Protein 5FC9 (pdb70)

Structure (mmCIF, N/CA/C/O backbone):
data_5FC9
#
_entry.id   5FC9
#
_cell.length_a   68.887
_cell.length_b   68.887
_cell.length_c   184.450
_cell.angle_alpha   90.00
_cell.angle_beta   90.00
_cell.angle_gamma   90.00
#
_symmetry.space_group_name_H-M   'P 41 21 2'
#
loop_
_entity.id
_entity.type
_entity.pdbx_description
1 polymer 'Blue (Type 1) copper domain protein'
2 non-polymer 'COPPER (II) ION'
3 water water
#
loop_
_atom_site.group_PDB
_atom_site.id
_atom_site.type_symbol
_atom_site.label_atom_id
_atom_site.label_alt_id
_atom_site.label_comp_id
_atom_site.label_asym_id
_atom_site.label_entity_id
_atom_site.label_seq_id
_atom_site.pdbx_PDB_ins_code
_atom_site.Cartn_x
_atom_site.Cartn_y
_atom_site.Cartn_z
_atom_site.occupancy
_atom_site.B_iso_or_equiv
_atom_site.auth_seq_id
_atom_site.auth_comp_id
_atom_site.auth_asym_id
_atom_site.auth_atom_id
_atom_site.pdbx_PDB_model_num
ATOM 1 N N . ASP A 1 1 ? -7.884 -2.429 -76.995 1.00 43.24 1002 ASP A N 1
ATOM 2 C CA . ASP A 1 1 ? -8.688 -3.049 -78.013 1.00 40.64 1002 ASP A CA 1
ATOM 3 C C . ASP A 1 1 ? -9.002 -4.514 -77.635 1.00 39.70 1002 ASP A C 1
ATOM 4 O O . ASP A 1 1 ? -10.133 -5.009 -77.864 1.00 39.48 1002 ASP A O 1
ATOM 9 N N . ALA A 1 2 ? -8.036 -5.189 -77.007 1.00 32.55 1003 ALA A N 1
ATOM 10 C CA . ALA A 1 2 ? -8.224 -6.505 -76.394 1.00 24.59 1003 ALA A CA 1
ATOM 11 C C . ALA A 1 2 ? -7.204 -6.567 -75.262 1.00 21.57 1003 ALA A C 1
ATOM 12 O O . ALA A 1 2 ? -6.024 -6.848 -75.480 1.00 22.13 1003 ALA A O 1
ATOM 14 N N . GLN A 1 3 ? -7.670 -6.277 -74.058 1.00 20.73 1004 GLN A N 1
ATOM 15 C CA . GLN A 1 3 ? -6.771 -5.991 -72.954 1.00 19.75 1004 GLN A CA 1
ATOM 16 C C . GLN A 1 3 ? -6.945 -6.971 -71.818 1.00 17.40 1004 GLN A C 1
ATOM 17 O O . GLN A 1 3 ? -8.061 -7.432 -71.549 1.00 19.72 1004 GLN A O 1
ATOM 23 N N . ILE A 1 4 ? -5.831 -7.271 -71.162 1.00 17.02 1005 ILE A N 1
ATOM 24 C CA . ILE A 1 4 ? -5.857 -7.988 -69.895 1.00 16.85 1005 ILE A CA 1
ATOM 25 C C . ILE A 1 4 ? -5.144 -7.121 -68.875 1.00 15.89 1005 ILE A C 1
ATOM 26 O O . ILE A 1 4 ? -4.022 -6.683 -69.113 1.00 16.60 1005 ILE A O 1
ATOM 31 N N . ILE A 1 5 ? -5.789 -6.880 -67.735 1.00 15.51 1006 ILE A N 1
ATOM 32 C CA . ILE A 1 5 ? -5.188 -6.084 -66.684 1.00 15.97 1006 ILE A CA 1
ATOM 33 C C . ILE A 1 5 ? -4.652 -6.976 -65.572 1.00 14.70 1006 ILE A C 1
ATOM 34 O O . ILE A 1 5 ? -5.343 -7.899 -65.144 1.00 17.83 1006 ILE A O 1
ATOM 39 N N . ILE A 1 6 ? -3.422 -6.720 -65.140 1.00 14.66 1007 ILE A N 1
ATOM 40 C CA . ILE A 1 6 ? -2.908 -7.319 -63.912 1.00 14.38 1007 ILE A CA 1
ATOM 41 C C . ILE A 1 6 ? -3.211 -6.334 -62.783 1.00 14.97 1007 ILE A C 1
ATOM 42 O O . ILE A 1 6 ? -2.619 -5.258 -62.723 1.00 15.18 1007 ILE A O 1
ATOM 47 N N . PRO A 1 7 ? -4.168 -6.675 -61.904 1.00 14.96 1008 PRO A N 1
ATOM 48 C CA . PRO A 1 7 ? -4.615 -5.648 -60.964 1.00 13.73 1008 PRO A CA 1
ATOM 49 C C . PRO A 1 7 ? -3.732 -5.511 -59.737 1.00 15.01 1008 PRO A C 1
ATOM 50 O O . PRO A 1 7 ? -2.907 -6.378 -59.420 1.00 15.41 1008 PRO A O 1
ATOM 54 N N . ASN A 1 8 ? -3.917 -4.398 -59.038 1.00 16.06 1009 ASN A N 1
ATOM 55 C CA . ASN A 1 8 ? -3.318 -4.256 -57.731 1.00 16.67 1009 ASN A CA 1
ATOM 56 C C . ASN A 1 8 ? -3.757 -5.422 -56.866 1.00 15.69 1009 ASN A C 1
ATOM 57 O O . ASN A 1 8 ? -4.941 -5.766 -56.832 1.00 19.03 1009 ASN A O 1
ATOM 62 N N . GLY A 1 9 ? -2.796 -6.039 -56.193 1.00 16.35 1010 GLY A N 1
ATOM 63 C CA . GLY A 1 9 ? -3.094 -7.175 -55.339 1.00 16.51 1010 GLY A CA 1
ATOM 64 C C . GLY A 1 9 ? -2.945 -8.527 -56.003 1.00 16.09 1010 GLY A C 1
ATOM 65 O O . GLY A 1 9 ? -3.204 -9.561 -55.382 1.00 16.66 1010 GLY A O 1
ATOM 66 N N . ASN A 1 10 ? -2.538 -8.534 -57.265 1.00 13.30 1011 ASN A N 1
ATOM 67 C CA . ASN A 1 10 ? -2.271 -9.787 -57.965 1.00 13.50 1011 ASN A CA 1
ATOM 68 C C . ASN A 1 10 ? -1.150 -10.599 -57.294 1.00 14.71 1011 ASN A C 1
ATOM 69 O O . ASN A 1 10 ? -1.104 -11.829 -57.402 1.00 15.37 1011 ASN A O 1
ATOM 74 N N . TYR 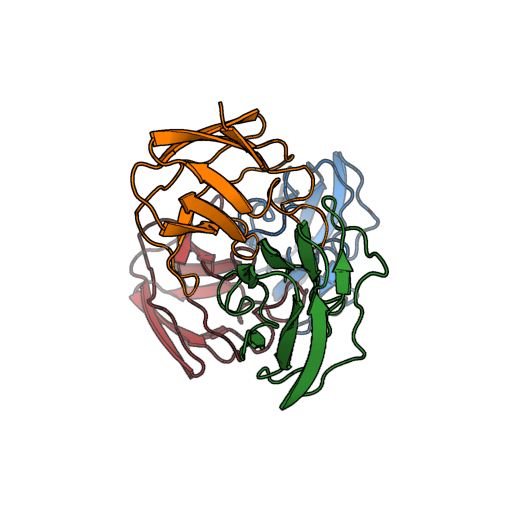A 1 11 ? -0.255 -9.930 -56.572 1.00 13.14 1012 TYR A N 1
ATOM 75 C CA . TYR A 1 11 ? 0.799 -10.641 -55.844 1.00 14.10 1012 TYR A CA 1
ATOM 76 C C . TYR A 1 11 ? 0.269 -11.481 -54.667 1.00 13.73 1012 TYR A C 1
ATOM 77 O O . TYR A 1 11 ? 0.993 -12.312 -54.132 1.00 14.55 1012 TYR A O 1
ATOM 86 N N . ASP A 1 12 ? -0.971 -11.221 -54.271 1.00 13.72 1013 ASP A N 1
ATOM 87 C CA . ASP A 1 12 ? -1.608 -11.899 -53.134 1.00 14.21 1013 ASP A CA 1
ATOM 88 C C . ASP A 1 12 ? -1.744 -13.395 -53.445 1.00 13.48 1013 ASP A C 1
ATOM 89 O O . ASP A 1 12 ? -1.999 -13.777 -54.591 1.00 14.05 1013 ASP A O 1
ATOM 94 N N . VAL A 1 13 ? -1.550 -14.240 -52.431 1.00 12.39 1014 VAL A N 1
ATOM 95 C CA . VAL A 1 13 ? -1.683 -15.688 -52.612 1.00 13.03 1014 VAL A CA 1
ATOM 96 C C . VAL A 1 13 ? -3.111 -16.088 -52.257 1.00 12.51 1014 VAL A C 1
ATOM 97 O O . VAL A 1 13 ? -3.376 -16.633 -51.176 1.00 14.32 1014 VAL A O 1
ATOM 101 N N . THR A 1 14 ? -4.041 -15.781 -53.159 1.00 13.47 1015 THR A N 1
ATOM 102 C CA . THR A 1 14 ? -5.446 -16.045 -52.896 1.00 12.70 1015 THR A CA 1
ATOM 103 C C . THR A 1 14 ? -6.213 -15.901 -54.195 1.00 13.47 1015 THR A C 1
ATOM 104 O O . THR A 1 14 ? -5.605 -15.684 -55.251 1.00 15.18 1015 THR A O 1
ATOM 108 N N . GLY A 1 15 ? -7.534 -16.031 -54.140 1.00 13.27 1016 GLY A N 1
ATOM 109 C CA . GLY A 1 15 ? -8.321 -15.973 -55.369 1.00 14.29 1016 GLY A CA 1
ATOM 110 C C . GLY A 1 15 ? -8.437 -14.578 -55.952 1.00 15.50 1016 GLY A C 1
ATOM 111 O O . GLY A 1 15 ? -7.991 -14.315 -57.069 1.00 15.00 1016 GLY A O 1
ATOM 112 N N . ALA A 1 16 ? -9.055 -13.676 -55.200 1.00 15.77 1017 ALA A N 1
ATOM 113 C CA . ALA A 1 16 ? -9.233 -12.314 -55.688 1.00 14.78 1017 ALA A CA 1
ATOM 114 C C . ALA A 1 16 ? -7.886 -11.696 -56.068 1.00 14.59 1017 ALA A C 1
ATOM 115 O O . ALA A 1 16 ? -6.861 -11.960 -55.428 1.00 14.74 1017 ALA A O 1
ATOM 117 N N . GLY A 1 17 ? -7.893 -10.893 -57.126 1.00 14.46 1018 GLY A N 1
ATOM 118 C CA . GLY A 1 17 ? -6.668 -10.292 -57.620 1.00 15.02 1018 GLY A CA 1
ATOM 119 C C . GLY A 1 17 ? -6.170 -10.928 -58.904 1.00 15.33 1018 GLY A C 1
ATOM 120 O O . GLY A 1 17 ? -5.108 -10.574 -59.400 1.00 14.83 1018 GLY A O 1
ATOM 121 N N . PHE A 1 18 ? -6.935 -11.870 -59.443 1.00 13.92 1019 PHE A N 1
ATOM 122 C CA . PHE A 1 18 ? -6.520 -12.553 -60.662 1.00 13.39 1019 PHE A CA 1
ATOM 123 C C . PHE A 1 18 ? -6.615 -11.621 -61.877 1.00 15.15 1019 PHE A C 1
ATOM 124 O O . PHE A 1 18 ? -7.218 -10.545 -61.809 1.00 15.34 1019 PHE A O 1
ATOM 132 N N . TYR A 1 19 ? -5.992 -12.050 -62.972 1.00 14.97 1020 TYR A N 1
ATOM 133 C CA . TYR A 1 19 ? -6.010 -11.310 -64.236 1.00 14.09 1020 TYR A CA 1
ATOM 134 C C . TYR A 1 19 ? -7.428 -10.994 -64.667 1.00 15.62 1020 TYR A C 1
ATOM 135 O O . TYR A 1 19 ? -8.327 -11.801 -64.480 1.00 16.13 1020 TYR A O 1
ATOM 144 N N . SER A 1 20 ? -7.614 -9.819 -65.268 1.00 15.10 1021 SER A N 1
ATOM 145 C CA . SER A 1 20 ? -8.935 -9.355 -65.665 1.00 17.70 1021 SER A CA 1
ATOM 146 C C . SER A 1 20 ? -8.966 -8.989 -67.142 1.00 17.10 1021 SER A C 1
ATOM 147 O O . SER A 1 20 ? -8.382 -7.987 -67.530 1.00 18.20 1021 SER A O 1
ATOM 150 N N . PRO A 1 21 ? -9.661 -9.786 -67.966 1.00 17.65 1022 PRO A N 1
ATOM 151 C CA . PRO A 1 21 ? -10.409 -10.993 -67.619 1.00 15.96 1022 PRO A CA 1
ATOM 152 C C . PRO A 1 21 ? -9.496 -12.198 -67.492 1.00 17.56 1022 PRO A C 1
ATOM 153 O O . PRO A 1 21 ? -8.412 -12.211 -68.075 1.00 18.19 1022 PRO A O 1
ATOM 157 N N . LEU A 1 22 ? -9.945 -13.212 -66.765 1.00 15.62 1023 LEU A N 1
ATOM 158 C CA . LEU A 1 22 ? -9.140 -14.400 -66.541 1.00 14.06 1023 LEU A CA 1
ATOM 159 C C . LEU A 1 22 ? -9.071 -15.266 -67.805 1.00 16.64 1023 LEU A C 1
ATOM 160 O O . LEU A 1 22 ? -8.096 -15.983 -68.021 1.00 17.25 1023 LEU A O 1
ATOM 165 N N . ASN A 1 23 ? -10.121 -15.203 -68.620 1.00 17.27 1024 ASN A N 1
ATOM 166 C CA . ASN A 1 23 ? -10.104 -15.793 -69.955 1.00 19.63 1024 ASN A CA 1
ATOM 167 C C . ASN A 1 23 ? -10.503 -14.719 -70.945 1.00 19.08 1024 ASN A C 1
ATOM 168 O O . ASN A 1 23 ? -11.640 -14.256 -70.925 1.00 21.32 1024 ASN A O 1
ATOM 173 N N . LEU A 1 24 ? -9.558 -14.307 -71.781 1.00 18.89 1025 LEU A N 1
ATOM 174 C CA . LEU A 1 24 ? -9.829 -13.300 -72.798 1.00 17.70 1025 LEU A CA 1
ATOM 175 C C . LEU A 1 24 ? -10.212 -13.999 -74.091 1.00 20.78 1025 LEU A C 1
ATOM 176 O O . LEU A 1 24 ? -9.406 -14.740 -74.643 1.00 19.85 1025 LEU A O 1
ATOM 181 N N . GLU A 1 25 ? -11.448 -13.793 -74.543 1.00 22.37 1026 GLU A N 1
ATOM 182 C CA . GLU A 1 25 ? -11.908 -14.355 -75.813 1.00 24.56 1026 GLU A CA 1
ATOM 183 C C . GLU A 1 25 ? -11.719 -13.351 -76.950 1.00 25.20 1026 GLU A C 1
ATOM 184 O O . GLU A 1 25 ? -12.249 -12.244 -76.908 1.00 27.43 1026 GLU A O 1
ATOM 190 N N . ILE A 1 26 ? -10.959 -13.750 -77.962 1.00 21.85 1027 ILE A N 1
ATOM 191 C CA . ILE A 1 26 ? -10.645 -12.869 -79.089 1.00 25.02 1027 ILE A CA 1
ATOM 192 C C . ILE A 1 26 ? -10.722 -13.616 -80.411 1.00 29.17 1027 ILE A C 1
ATOM 193 O O . ILE A 1 26 ? -10.481 -14.819 -80.464 1.00 26.24 1027 ILE A O 1
ATOM 198 N N . PRO A 1 27 ? -11.052 -12.897 -81.491 1.00 30.23 1028 PRO A N 1
ATOM 199 C CA . PRO A 1 27 ? -10.921 -13.486 -82.824 1.00 33.25 1028 PRO A CA 1
ATOM 200 C C . PRO A 1 27 ? -9.459 -13.560 -83.249 1.00 29.83 1028 PRO A C 1
ATOM 201 O O . PRO A 1 27 ? -8.632 -12.791 -82.766 1.00 28.81 1028 PRO A O 1
ATOM 205 N N . VAL A 1 28 ? -9.152 -14.488 -84.148 1.00 32.45 1029 VAL A N 1
ATOM 206 C CA . VAL A 1 28 ? -7.790 -14.705 -84.623 1.00 31.51 1029 VAL A CA 1
ATOM 207 C C . VAL A 1 28 ? -7.217 -13.444 -85.278 1.00 30.98 1029 VAL A C 1
ATOM 208 O O . VAL A 1 28 ? -7.946 -12.692 -85.919 1.00 31.81 1029 VAL A O 1
ATOM 212 N N . GLY A 1 29 ? -5.926 -13.194 -85.066 1.00 32.37 1030 GLY A N 1
ATOM 213 C CA . GLY A 1 29 ? -5.258 -12.028 -85.620 1.00 31.12 1030 GLY A CA 1
ATOM 214 C C . GLY A 1 29 ? -5.241 -10.816 -84.704 1.00 31.57 1030 GLY A C 1
ATOM 215 O O . GLY A 1 29 ? -4.670 -9.785 -85.048 1.00 31.09 1030 GLY A O 1
ATOM 216 N N . THR A 1 30 ? -5.861 -10.946 -83.534 1.00 26.30 1031 THR A N 1
ATOM 217 C CA . THR A 1 30 ? -5.993 -9.841 -82.587 1.00 27.12 1031 THR A CA 1
ATOM 218 C C . THR A 1 30 ? -4.681 -9.567 -81.845 1.00 24.05 1031 THR A C 1
ATOM 219 O O . THR A 1 30 ? -3.934 -10.492 -81.522 1.00 24.02 1031 THR A O 1
ATOM 223 N N . THR A 1 31 ? -4.395 -8.287 -81.611 1.00 22.33 1032 THR A N 1
ATOM 224 C CA . THR A 1 31 ? -3.295 -7.875 -80.758 1.00 24.43 1032 THR A CA 1
ATOM 225 C C . THR A 1 31 ? -3.804 -7.742 -79.326 1.00 21.04 1032 THR A C 1
ATOM 226 O O . THR A 1 31 ? -4.712 -6.952 -79.054 1.00 21.20 1032 THR A O 1
ATOM 230 N N . VAL A 1 32 ? -3.227 -8.537 -78.424 1.00 20.00 1033 VAL A N 1
ATOM 231 C CA . VAL A 1 32 ? -3.597 -8.503 -77.013 1.00 18.59 1033 VAL A CA 1
ATOM 232 C C . VAL A 1 32 ? -2.588 -7.671 -76.226 1.00 19.06 1033 VAL A C 1
ATOM 233 O O . VAL A 1 32 ? -1.383 -7.802 -76.424 1.00 17.84 1033 VAL A O 1
ATOM 237 N N . THR A 1 33 ? -3.085 -6.799 -75.350 1.00 18.28 1034 THR A N 1
ATOM 238 C CA . THR A 1 33 ? -2.214 -5.958 -74.540 1.00 18.19 1034 THR A CA 1
ATOM 239 C C . THR A 1 33 ? -2.423 -6.222 -73.054 1.00 16.53 1034 THR A C 1
ATOM 240 O O . THR A 1 33 ? -3.530 -6.050 -72.547 1.00 18.41 1034 THR A O 1
ATOM 244 N N . TRP A 1 34 ? -1.359 -6.636 -72.382 1.00 16.07 1035 TRP A N 1
ATOM 245 C CA . TRP A 1 34 ? -1.368 -6.749 -70.921 1.00 17.23 1035 TRP A CA 1
ATOM 246 C C . TRP A 1 34 ? -0.835 -5.470 -70.303 1.00 16.93 1035 TRP A C 1
ATOM 247 O O . TRP A 1 34 ? 0.152 -4.922 -70.789 1.00 16.21 1035 TRP A O 1
ATOM 258 N N . THR A 1 35 ? -1.450 -5.019 -69.212 1.00 15.11 1036 THR A N 1
ATOM 259 C CA . THR A 1 35 ? -0.923 -3.883 -68.477 1.00 15.95 1036 THR A CA 1
ATOM 260 C C . THR A 1 35 ? -0.719 -4.291 -67.025 1.00 14.52 1036 THR A C 1
ATOM 261 O O . THR A 1 35 ? -1.616 -4.883 -66.426 1.00 16.14 1036 THR A O 1
ATOM 265 N N . ASN A 1 36 ? 0.448 -3.981 -66.473 1.00 14.38 1037 ASN A N 1
ATOM 266 C CA . ASN A 1 36 ? 0.672 -4.208 -65.048 1.00 15.89 1037 ASN A CA 1
ATOM 267 C C . ASN A 1 36 ? 0.204 -3.018 -64.205 1.00 14.52 1037 ASN A C 1
ATOM 268 O O . ASN A 1 36 ? 0.885 -1.999 -64.141 1.00 15.57 1037 ASN A O 1
ATOM 273 N N . ASP A 1 37 ? -0.949 -3.162 -63.559 1.00 15.11 1038 ASP A N 1
ATOM 274 C CA . ASP A 1 37 ? -1.474 -2.113 -62.683 1.00 16.48 1038 ASP A CA 1
ATOM 275 C C . ASP A 1 37 ? -1.100 -2.375 -61.231 1.00 16.49 1038 ASP A C 1
ATOM 276 O O . ASP A 1 37 ? -1.431 -1.586 -60.346 1.00 18.21 1038 ASP A O 1
ATOM 281 N N . ASP A 1 38 ? -0.396 -3.477 -60.994 1.00 14.86 1039 ASP A N 1
ATOM 282 C CA . ASP A 1 38 ? -0.006 -3.858 -59.637 1.00 15.56 1039 ASP A CA 1
ATOM 283 C C . ASP A 1 38 ? 1.224 -3.069 -59.177 1.00 18.09 1039 ASP A C 1
ATOM 284 O O . ASP A 1 38 ? 1.909 -2.432 -59.984 1.00 16.55 1039 ASP A O 1
ATOM 289 N N . SER A 1 39 ? 1.515 -3.131 -57.883 1.00 16.04 1040 SER A N 1
ATOM 290 C CA . SER A 1 39 ? 2.619 -2.389 -57.284 1.00 16.83 1040 SER A CA 1
ATOM 291 C C . SER A 1 39 ? 3.916 -3.179 -57.162 1.00 16.59 1040 SER A C 1
ATOM 292 O O . SER A 1 39 ? 4.838 -2.754 -56.450 1.00 18.47 1040 SER A O 1
ATOM 295 N N . VAL A 1 40 ? 3.982 -4.334 -57.824 1.00 15.13 1041 VAL A N 1
ATOM 296 C CA . VAL A 1 40 ? 5.205 -5.133 -57.881 1.00 12.86 1041 VAL A CA 1
ATOM 297 C C . VAL A 1 40 ? 5.428 -5.593 -59.322 1.00 13.55 1041 VAL A C 1
ATOM 298 O O . VAL A 1 40 ? 4.496 -5.582 -60.124 1.00 15.35 1041 VAL A O 1
ATOM 302 N N . PRO A 1 41 ? 6.665 -6.001 -59.657 1.00 14.26 1042 PRO A N 1
ATOM 303 C CA . PRO A 1 41 ? 6.878 -6.509 -61.020 1.00 16.15 1042 PRO A CA 1
ATOM 304 C C . PRO A 1 41 ? 6.116 -7.802 -61.303 1.00 14.66 1042 PRO A C 1
ATOM 305 O O . PRO A 1 41 ? 5.891 -8.617 -60.396 1.00 15.31 1042 PRO A O 1
ATOM 309 N N . HIS A 1 42 ? 5.729 -7.975 -62.565 1.00 13.22 1043 HIS A N 1
ATOM 310 C CA . HIS A 1 42 ? 5.102 -9.197 -63.032 1.00 11.81 1043 HIS A CA 1
ATOM 311 C C . HIS A 1 42 ? 5.686 -9.552 -64.370 1.00 16.81 1043 HIS A C 1
ATOM 312 O O . HIS A 1 42 ? 6.345 -8.733 -64.989 1.00 16.73 1043 HIS A O 1
ATOM 319 N N . ASN A 1 43 ? 5.453 -10.774 -64.819 1.00 15.82 1044 ASN A N 1
ATOM 320 C CA . ASN A 1 43 ? 5.716 -11.071 -66.220 1.00 15.62 1044 ASN A CA 1
ATOM 321 C C . ASN A 1 43 ? 4.612 -11.969 -66.760 1.00 15.18 1044 ASN A C 1
ATOM 322 O O . ASN A 1 43 ? 3.739 -12.432 -66.017 1.00 15.66 1044 ASN A O 1
ATOM 327 N N . ILE A 1 44 ? 4.627 -12.162 -68.075 1.00 15.02 1045 ILE A N 1
ATOM 328 C CA . ILE A 1 44 ? 3.628 -12.960 -68.760 1.00 16.38 1045 ILE A CA 1
ATOM 329 C C . ILE A 1 44 ? 4.362 -14.031 -69.557 1.00 17.25 1045 ILE A C 1
ATOM 330 O O . ILE A 1 44 ? 5.116 -13.712 -70.472 1.00 17.76 1045 ILE A O 1
ATOM 335 N N . GLN A 1 45 ? 4.164 -15.298 -69.200 1.00 15.53 1046 GLN A N 1
ATOM 336 C CA . GLN A 1 45 ? 4.825 -16.396 -69.917 1.00 14.31 1046 GLN A CA 1
ATOM 337 C C . GLN A 1 45 ? 3.830 -17.457 -70.340 1.00 15.85 1046 GLN A C 1
ATOM 338 O O . GLN A 1 45 ? 3.095 -17.994 -69.509 1.00 17.46 1046 GLN A O 1
ATOM 344 N N . SER A 1 46 ? 3.839 -17.804 -71.622 1.00 15.58 1047 SER A N 1
ATOM 345 C CA . SER A 1 46 ? 3.047 -18.934 -72.098 1.00 15.28 1047 SER A CA 1
ATOM 346 C C . SER A 1 46 ? 3.580 -20.222 -71.462 1.00 15.44 1047 SER A C 1
ATOM 347 O O . SER A 1 46 ? 4.794 -20.394 -71.317 1.00 16.15 1047 SER A O 1
ATOM 350 N N . ILE A 1 47 ? 2.669 -21.098 -71.034 1.00 16.57 1048 ILE A N 1
ATOM 351 C CA . ILE A 1 47 ? 3.071 -22.336 -70.360 1.00 16.35 1048 ILE A CA 1
ATOM 352 C C . ILE A 1 47 ? 2.371 -23.548 -70.938 1.00 17.77 1048 ILE A C 1
ATOM 353 O O . ILE A 1 47 ? 1.332 -23.421 -71.594 1.00 18.76 1048 ILE A O 1
ATOM 358 N N . ASP A 1 48 ? 2.951 -24.720 -70.672 1.00 20.45 1049 ASP A N 1
ATOM 359 C CA . ASP A 1 48 ? 2.327 -26.006 -70.997 1.00 24.04 1049 ASP A CA 1
ATOM 360 C C . ASP A 1 48 ? 1.518 -26.533 -69.818 1.00 25.50 1049 ASP A C 1
ATOM 361 O O . ASP A 1 48 ? 1.407 -25.863 -68.798 1.00 25.50 1049 ASP A O 1
ATOM 366 N N . VAL A 1 49 ? 0.969 -27.737 -69.962 1.00 27.30 1050 VAL A N 1
ATOM 367 C CA . VAL A 1 49 ? 0.104 -28.329 -68.940 1.00 29.16 1050 VAL A CA 1
ATOM 368 C C . VAL A 1 49 ? 0.830 -28.559 -67.615 1.00 30.16 1050 VAL A C 1
ATOM 369 O O . VAL A 1 49 ? 0.205 -28.602 -66.550 1.00 34.63 1050 VAL A O 1
ATOM 373 N N . ASN A 1 50 ? 2.151 -28.696 -67.672 1.00 26.84 1051 ASN A N 1
ATOM 374 C CA . ASN A 1 50 ? 2.939 -28.922 -66.467 1.00 27.05 1051 ASN A CA 1
ATOM 375 C C . ASN A 1 50 ? 3.469 -27.642 -65.840 1.00 24.02 1051 ASN A C 1
ATOM 376 O O . ASN A 1 50 ? 4.319 -27.686 -64.954 1.00 26.48 1051 ASN A O 1
ATOM 381 N N . GLY A 1 51 ? 2.972 -26.500 -66.309 1.00 26.35 1052 GLY A N 1
ATOM 382 C CA . GLY A 1 51 ? 3.427 -25.216 -65.802 1.00 22.69 1052 GLY A CA 1
ATOM 383 C C . GLY A 1 51 ? 4.889 -24.928 -66.094 1.00 24.77 1052 GLY A C 1
ATOM 384 O O . GLY A 1 51 ? 5.562 -24.233 -65.331 1.00 25.98 1052 GLY A O 1
ATOM 385 N N . LYS A 1 52 ? 5.385 -25.478 -67.199 1.00 21.46 1053 LYS A N 1
ATOM 386 C CA . LYS A 1 52 ? 6.715 -25.158 -67.688 1.00 20.19 1053 LYS A CA 1
ATOM 387 C C . LYS A 1 52 ? 6.564 -24.085 -68.746 1.00 18.38 1053 LYS A C 1
ATOM 388 O O . LYS A 1 52 ? 5.594 -24.082 -69.492 1.00 17.07 1053 LYS A O 1
ATOM 394 N N . VAL A 1 53 ? 7.520 -23.166 -68.796 1.00 18.29 1054 VAL A N 1
ATOM 395 C CA . VAL A 1 53 ? 7.424 -22.056 -69.724 1.00 16.44 1054 VAL A CA 1
ATOM 396 C C . VAL A 1 53 ? 7.736 -22.565 -71.131 1.00 17.03 1054 VAL A C 1
ATOM 397 O O . VAL A 1 53 ? 8.721 -23.278 -71.327 1.00 19.17 1054 VAL A O 1
ATOM 401 N N . ILE A 1 54 ? 6.882 -22.226 -72.088 1.00 16.03 1055 ILE A N 1
ATOM 402 C CA . ILE A 1 54 ? 7.121 -22.574 -73.484 1.00 17.14 1055 ILE A CA 1
ATOM 403 C C . ILE A 1 54 ? 7.304 -21.293 -74.259 1.00 16.06 1055 ILE A C 1
ATOM 404 O O . ILE A 1 54 ? 6.909 -20.228 -73.799 1.00 14.84 1055 ILE A O 1
ATOM 409 N N . GLN A 1 55 ? 7.925 -21.379 -75.429 1.00 14.58 1056 GLN A N 1
ATOM 410 C CA . GLN A 1 55 ? 8.205 -20.166 -76.182 1.00 17.11 1056 GLN A CA 1
ATOM 411 C C . GLN A 1 55 ? 7.065 -19.867 -77.138 1.00 17.69 1056 GLN A C 1
ATOM 412 O O . GLN A 1 55 ? 6.857 -20.576 -78.111 1.00 16.90 1056 GLN A O 1
ATOM 418 N N . LEU A 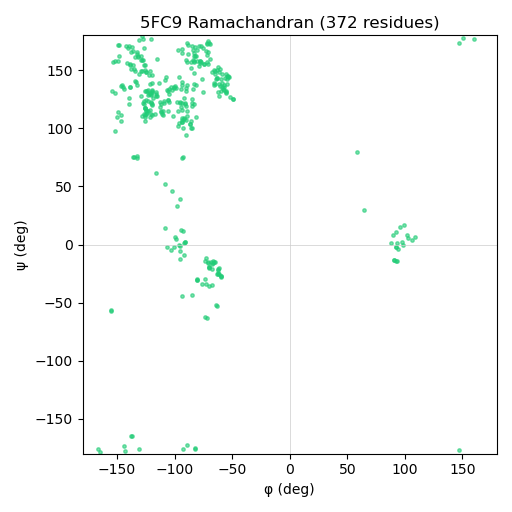1 56 ? 6.290 -18.832 -76.834 1.00 16.43 1057 LEU A N 1
ATOM 419 C CA . LEU A 1 56 ? 5.235 -18.394 -77.733 1.00 15.86 1057 LEU A CA 1
ATOM 420 C C . LEU A 1 56 ? 4.946 -16.921 -77.460 1.00 19.36 1057 LEU A C 1
ATOM 421 O O . LEU A 1 56 ? 5.038 -16.088 -78.354 1.00 20.61 1057 LEU A O 1
ATOM 426 N N . PHE A 1 57 ? 4.606 -16.594 -76.218 1.00 16.45 1058 PHE A N 1
ATOM 427 C CA . PHE A 1 57 ? 4.577 -15.186 -75.831 1.00 17.68 1058 PHE A CA 1
ATOM 428 C C . PHE A 1 57 ? 5.146 -15.081 -74.426 1.00 16.40 1058 PHE A C 1
ATOM 429 O O . PHE A 1 57 ? 4.682 -15.729 -73.482 1.00 16.88 1058 PHE A O 1
ATOM 437 N N . ASN A 1 58 ? 6.211 -14.302 -74.323 1.00 16.18 1059 ASN A N 1
ATOM 438 C CA . ASN A 1 58 ? 7.065 -14.306 -73.155 1.00 17.99 1059 ASN A CA 1
ATOM 439 C C . ASN A 1 58 ? 7.609 -12.911 -72.926 1.00 20.70 1059 ASN A C 1
ATOM 440 O O . ASN A 1 58 ? 8.494 -12.442 -73.646 1.00 19.25 1059 ASN A O 1
ATOM 445 N N . SER A 1 59 ? 7.067 -12.254 -71.909 1.00 20.39 1060 SER A N 1
ATOM 446 C CA . SER A 1 59 ? 7.357 -10.851 -71.670 1.00 18.27 1060 SER A CA 1
ATOM 447 C C . SER A 1 59 ? 8.650 -10.634 -70.905 1.00 18.08 1060 SER A C 1
ATOM 448 O O . SER A 1 59 ? 9.148 -11.522 -70.203 1.00 20.62 1060 SER A O 1
ATOM 451 N N . PRO A 1 60 ? 9.218 -9.430 -71.035 1.00 20.08 1061 PRO A N 1
ATOM 452 C CA . PRO A 1 60 ? 10.243 -9.005 -70.088 1.00 21.84 1061 PRO A CA 1
ATOM 453 C C . PRO A 1 60 ? 9.589 -8.755 -68.729 1.00 19.55 1061 PRO A C 1
ATOM 454 O O . PRO A 1 60 ? 8.358 -8.792 -68.644 1.00 20.47 1061 PRO A O 1
ATOM 458 N N . PRO A 1 61 ? 10.389 -8.491 -67.688 1.00 22.58 1062 PRO A N 1
ATOM 459 C CA . PRO A 1 61 ? 9.756 -8.031 -66.450 1.00 22.08 1062 PRO A CA 1
ATOM 460 C C . PRO A 1 61 ? 8.933 -6.777 -66.734 1.00 21.16 1062 PRO A C 1
ATOM 461 O O . PRO A 1 61 ? 9.409 -5.875 -67.441 1.00 20.64 1062 PRO A O 1
ATOM 465 N N . LEU A 1 62 ? 7.704 -6.748 -66.228 1.00 18.39 1063 LEU A N 1
ATOM 466 C CA . LEU A 1 62 ? 6.815 -5.605 -66.383 1.00 15.61 1063 LEU A CA 1
ATOM 467 C C . LEU A 1 62 ? 6.809 -4.800 -65.099 1.00 17.18 1063 LEU A C 1
ATOM 468 O O . LEU A 1 62 ? 6.304 -5.269 -64.072 1.00 17.57 1063 LEU A O 1
ATOM 473 N N . ASN A 1 63 ? 7.384 -3.603 -65.151 1.00 17.10 1064 ASN A N 1
ATOM 474 C CA . ASN A 1 63 ? 7.262 -2.675 -64.032 1.00 16.22 1064 ASN A CA 1
ATOM 475 C C . ASN A 1 63 ? 5.834 -2.168 -63.923 1.00 14.48 1064 ASN A C 1
ATOM 476 O O . ASN A 1 63 ? 4.995 -2.434 -64.780 1.00 16.75 1064 ASN A O 1
ATOM 481 N N . THR A 1 64 ? 5.546 -1.436 -62.855 1.00 18.15 1065 THR A N 1
ATOM 482 C CA . THR A 1 64 ? 4.226 -0.857 -62.697 1.00 15.63 1065 THR A CA 1
ATOM 483 C C . THR A 1 64 ? 3.932 0.113 -63.843 1.00 17.59 1065 THR A C 1
ATOM 484 O O . THR A 1 64 ? 4.733 1.015 -64.129 1.00 20.23 1065 THR A O 1
ATOM 488 N N . GLY A 1 65 ? 2.797 -0.085 -64.504 1.00 15.30 1066 GLY A N 1
ATOM 489 C CA . GLY A 1 65 ? 2.426 0.735 -65.648 1.00 18.34 1066 GLY A CA 1
ATOM 490 C C . GLY A 1 65 ? 2.896 0.208 -66.987 1.00 20.57 1066 GLY A C 1
ATOM 491 O O . GLY A 1 65 ? 2.430 0.683 -68.030 1.00 21.99 1066 GLY A O 1
ATOM 492 N N . ASP A 1 66 ? 3.810 -0.760 -66.968 1.00 16.91 1067 ASP A N 1
ATOM 493 C CA . ASP A 1 66 ? 4.334 -1.336 -68.213 1.00 17.53 1067 ASP A CA 1
ATOM 494 C C . ASP A 1 66 ? 3.306 -2.197 -68.921 1.00 20.10 1067 ASP A C 1
ATOM 495 O O . ASP A 1 66 ? 2.389 -2.760 -68.308 1.00 17.68 1067 ASP A O 1
ATOM 500 N N . ARG A 1 67 ? 3.504 -2.319 -70.227 1.00 18.60 1068 ARG A N 1
ATOM 501 C CA . ARG A 1 67 ? 2.604 -3.067 -71.085 1.00 17.82 1068 ARG A CA 1
ATOM 502 C C . ARG A 1 67 ? 3.369 -4.104 -71.880 1.00 17.92 1068 ARG A C 1
ATOM 503 O O . ARG A 1 67 ? 4.572 -3.961 -72.118 1.00 17.85 1068 ARG A O 1
ATOM 511 N N . PHE A 1 68 ? 2.665 -5.158 -72.270 1.00 18.48 1069 PHE A N 1
ATOM 512 C CA . PHE A 1 68 ? 3.233 -6.202 -73.118 1.00 18.72 1069 PHE A CA 1
ATOM 513 C C . PHE A 1 68 ? 2.194 -6.603 -74.146 1.00 18.49 1069 PHE A C 1
ATOM 514 O O . PHE A 1 68 ? 1.021 -6.769 -73.816 1.00 18.49 1069 PHE A O 1
ATOM 522 N N . GLU A 1 69 ? 2.615 -6.737 -75.403 1.00 21.76 1070 GLU A N 1
ATOM 523 C CA . GLU A 1 69 ? 1.680 -7.065 -76.472 1.00 19.16 1070 GLU A CA 1
ATOM 524 C C . GLU A 1 69 ? 2.076 -8.346 -77.192 1.00 19.30 1070 GLU A C 1
ATOM 525 O O . GLU A 1 69 ? 3.259 -8.651 -77.331 1.00 22.16 1070 GLU A O 1
ATOM 531 N N . HIS A 1 70 ? 1.068 -9.089 -77.633 1.00 18.65 1071 HIS A N 1
ATOM 532 C CA . HIS A 1 70 ? 1.287 -10.235 -78.516 1.00 20.43 1071 HIS A CA 1
ATOM 533 C C . HIS A 1 70 ? 0.150 -10.375 -79.525 1.00 19.50 1071 HIS A C 1
ATOM 534 O O . HIS A 1 70 ? -1.030 -10.256 -79.174 1.00 21.13 1071 HIS A O 1
ATOM 541 N N . VAL A 1 71 ? 0.506 -10.632 -80.785 1.00 22.17 1072 VAL A N 1
ATOM 542 C CA . VAL A 1 71 ? -0.502 -10.883 -81.806 1.00 23.56 1072 VAL A CA 1
ATOM 543 C C . VAL A 1 71 ? -0.809 -12.376 -81.891 1.00 21.02 1072 VAL A C 1
ATOM 544 O O . VAL A 1 71 ? 0.086 -13.183 -82.127 1.00 23.74 1072 VAL A O 1
ATOM 548 N N . PHE A 1 72 ? -2.076 -12.730 -81.692 1.00 23.15 1073 PHE A N 1
ATOM 549 C CA . PHE A 1 72 ? -2.507 -14.124 -81.737 1.00 28.16 1073 PHE A CA 1
ATOM 550 C C . PHE A 1 72 ? -3.055 -14.472 -83.122 1.00 28.36 1073 PHE A C 1
ATOM 551 O O . PHE A 1 72 ? -4.172 -14.090 -83.462 1.00 31.28 1073 PHE A O 1
ATOM 559 N N . GLU A 1 73 ? -2.271 -15.205 -83.906 1.00 37.64 1074 GLU A N 1
ATOM 560 C CA . GLU A 1 73 ? -2.634 -15.502 -85.291 1.00 42.50 1074 GLU A CA 1
ATOM 561 C C . GLU A 1 73 ? -3.156 -16.928 -85.488 1.00 43.80 1074 GLU A C 1
ATOM 562 O O . GLU A 1 73 ? -3.540 -17.286 -86.603 1.00 43.19 1074 GLU A O 1
ATOM 568 N N . GLU A 1 74 ? -3.136 -17.751 -84.441 1.00 39.41 1075 GLU A N 1
ATOM 569 C CA . GLU A 1 74 ? -3.696 -19.094 -84.548 1.00 38.84 1075 GLU A CA 1
ATOM 570 C C . GLU A 1 74 ? -4.834 -19.302 -83.558 1.00 38.00 1075 GLU A C 1
ATOM 571 O O . GLU A 1 74 ? -4.739 -18.868 -82.407 1.00 33.46 1075 GLU A O 1
ATOM 577 N N . GLU A 1 75 ? -5.900 -19.969 -83.996 1.00 32.41 1076 GLU A N 1
ATOM 578 C CA . GLU A 1 75 ? -6.946 -20.393 -83.075 1.00 32.20 1076 GLU A CA 1
ATOM 579 C C . GLU A 1 75 ? -6.371 -21.373 -82.052 1.00 30.53 1076 GLU A C 1
ATOM 580 O O . GLU A 1 75 ? -5.386 -22.073 -82.329 1.00 30.99 1076 GLU A O 1
ATOM 586 N N . GLY A 1 76 ? -6.975 -21.413 -80.867 1.00 29.72 1077 GLY A N 1
ATOM 587 C CA . GLY A 1 76 ? -6.513 -22.307 -79.824 1.00 26.64 1077 GLY A CA 1
ATOM 588 C C . GLY A 1 76 ? -6.722 -21.713 -78.445 1.00 25.24 1077 GLY A C 1
ATOM 589 O O . GLY A 1 76 ? -7.142 -20.564 -78.306 1.00 24.93 1077 GLY A O 1
ATOM 590 N N . VAL A 1 77 ? -6.455 -22.514 -77.421 1.00 22.35 1078 VAL A N 1
ATOM 591 C CA . VAL A 1 77 ? -6.563 -22.062 -76.041 1.00 21.61 1078 VAL A CA 1
ATOM 592 C C . VAL A 1 77 ? -5.155 -21.946 -75.480 1.00 22.55 1078 VAL A C 1
ATOM 593 O O . VAL A 1 77 ? -4.394 -22.912 -75.473 1.00 24.49 1078 VAL A O 1
ATOM 597 N N . TYR A 1 78 ? -4.798 -20.746 -75.032 1.00 19.21 1079 TYR A N 1
ATOM 598 C CA . TYR A 1 78 ? -3.426 -20.473 -74.636 1.00 20.69 1079 TYR A CA 1
ATOM 599 C C . TYR A 1 78 ? -3.330 -20.124 -73.148 1.00 19.80 1079 TYR A C 1
ATOM 600 O O . TYR A 1 78 ? -3.817 -19.077 -72.724 1.00 22.26 1079 TYR A O 1
ATOM 609 N N . LYS A 1 79 ? -2.699 -20.998 -72.369 1.00 19.86 1080 LYS A N 1
ATOM 610 C CA . LYS A 1 79 ? -2.469 -20.742 -70.948 1.00 19.48 1080 LYS A CA 1
ATOM 611 C C . LYS A 1 79 ? -1.224 -19.884 -70.758 1.00 18.12 1080 LYS A C 1
ATOM 612 O O . LYS A 1 79 ? -0.261 -19.999 -71.512 1.00 19.13 1080 LYS A O 1
ATOM 618 N N . TYR A 1 80 ? -1.225 -19.041 -69.733 1.00 15.48 1081 TYR A N 1
ATOM 619 C CA . TYR A 1 80 ? -0.016 -18.313 -69.388 1.00 14.80 1081 TYR A CA 1
ATOM 620 C C . TYR A 1 80 ? 0.032 -18.068 -67.895 1.00 13.83 1081 TYR A C 1
ATOM 621 O O . TYR A 1 80 ? -0.994 -18.148 -67.220 1.00 16.35 1081 TYR A O 1
ATOM 630 N N . TYR A 1 81 ? 1.209 -17.753 -67.384 1.00 14.97 1082 TYR A N 1
ATOM 631 C CA . TYR A 1 81 ? 1.318 -17.464 -65.964 1.00 14.07 1082 TYR A CA 1
ATOM 632 C C . TYR A 1 81 ? 2.346 -16.346 -65.773 1.00 15.23 1082 TYR A C 1
ATOM 633 O O . TYR A 1 81 ? 2.822 -15.761 -66.747 1.00 15.00 1082 TYR A O 1
ATOM 642 N N . CYS A 1 82 ? 2.674 -16.058 -64.525 1.00 13.13 1083 CYS A N 1
ATOM 643 C CA . CYS A 1 82 ? 3.764 -15.168 -64.155 1.00 16.42 1083 CYS A CA 1
ATOM 644 C C . CYS A 1 82 ? 4.797 -15.986 -63.415 1.00 17.12 1083 CYS A C 1
ATOM 645 O O . CYS A 1 82 ? 4.452 -16.696 -62.467 1.00 15.29 1083 CYS A O 1
ATOM 648 N N . SER A 1 83 ? 6.064 -15.906 -63.809 1.00 15.56 1084 SER A N 1
ATOM 649 C CA . SER A 1 83 ? 7.041 -16.772 -63.160 1.00 16.28 1084 SER A CA 1
ATOM 650 C C . SER A 1 83 ? 7.306 -16.355 -61.701 1.00 17.80 1084 SER A C 1
ATOM 651 O O . SER A 1 83 ? 7.785 -17.163 -60.895 1.00 18.71 1084 SER A O 1
ATOM 654 N N . PHE A 1 84 ? 6.975 -15.110 -61.351 1.00 16.51 1085 PHE A N 1
ATOM 655 C CA . PHE A 1 84 ? 7.129 -14.657 -59.973 1.00 17.53 1085 PHE A CA 1
ATOM 656 C C . PHE A 1 84 ? 5.969 -15.117 -59.098 1.00 16.68 1085 PHE A C 1
ATOM 657 O O . PHE A 1 84 ? 6.122 -15.320 -57.891 1.00 17.52 1085 PHE A O 1
ATOM 665 N N . HIS A 1 85 ? 4.804 -15.250 -59.715 1.00 15.37 1086 HIS A N 1
ATOM 666 C CA . HIS A 1 85 ? 3.604 -15.685 -59.003 1.00 14.98 1086 HIS A CA 1
ATOM 667 C C . HIS A 1 85 ? 2.914 -16.763 -59.803 1.00 14.88 1086 HIS A C 1
ATOM 668 O O . HIS A 1 85 ? 1.895 -16.516 -60.430 1.00 14.76 1086 HIS A O 1
ATOM 675 N N . PRO A 1 86 ? 3.479 -17.977 -59.791 1.00 15.76 1087 PRO A N 1
ATOM 676 C CA . PRO A 1 86 ? 3.027 -19.018 -60.723 1.00 17.32 1087 PRO A CA 1
ATOM 677 C C . PRO A 1 86 ? 1.605 -19.515 -60.472 1.00 15.86 1087 PRO A C 1
ATOM 678 O O . PRO A 1 86 ? 1.031 -20.146 -61.358 1.00 16.46 1087 PRO A O 1
ATOM 682 N N . TRP A 1 87 ? 1.043 -19.222 -59.300 1.00 15.65 1088 TRP A N 1
ATOM 683 C CA . TRP A 1 87 ? -0.359 -19.552 -59.035 1.00 15.80 1088 TRP A CA 1
ATOM 684 C C . TRP A 1 87 ? -1.314 -18.661 -59.834 1.00 15.65 1088 TRP A C 1
ATOM 685 O O . TRP A 1 87 ? -2.502 -18.961 -59.966 1.00 17.95 1088 TRP A O 1
ATOM 696 N N . ARG A 1 88 ? -0.790 -17.567 -60.381 1.00 14.69 1089 ARG A N 1
ATOM 697 C CA . ARG A 1 88 ? -1.603 -16.671 -61.196 1.00 13.96 1089 ARG A CA 1
ATOM 698 C C . ARG A 1 88 ? -1.551 -17.103 -62.644 1.00 16.63 1089 ARG A C 1
ATOM 699 O O . ARG A 1 88 ? -0.625 -16.733 -63.377 1.00 17.27 1089 ARG A O 1
ATOM 707 N N . VAL A 1 89 ? -2.542 -17.900 -63.036 1.00 15.49 1090 VAL A N 1
ATOM 708 C CA . VAL A 1 89 ? -2.594 -18.477 -64.377 1.00 15.27 1090 VAL A CA 1
ATOM 709 C C . VAL A 1 89 ? -3.861 -18.026 -65.097 1.00 17.06 1090 VAL A C 1
ATOM 710 O O . VAL A 1 89 ? -4.964 -18.069 -64.533 1.00 19.20 1090 VAL A O 1
ATOM 714 N N . GLY A 1 90 ? -3.700 -17.558 -66.337 1.00 14.87 1091 GLY A N 1
ATOM 715 C CA . GLY A 1 90 ? -4.832 -17.098 -67.116 1.00 15.02 1091 GLY A CA 1
ATOM 716 C C . GLY A 1 90 ? -4.884 -17.752 -68.486 1.00 16.45 1091 GLY A C 1
ATOM 717 O O . GLY A 1 90 ? -4.028 -18.573 -68.822 1.00 15.41 1091 GLY A O 1
ATOM 718 N N . LEU A 1 91 ? -5.900 -17.382 -69.253 1.00 17.02 1092 LEU A N 1
ATOM 719 C CA . LEU A 1 91 ? -6.133 -17.932 -70.582 1.00 18.38 1092 LEU A CA 1
ATOM 720 C C . LEU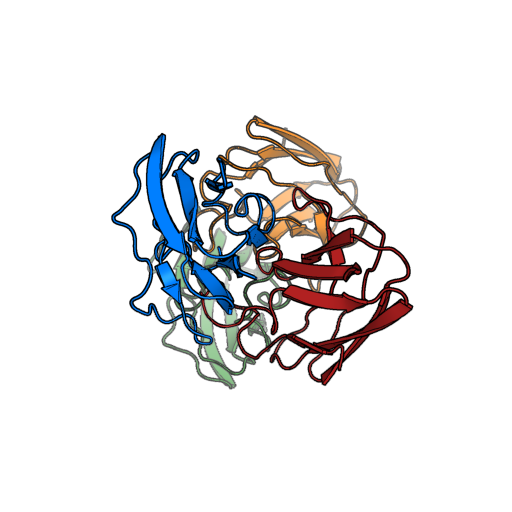 A 1 91 ? -6.371 -16.853 -71.616 1.00 17.06 1092 LEU A C 1
ATOM 721 O O . LEU A 1 91 ? -6.971 -15.818 -71.332 1.00 17.43 1092 LEU A O 1
ATOM 726 N N . VAL A 1 92 ? -5.924 -17.129 -72.838 1.00 19.22 1093 VAL A N 1
ATOM 727 C CA . VAL A 1 92 ? -6.383 -16.412 -74.018 1.00 19.14 1093 VAL A CA 1
ATOM 728 C C . VAL A 1 92 ? -7.010 -17.447 -74.944 1.00 18.80 1093 VAL A C 1
ATOM 729 O O . VAL A 1 92 ? -6.355 -18.419 -75.323 1.00 20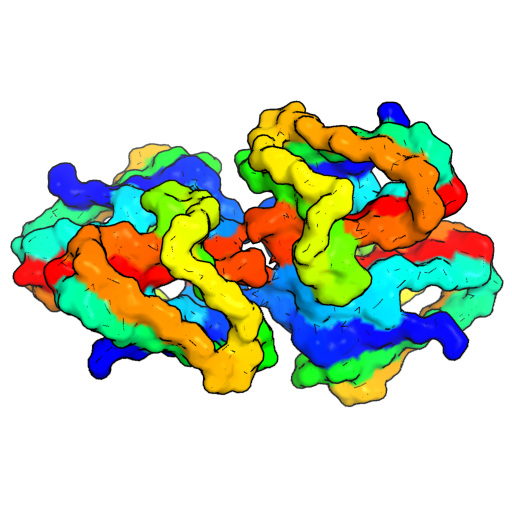.90 1093 VAL A O 1
ATOM 733 N N . THR A 1 93 ? -8.280 -17.251 -75.271 1.00 18.96 1094 THR A N 1
ATOM 734 C CA . THR A 1 93 ? -9.000 -18.196 -76.106 1.00 22.17 1094 THR A CA 1
ATOM 735 C C . THR A 1 93 ? -9.265 -17.558 -77.457 1.00 22.51 1094 THR A C 1
ATOM 736 O O . THR A 1 93 ? -10.046 -16.610 -77.562 1.00 23.04 1094 THR A O 1
ATOM 740 N N . VAL A 1 94 ? -8.593 -18.089 -78.474 1.00 24.87 1095 VAL A N 1
ATOM 741 C CA . VAL A 1 94 ? -8.620 -17.539 -79.815 1.00 24.69 1095 VAL A CA 1
ATOM 742 C C . VAL A 1 94 ? -9.474 -18.411 -80.728 1.00 29.12 1095 VAL A C 1
ATOM 743 O O . VAL A 1 94 ? -9.233 -19.616 -80.847 1.00 31.22 1095 VAL A O 1
ATOM 747 N N . SER A 1 95 ? -10.473 -17.809 -81.364 1.00 30.63 1096 SER A N 1
ATOM 748 C CA . SER A 1 95 ? -11.342 -18.559 -82.266 1.00 31.99 1096 SER A CA 1
ATOM 749 C C . SER A 1 95 ? -11.474 -17.873 -83.626 1.00 39.14 1096 SER A C 1
ATOM 750 O O . SER A 1 95 ? -11.891 -18.499 -84.600 1.00 43.84 1096 SER A O 1
ATOM 754 N N . ASP B 1 1 ? -8.919 -3.747 -25.490 1.00 17.93 2002 ASP B N 1
ATOM 755 C CA . ASP B 1 1 ? -7.548 -3.647 -24.990 1.00 36.43 2002 ASP B CA 1
ATOM 756 C C . ASP B 1 1 ? -6.644 -4.901 -24.968 1.00 30.17 2002 ASP B C 1
ATOM 757 O O . ASP B 1 1 ? -5.619 -4.897 -24.297 1.00 33.20 2002 ASP B O 1
ATOM 762 N N . ALA B 1 2 ? -7.003 -5.950 -25.707 1.00 27.99 2003 ALA B N 1
ATOM 763 C CA . ALA B 1 2 ? -6.071 -7.048 -26.006 1.00 19.34 2003 ALA B CA 1
ATOM 764 C C . ALA B 1 2 ? -5.984 -7.209 -27.518 1.00 18.34 2003 ALA B C 1
ATOM 765 O O . ALA B 1 2 ? -6.947 -7.617 -28.153 1.00 20.54 2003 ALA B O 1
ATOM 767 N N . GLN B 1 3 ? -4.830 -6.909 -28.097 1.00 17.41 2004 GLN B N 1
ATOM 768 C CA . GLN B 1 3 ? -4.762 -6.831 -29.556 1.00 13.82 2004 GLN B CA 1
ATOM 769 C C . GLN B 1 3 ? -4.031 -7.971 -30.252 1.00 14.20 2004 GLN B C 1
ATOM 770 O O . GLN B 1 3 ? -3.028 -8.494 -29.756 1.00 17.14 2004 GLN B O 1
ATOM 776 N N . ILE B 1 4 ? -4.547 -8.335 -31.420 1.00 13.30 2005 ILE B N 1
ATOM 777 C CA . ILE B 1 4 ? -3.845 -9.242 -32.322 1.00 13.63 2005 ILE B CA 1
ATOM 778 C C . ILE B 1 4 ? -3.634 -8.490 -33.626 1.00 14.45 2005 ILE B C 1
ATOM 779 O O . ILE B 1 4 ? -4.558 -7.898 -34.170 1.00 15.02 2005 ILE B O 1
ATOM 784 N N . ILE B 1 5 ? -2.401 -8.480 -34.106 1.00 14.49 2006 ILE B N 1
ATOM 785 C CA . ILE B 1 5 ? -2.105 -7.799 -35.358 1.00 15.04 2006 ILE B CA 1
ATOM 786 C C . ILE B 1 5 ? -1.949 -8.807 -36.474 1.00 13.83 2006 ILE B C 1
ATOM 787 O O . ILE B 1 5 ? -1.299 -9.840 -36.306 1.00 14.22 2006 ILE B O 1
ATOM 792 N N . ILE B 1 6 ? -2.554 -8.508 -37.619 1.00 13.21 2007 ILE B N 1
ATOM 793 C CA . ILE B 1 6 ? -2.282 -9.256 -38.838 1.00 14.33 2007 ILE B CA 1
ATOM 794 C C . ILE B 1 6 ? -1.184 -8.511 -39.573 1.00 16.47 2007 ILE B C 1
ATOM 795 O O . ILE B 1 6 ? -1.426 -7.437 -40.112 1.00 15.41 2007 ILE B O 1
ATOM 800 N N . PRO B 1 7 ? 0.042 -9.063 -39.568 1.00 15.89 2008 PRO B N 1
ATOM 801 C CA . PRO B 1 7 ? 1.182 -8.253 -40.002 1.00 15.78 2008 PRO B CA 1
ATOM 802 C C . PRO B 1 7 ? 1.412 -8.237 -41.489 1.00 15.45 2008 PRO B C 1
ATOM 803 O O . PRO B 1 7 ? 0.817 -8.990 -42.260 1.00 14.08 2008 PRO B O 1
ATOM 807 N N . ASN B 1 8 ? 2.310 -7.353 -41.883 1.00 17.45 2009 ASN B N 1
ATOM 808 C CA . ASN B 1 8 ? 2.726 -7.319 -43.258 1.00 17.67 2009 ASN B CA 1
ATOM 809 C C . ASN B 1 8 ? 3.340 -8.651 -43.664 1.00 16.27 2009 ASN B C 1
ATOM 810 O O . ASN B 1 8 ? 4.156 -9.222 -42.934 1.00 19.19 2009 ASN B O 1
ATOM 815 N N . GLY B 1 9 ? 2.911 -9.174 -44.810 1.00 16.24 2010 GLY B N 1
ATOM 816 C CA . GLY B 1 9 ? 3.412 -10.453 -45.274 1.00 17.32 2010 GLY B CA 1
ATOM 817 C C . GLY B 1 9 ? 2.566 -11.639 -44.841 1.00 17.69 2010 GLY B C 1
ATOM 818 O O . GLY B 1 9 ? 2.861 -12.783 -45.194 1.00 15.77 2010 GLY B O 1
ATOM 819 N N . ASN B 1 10 ? 1.514 -11.375 -44.072 1.00 13.71 2011 ASN B N 1
ATOM 820 C CA . ASN B 1 10 ? 0.618 -12.449 -43.645 1.00 14.11 2011 ASN B CA 1
ATOM 821 C C . ASN B 1 10 ? -0.025 -13.157 -44.848 1.00 15.83 2011 ASN B C 1
ATOM 822 O O . ASN B 1 10 ? -0.354 -14.344 -44.795 1.00 14.17 2011 ASN B O 1
ATOM 827 N N . TYR B 1 11 ? -0.184 -12.432 -45.949 1.00 14.23 2012 TYR B N 1
ATOM 828 C CA . TYR B 1 11 ? -0.759 -13.015 -47.157 1.00 15.72 2012 TYR B CA 1
ATOM 829 C C . TYR B 1 11 ? 0.113 -14.094 -47.818 1.00 15.16 2012 TYR B C 1
ATOM 830 O O . TYR B 1 11 ? -0.354 -14.795 -48.722 1.00 16.73 2012 TYR B O 1
ATOM 839 N N . ASP B 1 12 ? 1.383 -14.174 -47.425 1.00 16.10 2013 ASP B N 1
ATOM 840 C CA . ASP B 1 12 ? 2.332 -15.077 -48.089 1.00 19.30 2013 ASP B CA 1
ATOM 841 C C . ASP B 1 12 ? 2.419 -16.432 -47.382 1.00 20.08 2013 ASP B C 1
ATOM 842 O O . ASP B 1 12 ? 1.908 -16.594 -46.267 1.00 19.90 2013 ASP B O 1
ATOM 847 N N . VAL B 1 13 ? 3.066 -17.405 -48.026 1.00 18.12 2014 VAL B N 1
ATOM 848 C CA . VAL B 1 13 ? 3.180 -18.744 -47.443 1.00 17.06 2014 VAL B CA 1
ATOM 849 C C . VAL B 1 13 ? 4.531 -18.953 -46.737 1.00 22.06 2014 VAL B C 1
ATOM 850 O O . VAL B 1 13 ? 5.068 -20.065 -46.663 1.00 26.28 2014 VAL B O 1
ATOM 854 N N . THR B 1 14 ? 5.041 -17.871 -46.167 1.00 21.41 2015 THR B N 1
ATOM 855 C CA . THR B 1 14 ? 6.317 -17.858 -45.466 1.00 17.55 2015 THR B CA 1
ATOM 856 C C . THR B 1 14 ? 6.169 -18.214 -43.989 1.00 20.27 2015 THR B C 1
ATOM 857 O O . THR B 1 14 ? 5.072 -18.156 -43.428 1.00 19.08 2015 THR B O 1
ATOM 861 N N . GLY B 1 15 ? 7.286 -18.551 -43.352 1.00 20.50 2016 GLY B N 1
ATOM 862 C CA . GLY B 1 15 ? 7.300 -18.765 -41.916 1.00 20.24 2016 GLY B CA 1
ATOM 863 C C . GLY B 1 15 ? 6.948 -17.491 -41.178 1.00 19.41 2016 GLY B C 1
ATOM 864 O O . GLY B 1 15 ? 6.038 -17.470 -40.352 1.00 19.90 2016 GLY B O 1
ATOM 865 N N . ALA B 1 16 ? 7.662 -16.416 -41.488 1.00 20.62 2017 ALA B N 1
ATOM 866 C CA . ALA B 1 16 ? 7.336 -15.105 -40.947 1.00 19.18 2017 ALA B CA 1
ATOM 867 C C . ALA B 1 16 ? 5.959 -14.648 -41.403 1.00 16.56 2017 ALA B C 1
ATOM 868 O O . ALA B 1 16 ? 5.486 -15.028 -42.478 1.00 18.46 2017 ALA B O 1
ATOM 870 N N . GLY B 1 17 ? 5.309 -13.846 -40.573 1.00 17.89 2018 GLY B N 1
ATOM 871 C CA . GLY B 1 17 ? 4.095 -13.180 -40.993 1.00 17.56 2018 GLY B CA 1
ATOM 872 C C . GLY B 1 17 ? 2.841 -13.715 -40.340 1.00 15.54 2018 GLY B C 1
ATOM 873 O O . GLY B 1 17 ? 1.743 -13.301 -40.712 1.00 16.76 2018 GLY B O 1
ATOM 874 N N . PHE B 1 18 ? 2.993 -14.627 -39.382 1.00 16.99 2019 PHE B N 1
ATOM 875 C CA . PHE B 1 18 ? 1.834 -15.201 -38.704 1.00 15.11 2019 PHE B CA 1
ATOM 876 C C . PHE B 1 18 ? 1.203 -14.163 -37.783 1.00 15.81 2019 PHE B C 1
ATOM 877 O O . PHE B 1 18 ? 1.823 -13.145 -37.466 1.00 15.31 2019 PHE B O 1
ATOM 885 N N . TYR B 1 19 ? -0.040 -14.412 -37.371 1.00 14.59 2020 TYR B N 1
ATOM 886 C CA . TYR B 1 19 ? -0.744 -13.494 -36.482 1.00 15.19 2020 TYR B CA 1
ATOM 887 C C . TYR B 1 19 ? 0.082 -13.227 -35.230 1.00 14.71 2020 TYR B C 1
ATOM 888 O O . TYR B 1 19 ? 0.769 -14.116 -34.717 1.00 16.06 2020 TYR B O 1
ATOM 897 N N . SER B 1 20 ? -0.007 -12.002 -34.726 1.00 12.82 2021 SER B N 1
ATOM 898 C CA . SER B 1 20 ? 0.860 -11.571 -33.643 1.00 15.44 2021 SER B CA 1
ATOM 899 C C . SER B 1 20 ? 0.037 -11.035 -32.475 1.00 14.66 2021 SER B C 1
ATOM 900 O O . SER B 1 20 ? -0.569 -9.979 -32.591 1.00 14.26 2021 SER B O 1
ATOM 903 N N . PRO B 1 21 ? 0.020 -11.752 -31.334 1.00 16.34 2022 PRO B N 1
ATOM 904 C CA . PRO B 1 21 ? 0.688 -13.023 -31.045 1.00 15.45 2022 PRO B CA 1
ATOM 905 C C . PRO B 1 21 ? -0.069 -14.190 -31.662 1.00 15.83 2022 PRO B C 1
ATOM 906 O O . PRO B 1 21 ? -1.274 -14.082 -31.928 1.00 17.62 2022 PRO B O 1
ATOM 910 N N . LEU B 1 22 ? 0.630 -15.296 -31.873 1.00 16.10 2023 LEU B N 1
ATOM 911 C CA . LEU B 1 22 ? 0.053 -16.457 -32.523 1.00 14.29 2023 LEU B CA 1
ATOM 912 C C . LEU B 1 22 ? -0.984 -17.129 -31.616 1.00 15.44 2023 LEU B C 1
ATOM 913 O O . LEU B 1 22 ? -1.989 -17.658 -32.096 1.00 15.66 2023 LEU B O 1
ATOM 918 N N . ASN B 1 23 ? -0.715 -17.114 -30.311 1.00 15.30 2024 ASN B N 1
ATOM 919 C CA . ASN B 1 23 ? -1.667 -17.558 -29.301 1.00 15.78 2024 ASN B CA 1
ATOM 920 C C . ASN B 1 23 ? -1.859 -16.454 -28.297 1.00 17.78 2024 ASN B C 1
ATOM 921 O O . ASN B 1 23 ? -0.971 -16.173 -27.495 1.00 17.85 2024 ASN B O 1
ATOM 926 N N . LEU B 1 24 ? -3.008 -15.799 -28.353 1.00 14.57 2025 LEU B N 1
ATOM 927 C CA . LEU B 1 24 ? -3.299 -14.733 -27.412 1.00 17.23 2025 LEU B CA 1
ATOM 928 C C . LEU B 1 24 ? -3.863 -15.344 -26.140 1.00 17.36 2025 LEU B C 1
ATOM 929 O O . LEU B 1 24 ? -4.896 -16.008 -26.175 1.00 16.85 2025 LEU B O 1
ATOM 934 N N . GLU B 1 25 ? -3.161 -15.132 -25.028 1.00 18.60 2026 GLU B N 1
ATOM 935 C CA . GLU B 1 25 ? -3.566 -15.668 -23.736 1.00 20.71 2026 GLU B CA 1
ATOM 936 C C . GLU B 1 25 ? -4.316 -14.599 -22.961 1.00 17.83 2026 GLU B C 1
ATOM 937 O O . GLU B 1 25 ? -3.736 -13.572 -22.624 1.00 19.36 2026 GLU B O 1
ATOM 943 N N . ILE B 1 26 ? -5.606 -14.823 -22.697 1.00 17.98 2027 ILE B N 1
ATOM 944 C CA . ILE B 1 26 ? -6.439 -13.821 -22.026 1.00 18.44 2027 ILE B CA 1
ATOM 945 C C . ILE B 1 26 ? -7.358 -14.444 -20.985 1.00 16.97 2027 ILE B C 1
ATOM 946 O O . ILE B 1 26 ? -7.692 -15.620 -21.082 1.00 16.34 2027 ILE B O 1
ATOM 951 N N . PRO B 1 27 ? -7.781 -13.648 -19.989 1.00 18.68 2028 PRO B N 1
ATOM 952 C CA . PRO B 1 27 ? -8.801 -14.155 -19.065 1.00 20.79 2028 PRO B CA 1
ATOM 953 C C . PRO B 1 27 ? -10.210 -13.995 -19.632 1.00 21.42 2028 PRO B C 1
ATOM 954 O O . PRO B 1 27 ? -10.416 -13.208 -20.562 1.00 20.19 2028 PRO B O 1
ATOM 958 N N . VAL B 1 28 ? -11.173 -14.726 -19.081 1.00 21.35 2029 VAL B N 1
ATOM 959 C CA . VAL B 1 28 ? -12.556 -14.540 -19.495 1.00 19.67 2029 VAL B CA 1
ATOM 960 C C . VAL B 1 28 ? -12.975 -13.084 -19.332 1.00 22.00 2029 VAL B C 1
ATOM 961 O O . VAL B 1 28 ? -12.523 -12.384 -18.419 1.00 22.25 2029 VAL B O 1
ATOM 965 N N . GLY B 1 29 ? -13.841 -12.634 -20.233 1.00 18.79 2030 GLY B N 1
ATOM 966 C CA . GLY B 1 29 ? -14.381 -11.295 -20.178 1.00 19.56 2030 GLY B CA 1
ATOM 967 C C . GLY B 1 29 ? -13.564 -10.269 -20.935 1.00 21.10 2030 GLY B C 1
ATOM 968 O O . GLY B 1 29 ? -13.816 -9.071 -20.835 1.00 22.82 2030 GLY B O 1
ATOM 969 N N . THR B 1 30 ? -12.574 -10.733 -21.691 1.00 17.84 2031 THR B N 1
ATOM 970 C CA . THR B 1 30 ? -11.702 -9.812 -22.410 1.00 19.13 2031 THR B CA 1
ATOM 971 C C . THR B 1 30 ? -12.178 -9.549 -23.834 1.00 15.79 2031 THR B C 1
ATOM 972 O O . THR B 1 30 ? -12.580 -10.467 -24.549 1.00 18.26 2031 THR B O 1
ATOM 976 N N . THR B 1 31 ? -12.119 -8.285 -24.229 1.00 18.45 2032 THR B N 1
ATOM 977 C CA . THR B 1 31 ? -12.363 -7.895 -25.608 1.00 16.76 2032 THR B CA 1
ATOM 978 C C . THR B 1 31 ? -11.079 -8.031 -26.407 1.00 16.09 2032 THR B C 1
ATOM 979 O O . THR B 1 31 ? -10.051 -7.473 -26.022 1.00 17.23 2032 THR B O 1
ATOM 983 N N . VAL B 1 32 ? -11.148 -8.779 -27.502 1.00 15.59 2033 VAL B N 1
ATOM 984 C CA . VAL B 1 32 ? -10.001 -8.974 -28.381 1.00 16.48 2033 VAL B CA 1
ATOM 985 C C . VAL B 1 32 ? -10.225 -8.165 -29.647 1.00 15.60 2033 VAL B C 1
ATOM 986 O O . VAL B 1 32 ? -11.310 -8.200 -30.228 1.00 17.42 2033 VAL B O 1
ATOM 990 N N . THR B 1 33 ? -9.196 -7.430 -30.064 1.00 15.52 2034 THR B N 1
ATOM 991 C CA . THR B 1 33 ? -9.263 -6.595 -31.256 1.00 16.90 2034 THR B CA 1
ATOM 992 C C . THR B 1 33 ? -8.196 -7.006 -32.260 1.00 16.41 2034 THR B C 1
ATOM 993 O O . THR B 1 33 ? -7.005 -6.872 -31.987 1.00 16.64 2034 THR B O 1
ATOM 997 N N . TRP B 1 34 ? -8.640 -7.479 -33.418 1.00 15.24 2035 TRP B N 1
ATOM 998 C CA . TRP B 1 34 ? -7.744 -7.740 -34.547 1.00 14.26 2035 TRP B CA 1
ATOM 999 C C . TRP B 1 34 ? -7.616 -6.488 -35.399 1.00 16.62 2035 TRP B C 1
ATOM 1000 O O . TRP B 1 34 ? -8.613 -5.844 -35.675 1.00 17.11 2035 TRP B O 1
ATOM 1011 N N . THR B 1 35 ? -6.404 -6.158 -35.832 1.00 14.93 2036 THR B N 1
ATOM 1012 C CA . THR B 1 35 ? -6.211 -5.095 -36.811 1.00 15.75 2036 THR B CA 1
ATOM 1013 C C . THR B 1 35 ? -5.454 -5.635 -38.011 1.00 14.69 2036 THR B C 1
ATOM 1014 O O . THR B 1 35 ? -4.445 -6.307 -37.858 1.00 15.00 2036 THR B O 1
ATOM 1018 N N . ASN B 1 36 ? -5.950 -5.341 -39.206 1.00 15.19 2037 ASN B N 1
ATOM 1019 C CA . ASN B 1 36 ? -5.219 -5.714 -40.406 1.00 13.05 2037 ASN B CA 1
ATOM 1020 C C . ASN B 1 36 ? -4.114 -4.693 -40.698 1.00 16.88 2037 ASN B C 1
ATOM 1021 O O . ASN B 1 36 ? -4.416 -3.575 -41.086 1.00 18.70 2037 ASN B O 1
ATOM 1026 N N . ASP B 1 37 ? -2.851 -5.076 -40.520 1.00 14.83 2038 ASP B N 1
ATOM 1027 C CA . ASP B 1 37 ? -1.738 -4.182 -40.850 1.00 15.44 2038 ASP B CA 1
ATOM 1028 C C . ASP B 1 37 ? -1.006 -4.653 -42.107 1.00 18.25 2038 ASP B C 1
ATOM 1029 O O . ASP B 1 37 ? 0.090 -4.169 -42.414 1.00 22.26 2038 ASP B O 1
ATOM 1034 N N . ASP B 1 38 ? -1.627 -5.572 -42.840 1.00 15.52 2039 ASP B N 1
ATOM 1035 C CA . ASP B 1 38 ? -1.050 -6.090 -44.081 1.00 14.58 2039 ASP B CA 1
ATOM 1036 C C . ASP B 1 38 ? -1.495 -5.220 -45.260 1.00 15.20 2039 ASP B C 1
ATOM 1037 O O . ASP B 1 38 ? -2.351 -4.338 -45.114 1.00 16.32 2039 ASP B O 1
ATOM 1042 N N . SER B 1 39 ? -0.938 -5.488 -46.435 1.00 16.37 2040 SER B N 1
ATOM 1043 C CA . SER B 1 39 ? -1.248 -4.700 -47.623 1.00 15.07 2040 SER B CA 1
ATOM 1044 C C . SER B 1 39 ? -2.410 -5.230 -48.462 1.00 17.00 2040 SER B C 1
ATOM 1045 O O . SER B 1 39 ? -2.711 -4.679 -49.517 1.00 16.79 2040 SER B O 1
ATOM 1048 N N . VAL B 1 40 ? -3.042 -6.312 -48.014 1.00 15.84 2041 VAL B N 1
ATOM 1049 C CA . VAL B 1 40 ? -4.149 -6.941 -48.733 1.00 14.52 2041 VAL B CA 1
ATOM 1050 C C . VAL B 1 40 ? -5.295 -7.220 -47.764 1.00 15.11 2041 VAL B C 1
ATOM 1051 O O . VAL B 1 40 ? -5.072 -7.209 -46.556 1.00 15.00 2041 VAL B O 1
ATOM 1055 N N . PRO B 1 41 ? -6.510 -7.486 -48.276 1.00 14.25 2042 PRO B N 1
ATOM 1056 C CA . PRO B 1 41 ? -7.600 -7.820 -47.346 1.00 14.09 2042 PRO B CA 1
ATOM 1057 C C . PRO B 1 41 ? -7.393 -9.137 -46.591 1.00 14.98 2042 PRO B C 1
ATOM 1058 O O . PRO B 1 41 ? -6.763 -10.075 -47.079 1.00 14.33 2042 PRO B O 1
ATOM 1062 N N . HIS B 1 42 ? -7.944 -9.179 -45.376 1.00 14.69 2043 HIS B N 1
ATOM 1063 C CA . HIS B 1 42 ? -7.963 -10.385 -44.558 1.00 13.44 2043 HIS B CA 1
ATOM 1064 C C . HIS B 1 42 ? -9.310 -10.473 -43.857 1.00 14.69 2043 HIS B C 1
ATOM 1065 O O . HIS B 1 42 ? -10.085 -9.520 -43.863 1.00 14.88 2043 HIS B O 1
ATOM 1072 N N . ASN B 1 43 ? -9.585 -11.617 -43.245 1.00 13.13 2044 ASN B N 1
ATOM 1073 C CA . ASN B 1 43 ? -10.726 -11.710 -42.359 1.00 12.49 2044 ASN B CA 1
ATOM 1074 C C . ASN B 1 43 ? -10.412 -12.708 -41.255 1.00 13.18 2044 ASN B C 1
ATOM 1075 O O . ASN B 1 43 ? -9.380 -13.364 -41.285 1.00 13.73 2044 ASN B O 1
ATOM 1080 N N . ILE B 1 44 ? -11.293 -12.783 -40.264 1.00 13.41 2045 ILE B N 1
ATOM 1081 C CA . ILE B 1 44 ? -11.085 -13.647 -39.108 1.00 13.39 2045 ILE B CA 1
ATOM 1082 C C . ILE B 1 44 ? -12.296 -14.563 -38.947 1.00 14.63 2045 ILE B C 1
ATOM 1083 O O . ILE B 1 44 ? -13.422 -14.080 -38.770 1.00 15.65 2045 ILE B O 1
ATOM 1088 N N . GLN B 1 45 ? -12.061 -15.867 -39.064 1.00 13.15 2046 GLN B N 1
ATOM 1089 C CA . GLN B 1 45 ? -13.122 -16.877 -38.939 1.00 13.63 2046 GLN B CA 1
ATOM 1090 C C . GLN B 1 45 ? -12.756 -17.927 -37.900 1.00 13.88 2046 GLN B C 1
ATOM 1091 O O . GLN B 1 45 ? -11.751 -18.615 -38.043 1.00 16.01 2046 GLN B O 1
ATOM 1097 N N . SER B 1 46 ? -13.593 -18.070 -36.875 1.00 14.47 2047 SER B N 1
ATOM 1098 C CA . SER B 1 46 ? -13.439 -19.168 -35.928 1.00 14.22 2047 SER B CA 1
ATOM 1099 C C . SER B 1 46 ? -13.475 -20.496 -36.659 1.00 15.82 2047 SER B C 1
ATOM 1100 O O . SER B 1 46 ? -14.282 -20.679 -37.569 1.00 15.14 2047 SER B O 1
ATOM 1103 N N . ILE B 1 47 ? -12.591 -21.415 -36.286 1.00 14.16 2048 ILE B N 1
ATOM 1104 C CA . ILE B 1 47 ? -12.596 -22.766 -36.842 1.00 15.25 2048 ILE B CA 1
ATOM 1105 C C . ILE B 1 47 ? -12.592 -23.757 -35.687 1.00 14.52 2048 ILE B C 1
ATOM 1106 O O . ILE B 1 47 ? -12.225 -23.398 -34.556 1.00 15.25 2048 ILE B O 1
ATOM 1111 N N . ASP B 1 48 ? -13.021 -24.989 -35.954 1.00 15.87 2049 ASP B N 1
ATOM 1112 C CA . ASP B 1 48 ? -13.078 -25.988 -34.890 1.00 16.56 2049 ASP B CA 1
ATOM 1113 C C . ASP B 1 48 ? -11.699 -26.608 -34.683 1.00 19.29 2049 ASP B C 1
ATOM 1114 O O . ASP B 1 48 ? -10.719 -26.196 -35.312 1.00 16.74 2049 ASP B O 1
ATOM 1119 N N . VAL B 1 49 ? -11.620 -27.590 -33.797 1.00 17.25 2050 VAL B N 1
ATOM 1120 C CA . VAL B 1 49 ? -10.328 -28.113 -33.375 1.00 18.46 2050 VAL B CA 1
ATOM 1121 C C . VAL B 1 49 ? -9.572 -28.741 -34.549 1.00 21.62 2050 VAL B C 1
ATOM 1122 O O . VAL B 1 49 ? -8.340 -28.791 -34.545 1.00 23.33 2050 VAL B O 1
ATOM 1126 N N . ASN B 1 50 ? -10.311 -29.195 -35.558 1.00 19.60 2051 ASN B N 1
ATOM 1127 C CA . ASN B 1 50 ? -9.700 -29.837 -36.720 1.00 22.56 2051 ASN B CA 1
ATOM 1128 C C . ASN B 1 50 ? -9.458 -28.867 -37.880 1.00 20.48 2051 ASN B C 1
ATOM 1129 O O . ASN B 1 50 ? -8.925 -29.259 -38.921 1.00 23.61 2051 ASN B O 1
ATOM 1134 N N . GLY B 1 51 ? -9.850 -27.610 -37.704 1.00 18.18 2052 GLY B N 1
ATOM 1135 C CA . GLY B 1 51 ? -9.597 -26.600 -38.726 1.00 20.28 2052 GLY B CA 1
ATOM 1136 C C . GLY B 1 51 ? -10.743 -26.344 -39.690 1.00 20.89 2052 GLY B C 1
ATOM 1137 O O . GLY B 1 51 ? -10.552 -25.729 -40.736 1.00 22.59 2052 GLY B O 1
ATOM 1138 N N . LYS B 1 52 ? -11.942 -26.801 -39.351 1.00 21.23 2053 LYS B N 1
ATOM 1139 C CA . LYS B 1 52 ? -13.118 -26.549 -40.186 1.00 21.19 2053 LYS B CA 1
ATOM 1140 C C . LYS B 1 52 ? -13.884 -25.303 -39.709 1.00 20.36 2053 LYS B C 1
ATOM 1141 O O . LYS B 1 52 ? -14.121 -25.144 -38.512 1.00 17.79 2053 LYS B O 1
ATOM 1147 N N . VAL B 1 53 ? -14.272 -24.414 -40.627 1.00 20.03 2054 VAL B N 1
ATOM 1148 C CA . VAL B 1 53 ? -14.930 -23.164 -40.224 1.00 17.38 2054 VAL B CA 1
ATOM 1149 C C . VAL B 1 53 ? -16.202 -23.407 -39.448 1.00 20.80 2054 VAL B C 1
ATOM 1150 O O . VAL B 1 53 ? -17.037 -24.237 -39.839 1.00 23.01 2054 VAL B O 1
ATOM 1154 N N . ILE B 1 54 ? -16.355 -22.657 -38.365 1.00 19.74 2055 ILE B N 1
ATOM 1155 C CA . ILE B 1 54 ? -17.575 -22.676 -37.574 1.00 19.43 2055 ILE B CA 1
ATOM 1156 C C . ILE B 1 54 ? -18.027 -21.246 -37.326 1.00 21.04 2055 ILE B C 1
ATOM 1157 O O . ILE B 1 54 ? -17.348 -20.299 -37.723 1.00 21.54 2055 ILE B O 1
ATOM 1162 N N . GLN B 1 55 ? -19.180 -21.078 -36.686 1.00 23.46 2056 GLN B N 1
ATOM 1163 C CA . GLN B 1 55 ? -19.789 -19.755 -36.584 1.00 22.21 2056 GLN B CA 1
ATOM 1164 C C . GLN B 1 55 ? -19.743 -19.129 -35.191 1.00 22.91 2056 GLN B C 1
ATOM 1165 O O . GLN B 1 55 ? -20.761 -18.665 -34.684 1.00 31.31 2056 GLN B O 1
ATOM 1171 N N . LEU B 1 56 ? -18.563 -19.077 -34.582 1.00 19.68 2057 LEU B N 1
ATOM 1172 C CA . LEU B 1 56 ? -18.426 -18.497 -33.245 1.00 17.67 2057 LEU B CA 1
ATOM 1173 C C . LEU B 1 56 ? -18.053 -17.025 -33.299 1.00 19.02 2057 LEU B C 1
ATOM 1174 O O . LEU B 1 56 ? -18.571 -16.205 -32.543 1.00 20.83 2057 LEU B O 1
ATOM 1179 N N . PHE B 1 57 ? -17.113 -16.687 -34.169 1.00 16.62 2058 PHE B N 1
ATOM 1180 C CA . PHE B 1 57 ? -16.805 -15.285 -34.411 1.00 17.59 2058 PHE B CA 1
ATOM 1181 C C . PHE B 1 57 ? -16.301 -15.221 -35.832 1.00 16.60 2058 PHE B C 1
ATOM 1182 O O . PHE B 1 57 ? -15.476 -16.034 -36.241 1.00 17.41 2058 PHE B O 1
ATOM 1190 N N . ASN B 1 58 ? -16.859 -14.289 -36.596 1.00 16.30 2059 ASN B N 1
ATOM 1191 C CA . ASN B 1 58 ? -16.693 -14.294 -38.049 1.00 16.57 2059 ASN B CA 1
ATOM 1192 C C . ASN B 1 58 ? -16.738 -12.868 -38.567 1.00 17.21 2059 ASN B C 1
ATOM 1193 O O . ASN B 1 58 ? -17.785 -12.231 -38.542 1.00 19.37 2059 ASN B O 1
ATOM 1198 N N . SER B 1 59 ? -15.600 -12.360 -39.025 1.00 15.70 2060 SER B N 1
ATOM 1199 C CA . SER B 1 59 ? -15.511 -10.967 -39.420 1.00 14.47 2060 SER B CA 1
ATOM 1200 C C . SER B 1 59 ? -15.951 -10.747 -40.861 1.00 12.64 2060 SER B C 1
ATOM 1201 O O . SER B 1 59 ? -15.928 -11.669 -41.687 1.00 15.50 2060 SER B O 1
ATOM 1204 N N . PRO B 1 60 ? -16.351 -9.505 -41.156 1.00 15.66 2061 PRO B N 1
ATOM 1205 C CA . PRO B 1 60 ? -16.453 -9.068 -42.549 1.00 19.74 2061 PRO B CA 1
ATOM 1206 C C . PRO B 1 60 ? -15.045 -8.915 -43.132 1.00 17.00 2061 PRO B C 1
ATOM 1207 O O . PRO B 1 60 ? -14.057 -9.061 -42.400 1.00 16.56 2061 PRO B O 1
ATOM 1211 N N . PRO B 1 61 ? -14.937 -8.618 -44.433 1.00 17.94 2062 PRO B N 1
ATOM 1212 C CA . PRO B 1 61 ? -13.597 -8.356 -44.964 1.00 16.30 2062 PRO B CA 1
ATOM 1213 C C . PRO B 1 61 ? -12.966 -7.158 -44.277 1.00 15.61 2062 PRO B C 1
ATOM 1214 O O . PRO B 1 61 ? -13.634 -6.139 -44.032 1.00 19.72 2062 PRO B O 1
ATOM 1218 N N . LEU B 1 62 ? -11.681 -7.282 -43.969 1.00 16.54 2063 LEU B N 1
ATOM 1219 C CA . LEU B 1 62 ? -10.909 -6.219 -43.346 1.00 16.05 2063 LEU B CA 1
ATOM 1220 C C . LEU B 1 62 ? -9.888 -5.689 -44.328 1.00 16.96 2063 LEU B C 1
ATOM 1221 O O . LEU B 1 62 ? -8.935 -6.390 -44.680 1.00 15.55 2063 LEU B O 1
ATOM 1226 N N . ASN B 1 63 ? -10.069 -4.450 -44.769 1.00 18.26 2064 ASN B N 1
ATOM 1227 C CA . ASN B 1 63 ? -9.020 -3.783 -45.525 1.00 19.67 2064 ASN B CA 1
ATOM 1228 C C . ASN B 1 63 ? -7.903 -3.333 -44.601 1.00 18.99 2064 ASN B C 1
ATOM 1229 O O . ASN B 1 63 ? -8.047 -3.382 -43.380 1.00 16.96 2064 ASN B O 1
ATOM 1234 N N . THR B 1 64 ? -6.784 -2.905 -45.177 1.00 17.56 2065 THR B N 1
ATOM 1235 C CA . THR B 1 64 ? -5.685 -2.365 -44.395 1.00 18.48 2065 THR B CA 1
ATOM 1236 C C . THR B 1 64 ? -6.213 -1.319 -43.421 1.00 20.58 2065 THR B C 1
ATOM 1237 O O . THR B 1 64 ? -6.935 -0.404 -43.819 1.00 20.97 2065 THR B O 1
ATOM 1241 N N . GLY B 1 65 ? -5.909 -1.506 -42.142 1.00 18.79 2066 GLY B N 1
ATOM 1242 C CA . GLY B 1 65 ? -6.309 -0.574 -41.105 1.00 19.05 2066 GLY B CA 1
ATOM 1243 C C . GLY B 1 65 ? -7.621 -0.901 -40.419 1.00 18.10 2066 GLY B C 1
ATOM 1244 O O . GLY B 1 65 ? -7.927 -0.330 -39.361 1.00 20.45 2066 GLY B O 1
ATOM 1245 N N . ASP B 1 66 ? -8.402 -1.801 -41.013 1.00 18.18 2067 ASP B N 1
ATOM 1246 C CA . ASP B 1 66 ? -9.700 -2.178 -40.440 1.00 17.27 2067 ASP B CA 1
ATOM 1247 C C . ASP B 1 66 ? -9.514 -3.078 -39.224 1.00 16.82 2067 ASP B C 1
ATOM 1248 O O . ASP B 1 66 ? -8.491 -3.762 -39.082 1.00 16.58 2067 ASP B O 1
ATOM 1253 N N . ARG B 1 67 ? -10.514 -3.056 -38.346 1.00 16.79 2068 ARG B N 1
ATOM 1254 C CA . ARG B 1 67 ? -10.490 -3.792 -37.081 1.00 17.84 2068 ARG B CA 1
ATOM 1255 C C . ARG B 1 67 ? -11.707 -4.694 -36.946 1.00 16.66 2068 ARG B C 1
ATOM 1256 O O . ARG B 1 67 ? -12.751 -4.426 -37.538 1.00 17.10 2068 ARG B O 1
ATOM 1264 N N . PHE B 1 68 ? -11.551 -5.756 -36.156 1.00 14.84 2069 PHE B N 1
ATOM 1265 C CA . PHE B 1 68 ? -12.629 -6.682 -35.812 1.00 15.05 2069 PHE B CA 1
ATOM 1266 C C . PHE B 1 68 ? -12.494 -7.035 -34.338 1.00 16.90 2069 PHE B C 1
ATOM 1267 O O . PHE B 1 68 ? -11.385 -7.278 -33.861 1.00 15.96 2069 PHE B O 1
ATOM 1275 N N . GLU B 1 69 ? -13.610 -7.024 -33.611 1.00 15.83 2070 GLU B N 1
ATOM 1276 C CA . GLU B 1 69 ? -13.587 -7.348 -32.182 1.00 16.95 2070 GLU B CA 1
ATOM 1277 C C . GLU B 1 69 ? -14.484 -8.534 -31.833 1.00 18.56 2070 GLU B C 1
ATOM 1278 O O . GLU B 1 69 ? -15.488 -8.781 -32.493 1.00 17.78 2070 GLU B O 1
ATOM 1284 N N . HIS B 1 70 ? -14.085 -9.277 -30.802 1.00 17.04 2071 HIS B N 1
ATOM 1285 C CA . HIS B 1 70 ? -14.903 -10.336 -30.224 1.00 16.66 2071 HIS B CA 1
ATOM 1286 C C . HIS B 1 70 ? -14.615 -10.382 -28.740 1.00 16.78 2071 HIS B C 1
ATOM 1287 O O . HIS B 1 70 ? -13.456 -10.287 -28.340 1.00 15.55 2071 HIS B O 1
ATOM 1294 N N . VAL B 1 71 ? -15.654 -10.515 -27.919 1.00 14.14 2072 VAL B N 1
ATOM 1295 C CA . VAL B 1 71 ? -15.452 -10.654 -26.481 1.00 16.50 2072 VAL B CA 1
ATOM 1296 C C . VAL B 1 71 ? -15.520 -12.119 -26.103 1.00 17.25 2072 VAL B C 1
ATOM 1297 O O . VAL B 1 71 ? -16.503 -12.798 -26.383 1.00 18.46 2072 VAL B O 1
ATOM 1301 N N . PHE B 1 72 ? -14.449 -12.606 -25.486 1.00 16.54 2073 PHE B N 1
ATOM 130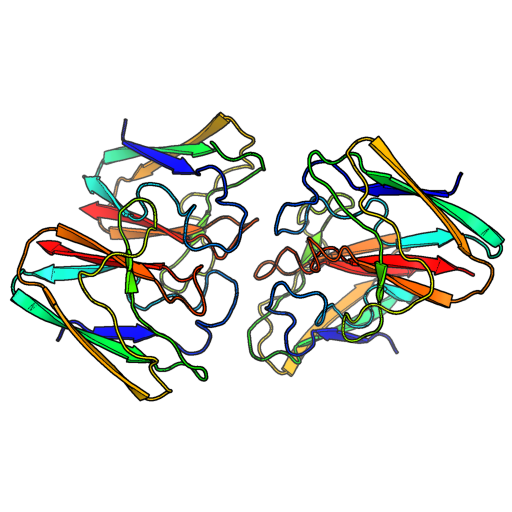2 C CA . PHE B 1 72 ? -14.340 -14.000 -25.104 1.00 15.96 2073 PHE B CA 1
ATOM 1303 C C . PHE B 1 72 ? -14.809 -14.157 -23.666 1.00 16.96 2073 PHE B C 1
ATOM 1304 O O . PHE B 1 72 ? -14.133 -13.713 -22.735 1.00 18.77 2073 PHE B O 1
ATOM 1312 N N . GLU B 1 73 ? -15.972 -14.790 -23.512 1.00 18.84 2074 GLU B N 1
ATOM 1313 C CA . GLU B 1 73 ? -16.674 -14.854 -22.233 1.00 18.71 2074 GLU B CA 1
ATOM 1314 C C . GLU B 1 73 ? -16.607 -16.235 -21.577 1.00 21.49 2074 GLU B C 1
ATOM 1315 O O . GLU B 1 73 ? -17.116 -16.420 -20.464 1.00 22.51 2074 GLU B O 1
ATOM 1321 N N . GLU B 1 74 ? -15.982 -17.194 -22.256 1.00 21.72 2075 GLU B N 1
ATOM 1322 C CA . GLU B 1 74 ? -15.928 -18.573 -21.773 1.00 20.93 2075 GLU B CA 1
ATOM 1323 C C . GLU B 1 74 ? -14.528 -19.173 -21.883 1.00 21.94 2075 GLU B C 1
ATOM 1324 O O . GLU B 1 74 ? -13.831 -18.972 -22.873 1.00 18.81 2075 GLU B O 1
ATOM 1330 N N . GLU B 1 75 ? -14.132 -19.940 -20.875 1.00 20.51 2076 GLU B N 1
ATOM 1331 C CA . GLU B 1 75 ? -12.841 -20.621 -20.920 1.00 20.35 2076 GLU B CA 1
ATOM 1332 C C . GLU B 1 75 ? -12.769 -21.639 -22.050 1.00 18.35 2076 GLU B C 1
ATOM 1333 O O . GLU B 1 75 ? -13.742 -22.328 -22.348 1.00 19.09 2076 GLU B O 1
ATOM 1339 N N . GLY B 1 76 ? -11.594 -21.742 -22.661 1.00 17.59 2077 GLY B N 1
ATOM 1340 C CA . GLY B 1 76 ? -11.356 -22.738 -23.679 1.00 16.18 2077 GLY B CA 1
ATOM 1341 C C . GLY B 1 76 ? -10.336 -22.258 -24.690 1.00 15.95 2077 GLY B C 1
ATOM 1342 O O . GLY B 1 76 ? -9.859 -21.125 -24.592 1.00 18.08 2077 GLY B O 1
ATOM 1343 N N . VAL B 1 77 ? -10.014 -23.131 -25.639 1.00 15.91 2078 VAL B N 1
ATOM 1344 C CA . VAL B 1 77 ? -9.082 -22.806 -26.719 1.00 14.66 2078 VAL B CA 1
ATOM 1345 C C . VAL B 1 77 ? -9.860 -22.571 -27.997 1.00 15.92 2078 VAL B C 1
ATOM 1346 O O . VAL B 1 77 ? -10.687 -23.387 -28.374 1.00 16.66 2078 VAL B O 1
ATOM 1350 N N . TYR B 1 78 ? -9.582 -21.450 -28.654 1.00 15.60 2079 TYR B N 1
ATOM 1351 C CA . TYR B 1 78 ? -10.292 -21.053 -29.856 1.00 15.36 2079 TYR B CA 1
ATOM 1352 C C . TYR B 1 78 ? -9.316 -20.847 -31.006 1.00 15.25 2079 TYR B C 1
ATOM 1353 O O . TYR B 1 78 ? -8.485 -19.935 -30.959 1.00 18.43 2079 TYR B O 1
ATOM 1362 N N . LYS B 1 79 ? -9.420 -21.671 -32.038 1.00 14.05 2080 LYS B N 1
ATOM 1363 C CA . LYS B 1 79 ? -8.621 -21.441 -33.244 1.00 14.32 2080 LYS B CA 1
ATOM 1364 C C . LYS B 1 79 ? -9.374 -20.557 -34.226 1.00 16.23 2080 LYS B C 1
ATOM 1365 O O . LYS B 1 79 ? -10.601 -20.453 -34.187 1.00 16.27 2080 LYS B O 1
ATOM 1371 N N . TYR B 1 80 ? -8.636 -19.916 -35.125 1.00 13.89 2081 TYR B N 1
ATOM 1372 C CA . TYR B 1 80 ? -9.287 -19.151 -36.181 1.00 13.37 2081 TYR B CA 1
ATOM 1373 C C . TYR B 1 80 ? -8.376 -19.124 -37.377 1.00 14.08 2081 TYR B C 1
ATOM 1374 O O . TYR B 1 80 ? -7.173 -19.336 -37.252 1.00 13.84 2081 TYR B O 1
ATOM 1383 N N . TYR B 1 81 ? -8.950 -18.888 -38.547 1.00 12.78 2082 TYR B N 1
ATOM 1384 C CA . TYR B 1 81 ? -8.113 -18.610 -39.696 1.00 13.14 2082 TYR B CA 1
ATOM 1385 C C . TYR B 1 81 ? -8.699 -17.472 -40.515 1.00 12.55 2082 TYR B C 1
ATOM 1386 O O . TYR B 1 81 ? -9.536 -16.711 -40.040 1.00 14.11 2082 TYR B O 1
ATOM 1395 N N . CYS B 1 82 ? -8.207 -17.325 -41.739 1.00 12.56 2083 CYS B N 1
ATOM 1396 C CA . CYS B 1 82 ? -8.677 -16.299 -42.662 1.00 13.07 2083 CYS B CA 1
ATOM 1397 C C . CYS B 1 82 ? -9.196 -17.010 -43.915 1.00 12.22 2083 CYS B C 1
ATOM 1398 O O . CYS B 1 82 ? -8.517 -17.868 -44.433 1.00 13.18 2083 CYS B O 1
ATOM 1401 N N . SER B 1 83 ? -10.394 -16.688 -44.399 1.00 12.65 2084 SER B N 1
ATOM 1402 C CA . SER B 1 83 ? -10.903 -17.460 -45.519 1.00 13.46 2084 SER B CA 1
ATOM 1403 C C . SER B 1 83 ? -10.122 -17.169 -46.794 1.00 13.07 2084 SER B C 1
ATOM 1404 O O . SER B 1 83 ? -10.164 -17.960 -47.734 1.00 14.27 2084 SER B O 1
ATOM 1407 N N . PHE B 1 84 ? -9.408 -16.046 -46.827 1.00 13.43 2085 PHE B N 1
ATOM 1408 C CA . PHE B 1 84 ? -8.597 -15.731 -48.009 1.00 12.37 2085 PHE B CA 1
ATOM 1409 C C . PHE B 1 84 ? -7.273 -16.488 -47.970 1.00 14.34 2085 PHE B C 1
ATOM 1410 O O . PHE B 1 84 ? -6.699 -16.805 -49.018 1.00 14.32 2085 PHE B O 1
ATOM 1418 N N . HIS B 1 85 ? -6.778 -16.755 -46.760 1.00 14.20 2086 HIS B N 1
ATOM 1419 C CA . HIS B 1 85 ? -5.489 -17.439 -46.545 1.00 12.33 2086 HIS B CA 1
ATOM 1420 C C . HIS B 1 85 ? -5.636 -18.495 -45.461 1.00 11.98 2086 HIS B C 1
ATOM 1421 O O . HIS B 1 85 ? -5.198 -18.281 -44.327 1.00 12.81 2086 HIS B O 1
ATOM 1428 N N . PRO B 1 86 ? -6.274 -19.628 -45.794 1.00 12.08 2087 PRO B N 1
ATOM 1429 C CA . PRO B 1 86 ? -6.657 -20.605 -44.763 1.00 13.37 2087 PRO B CA 1
ATOM 1430 C C . PRO B 1 86 ? -5.488 -21.211 -43.996 1.00 14.12 2087 PRO B C 1
ATOM 1431 O O . PRO B 1 86 ? -5.701 -21.691 -42.882 1.00 14.66 2087 PRO B O 1
ATOM 1435 N N . TRP B 1 87 ? -4.278 -21.173 -44.551 1.00 13.16 2088 TRP B N 1
ATOM 1436 C CA . TRP B 1 87 ? -3.120 -21.734 -43.847 1.00 14.27 2088 TRP B CA 1
ATOM 1437 C C . TRP B 1 87 ? -2.660 -20.862 -42.687 1.00 15.85 2088 TRP B C 1
ATOM 1438 O O . TRP B 1 87 ? -1.865 -21.314 -41.851 1.00 15.93 2088 TRP B O 1
ATOM 1449 N N . ARG B 1 88 ? -3.132 -19.613 -42.640 1.00 13.08 2089 ARG B N 1
ATOM 1450 C CA . ARG B 1 88 ? -2.812 -18.728 -41.527 1.00 12.96 2089 ARG B CA 1
ATOM 1451 C C . ARG B 1 88 ? -3.796 -18.986 -40.400 1.00 14.23 2089 ARG B C 1
ATOM 1452 O O . ARG B 1 88 ? -4.933 -18.516 -40.439 1.00 14.99 2089 ARG B O 1
ATOM 1460 N N . VAL B 1 89 ? -3.347 -19.756 -39.419 1.00 12.89 2090 VAL B N 1
ATOM 1461 C CA . VAL B 1 89 ? -4.177 -20.186 -38.297 1.00 15.30 2090 VAL B CA 1
ATOM 1462 C C . VAL B 1 89 ? -3.634 -19.625 -37.007 1.00 16.12 2090 VAL B C 1
ATOM 1463 O O . VAL B 1 89 ? -2.450 -19.805 -36.711 1.00 19.09 2090 VAL B O 1
ATOM 1467 N N . GLY B 1 90 ? -4.487 -18.961 -36.232 1.00 13.29 2091 GLY B N 1
ATOM 1468 C CA . GLY B 1 90 ? -4.082 -18.468 -34.923 1.00 13.28 2091 GLY B CA 1
ATOM 1469 C C . GLY B 1 90 ? -4.932 -19.050 -33.802 1.00 14.99 2091 GLY B C 1
ATOM 1470 O O . GLY B 1 90 ? -5.872 -19.795 -34.050 1.00 14.25 2091 GLY B O 1
ATOM 1471 N N . LEU B 1 91 ? -4.586 -18.712 -32.564 1.00 15.22 2092 LEU B N 1
ATOM 1472 C CA . LEU B 1 91 ? -5.335 -19.201 -31.406 1.00 15.07 2092 LEU B CA 1
ATOM 1473 C C . LEU B 1 91 ? -5.596 -18.094 -30.418 1.00 15.21 2092 LEU B C 1
ATOM 1474 O O . LEU B 1 91 ? -4.809 -17.156 -30.295 1.00 15.76 2092 LEU B O 1
ATOM 1479 N N . VAL B 1 92 ? -6.707 -18.227 -29.698 1.00 13.71 2093 VAL B N 1
ATOM 1480 C CA . VAL B 1 92 ? -6.967 -17.443 -28.506 1.00 13.57 2093 VAL B CA 1
ATOM 1481 C C . VAL B 1 92 ? -7.236 -18.442 -27.388 1.00 13.07 2093 VAL B C 1
ATOM 1482 O O . VAL B 1 92 ? -8.092 -19.318 -27.525 1.00 16.35 2093 VAL B O 1
ATOM 1486 N N . THR B 1 93 ? -6.467 -18.340 -26.308 1.00 13.64 2094 THR B N 1
ATOM 1487 C CA . THR B 1 93 ? -6.620 -19.259 -25.186 1.00 14.85 2094 THR B CA 1
ATOM 1488 C C . THR B 1 93 ? -7.174 -18.477 -24.004 1.00 15.43 2094 THR B C 1
ATOM 1489 O O . THR B 1 93 ? -6.552 -17.537 -23.511 1.00 15.55 2094 THR B O 1
ATOM 1493 N N . VAL B 1 94 ? -8.389 -18.845 -23.608 1.00 15.57 2095 VAL B N 1
ATOM 1494 C CA . VAL B 1 94 ? -9.117 -18.141 -22.570 1.00 17.86 2095 VAL B CA 1
ATOM 1495 C C . VAL B 1 94 ? -9.088 -18.976 -21.298 1.00 17.95 2095 VAL B C 1
ATOM 1496 O O . VAL B 1 94 ? -9.518 -20.131 -21.304 1.00 19.87 2095 VAL B O 1
ATOM 1500 N N . SER B 1 95 ? -8.572 -18.402 -20.219 1.00 19.71 2096 SER B N 1
ATOM 1501 C CA . SER B 1 95 ? -8.481 -19.163 -18.975 1.00 21.63 2096 SER B CA 1
ATOM 1502 C C . SER B 1 95 ? -8.857 -18.331 -17.762 1.00 29.85 2096 SER B C 1
ATOM 1503 O O . SER B 1 95 ? -9.059 -17.119 -17.841 1.00 27.96 2096 SER B O 1
ATOM 1507 N N . ASP C 1 1 ? 3.315 -39.118 -22.987 1.00 53.44 3002 ASP C N 1
ATOM 1508 C CA . ASP C 1 1 ? 3.524 -37.970 -22.108 1.00 52.30 3002 ASP C CA 1
ATOM 1509 C C . ASP C 1 1 ? 3.913 -36.723 -22.908 1.00 49.77 3002 ASP C C 1
ATOM 1510 O O . ASP C 1 1 ? 5.061 -36.566 -23.329 1.00 49.52 3002 ASP C O 1
ATOM 1515 N N . ALA C 1 2 ? 2.936 -35.844 -23.119 1.00 47.27 3003 ALA C N 1
ATOM 1516 C CA . ALA C 1 2 ? 3.125 -34.641 -23.924 1.00 33.05 3003 ALA C CA 1
ATOM 1517 C C . ALA C 1 2 ? 3.569 -34.993 -25.342 1.00 32.48 3003 ALA C C 1
ATOM 1518 O O . ALA C 1 2 ? 4.751 -34.915 -25.685 1.00 29.48 3003 ALA C O 1
ATOM 1520 N N . GLN C 1 3 ? 2.602 -35.381 -26.160 1.00 28.28 3004 GLN C N 1
ATOM 1521 C CA . GLN C 1 3 ? 2.862 -35.744 -27.542 1.00 24.11 3004 GLN C CA 1
ATOM 1522 C C . GLN C 1 3 ? 2.332 -34.684 -28.496 1.00 23.46 3004 GLN C C 1
ATOM 1523 O O . GLN C 1 3 ? 1.274 -34.115 -28.270 1.00 23.84 3004 GLN C O 1
ATOM 1529 N N . ILE C 1 4 ? 3.083 -34.425 -29.558 1.00 21.39 3005 ILE C N 1
ATOM 1530 C CA . ILE C 1 4 ? 2.579 -33.652 -30.685 1.00 20.31 3005 ILE C CA 1
ATOM 1531 C C . ILE C 1 4 ? 2.643 -34.543 -31.905 1.00 21.91 3005 ILE C C 1
ATOM 1532 O O . ILE C 1 4 ? 3.660 -35.185 -32.151 1.00 21.24 3005 ILE C O 1
ATOM 1537 N N . ILE C 1 5 ? 1.553 -34.592 -32.663 1.00 19.52 3006 ILE C N 1
ATOM 1538 C CA . ILE C 1 5 ? 1.519 -35.356 -33.890 1.00 16.66 3006 ILE C CA 1
ATOM 1539 C C . ILE C 1 5 ? 1.567 -34.434 -35.104 1.00 17.84 3006 ILE C C 1
ATOM 1540 O O . ILE C 1 5 ? 0.842 -33.452 -35.168 1.00 20.18 3006 ILE C O 1
ATOM 1545 N N . ILE C 1 6 ? 2.437 -34.746 -36.049 1.00 19.00 3007 ILE C N 1
ATOM 1546 C CA . ILE C 1 6 ? 2.359 -34.149 -37.372 1.00 20.00 3007 ILE C CA 1
ATOM 1547 C C . ILE C 1 6 ? 1.470 -35.072 -38.210 1.00 20.14 3007 ILE C C 1
ATOM 1548 O O . ILE C 1 6 ? 1.879 -36.182 -38.559 1.00 20.96 3007 ILE C O 1
ATOM 1553 N N . PRO C 1 7 ? 0.234 -34.639 -38.504 1.00 19.45 3008 PRO C N 1
ATOM 1554 C CA . PRO C 1 7 ? -0.717 -35.578 -39.114 1.00 20.81 3008 PRO C CA 1
ATOM 1555 C C . PRO C 1 7 ? -0.540 -35.748 -40.614 1.00 23.56 3008 PRO C C 1
ATOM 1556 O O . PRO C 1 7 ? 0.101 -34.922 -41.269 1.00 19.01 3008 PRO C O 1
ATOM 1560 N N . ASN C 1 8 ? -1.098 -36.827 -41.154 1.00 21.84 3009 ASN C N 1
ATOM 1561 C CA . ASN C 1 8 ? -1.168 -36.962 -42.592 1.00 22.81 3009 ASN C CA 1
ATOM 1562 C C . ASN C 1 8 ? -1.870 -35.739 -43.182 1.00 22.53 3009 ASN C C 1
ATOM 1563 O O . ASN C 1 8 ? -2.931 -35.340 -42.704 1.00 23.81 3009 ASN C O 1
ATOM 1568 N N . GLY C 1 9 ? -1.258 -35.136 -44.196 1.00 20.24 3010 GLY C N 1
ATOM 1569 C CA . GLY C 1 9 ? -1.819 -33.949 -44.824 1.00 20.91 3010 GLY C CA 1
ATOM 1570 C C . GLY C 1 9 ? -1.235 -32.643 -44.312 1.00 21.16 3010 GLY C C 1
ATOM 1571 O O . GLY C 1 9 ? -1.660 -31.559 -44.725 1.00 18.89 3010 GLY C O 1
ATOM 1572 N N . ASN C 1 10 ? -0.271 -32.728 -43.401 1.00 17.84 3011 ASN C N 1
ATOM 1573 C CA . ASN C 1 10 ? 0.404 -31.525 -42.911 1.00 16.96 3011 ASN C CA 1
ATOM 1574 C C . ASN C 1 10 ? 1.145 -30.798 -44.046 1.00 18.13 3011 ASN C C 1
ATOM 1575 O O . ASN C 1 10 ? 1.331 -29.579 -43.989 1.00 19.15 3011 ASN C O 1
ATOM 1580 N N . TYR C 1 11 ? 1.519 -31.529 -45.096 1.00 17.17 3012 TYR C N 1
ATOM 1581 C CA . TYR C 1 11 ? 2.160 -30.926 -46.266 1.00 16.82 3012 TYR C CA 1
ATOM 1582 C C . TYR C 1 11 ? 1.211 -30.017 -47.059 1.00 19.05 3012 TYR C C 1
ATOM 1583 O O . TYR C 1 11 ? 1.657 -29.229 -47.894 1.00 16.96 3012 TYR C O 1
ATOM 1592 N N . ASP C 1 12 ? -0.089 -30.156 -46.812 1.00 17.34 3013 ASP C N 1
ATOM 1593 C CA . ASP C 1 12 ? -1.114 -29.385 -47.538 1.00 16.35 3013 ASP C CA 1
ATOM 1594 C C . ASP C 1 12 ? -0.928 -27.900 -47.234 1.00 15.67 3013 ASP C C 1
ATOM 1595 O O . ASP C 1 12 ? -0.554 -27.545 -46.121 1.00 15.60 3013 ASP C O 1
ATOM 1600 N N . VAL C 1 13 ? -1.160 -27.039 -48.224 1.00 13.65 3014 VAL C N 1
ATOM 1601 C CA . VAL C 1 13 ? -1.074 -25.592 -48.020 1.00 15.07 3014 VAL C CA 1
ATOM 1602 C C . VAL C 1 13 ? -2.460 -25.061 -47.689 1.00 15.38 3014 VAL C C 1
ATOM 1603 O O . VAL C 1 13 ? -3.127 -24.452 -48.524 1.00 15.96 3014 VAL C O 1
ATOM 1607 N N . THR C 1 14 ? -2.903 -25.328 -46.464 1.00 14.35 3015 THR C N 1
ATOM 1608 C CA . THR C 1 14 ? -4.230 -24.918 -46.031 1.00 14.83 3015 THR C CA 1
ATOM 1609 C C . THR C 1 14 ? -4.277 -25.018 -44.508 1.00 16.33 3015 THR C C 1
ATOM 1610 O O . THR C 1 14 ? -3.269 -25.348 -43.879 1.00 17.54 3015 THR C O 1
ATOM 1614 N N . GLY C 1 15 ? -5.422 -24.721 -43.907 1.00 16.36 3016 GLY C N 1
ATOM 1615 C CA . GLY C 1 15 ? -5.524 -24.766 -42.454 1.00 14.72 3016 GLY C CA 1
ATOM 1616 C C . GLY C 1 15 ? -5.517 -26.172 -41.885 1.00 15.50 3016 GLY C C 1
ATOM 1617 O O . GLY C 1 15 ? -4.620 -26.532 -41.121 1.00 17.57 3016 GLY C O 1
ATOM 1618 N N . ALA C 1 16 ? -6.526 -26.962 -42.235 1.00 15.59 3017 ALA C N 1
ATOM 1619 C CA . ALA C 1 16 ? -6.601 -28.343 -41.749 1.00 15.28 3017 ALA C CA 1
ATOM 1620 C C . ALA C 1 16 ? -5.294 -29.079 -42.044 1.00 18.38 3017 ALA C C 1
ATOM 1621 O O . ALA C 1 16 ? -4.642 -28.840 -43.070 1.00 17.78 3017 ALA C O 1
ATOM 1623 N N . GLY C 1 17 ? -4.902 -29.952 -41.123 1.00 17.06 3018 GLY C N 1
ATOM 1624 C CA . GLY C 1 17 ? -3.643 -30.658 -41.242 1.00 19.86 3018 GLY C CA 1
ATOM 1625 C C . GLY C 1 17 ? -2.555 -30.104 -40.343 1.00 16.88 3018 GLY C C 1
ATOM 1626 O O . GLY C 1 17 ? -1.405 -30.543 -40.440 1.00 17.19 3018 GLY C O 1
ATOM 1627 N N . PHE C 1 18 ? -2.889 -29.135 -39.489 1.00 16.99 3019 PHE C N 1
ATOM 1628 C CA . PHE C 1 18 ? -1.873 -28.528 -38.635 1.00 14.50 3019 PHE C CA 1
ATOM 1629 C C . PHE C 1 18 ? -1.444 -29.479 -37.512 1.00 17.81 3019 PHE C C 1
ATOM 1630 O O . PHE C 1 18 ? -2.088 -30.504 -37.265 1.00 18.86 3019 PHE C O 1
ATOM 1638 N N . TYR C 1 19 ? -0.341 -29.132 -36.853 1.00 17.09 3020 TYR C N 1
ATOM 1639 C CA . TYR C 1 19 ? 0.173 -29.920 -35.732 1.00 16.79 3020 TYR C CA 1
ATOM 1640 C C . TYR C 1 19 ? -0.909 -30.125 -34.686 1.00 17.86 3020 TYR C C 1
ATOM 1641 O O . TYR C 1 19 ? -1.712 -29.237 -34.441 1.00 16.72 3020 TYR C O 1
ATOM 1650 N N . SER C 1 20 ? -0.892 -31.292 -34.046 1.00 17.76 3021 SER C N 1
ATOM 1651 C CA . SER C 1 20 ? -1.929 -31.673 -33.104 1.00 19.03 3021 SER C CA 1
ATOM 1652 C C . SER C 1 20 ? -1.331 -32.115 -31.775 1.00 18.87 3021 SER C C 1
ATOM 1653 O O . SER C 1 20 ? -0.698 -33.165 -31.711 1.00 21.09 3021 SER C O 1
ATOM 1656 N N . PRO C 1 21 ? -1.513 -31.318 -30.715 1.00 18.70 3022 PRO C N 1
ATOM 1657 C CA . PRO C 1 21 ? -2.219 -30.035 -30.654 1.00 19.14 3022 PRO C CA 1
ATOM 1658 C C . PRO C 1 21 ? -1.384 -28.889 -31.223 1.00 17.71 3022 PRO C C 1
ATOM 1659 O O . PRO C 1 21 ? -0.153 -28.979 -31.250 1.00 17.94 3022 PRO C O 1
ATOM 1663 N N . LEU C 1 22 ? -2.044 -27.823 -31.661 1.00 17.63 3023 LEU C N 1
ATOM 1664 C CA . LEU C 1 22 ? -1.332 -26.698 -32.252 1.00 16.06 3023 LEU C CA 1
ATOM 1665 C C . LEU C 1 22 ? -0.586 -25.899 -31.188 1.00 16.66 3023 LEU C C 1
ATOM 1666 O O . LEU C 1 22 ? 0.496 -25.358 -31.449 1.00 17.54 3023 LEU C O 1
ATOM 1671 N N . ASN C 1 23 ? -1.160 -25.822 -29.988 1.00 14.91 3024 ASN C N 1
ATOM 1672 C CA . ASN C 1 23 ? -0.434 -25.331 -28.826 1.00 16.62 3024 ASN C CA 1
ATOM 1673 C C . ASN C 1 23 ? -0.413 -26.426 -27.775 1.00 18.46 3024 ASN C C 1
ATOM 1674 O O . ASN C 1 23 ? -1.454 -26.784 -27.230 1.00 18.39 3024 ASN C O 1
ATOM 1679 N N . LEU C 1 24 ? 0.770 -26.978 -27.518 1.00 16.70 3025 LEU C N 1
ATOM 1680 C CA . LEU C 1 24 ? 0.927 -27.991 -26.483 1.00 19.14 3025 LEU C CA 1
ATOM 1681 C C . LEU C 1 24 ? 1.229 -27.335 -25.145 1.00 17.74 3025 LEU C C 1
ATOM 1682 O O . LEU C 1 24 ? 2.267 -26.698 -24.984 1.00 18.02 3025 LEU C O 1
ATOM 1687 N N . GLU C 1 25 ? 0.313 -27.479 -24.188 1.00 17.12 3026 GLU C N 1
ATOM 1688 C CA . GLU C 1 25 ? 0.494 -26.896 -22.868 1.00 18.25 3026 GLU C CA 1
ATOM 1689 C C . GLU C 1 25 ? 1.093 -27.932 -21.930 1.00 20.57 3026 GLU C C 1
ATOM 1690 O O . GLU C 1 25 ? 0.507 -28.998 -21.735 1.00 22.73 3026 GLU C O 1
ATOM 1696 N N . ILE C 1 26 ? 2.257 -27.621 -21.355 1.00 18.48 3027 ILE C N 1
ATOM 1697 C CA . ILE C 1 26 ? 2.958 -28.564 -20.470 1.00 21.12 3027 ILE C CA 1
ATOM 1698 C C . ILE C 1 26 ? 3.560 -27.878 -19.254 1.00 19.08 3027 ILE C C 1
ATOM 1699 O O . ILE C 1 26 ? 3.860 -26.681 -19.284 1.00 18.24 3027 ILE C O 1
ATOM 1704 N N . PRO C 1 27 ? 3.745 -28.641 -18.163 1.00 21.36 3028 PRO C N 1
ATOM 1705 C CA . PRO C 1 27 ? 4.480 -28.108 -17.015 1.00 21.78 3028 PRO C CA 1
ATOM 1706 C C . PRO C 1 27 ? 5.984 -28.149 -17.254 1.00 19.58 3028 PRO C C 1
ATOM 1707 O O . PRO C 1 27 ? 6.453 -28.982 -18.027 1.00 22.77 3028 PRO C O 1
ATOM 1711 N N . VAL C 1 28 ? 6.713 -27.255 -16.599 1.00 21.84 3029 VAL C N 1
ATOM 1712 C CA . VAL C 1 28 ? 8.166 -27.220 -16.717 1.00 22.41 3029 VAL C CA 1
ATOM 1713 C C . VAL C 1 28 ? 8.768 -28.579 -16.395 1.00 24.43 3029 VAL C C 1
ATOM 1714 O O . VAL C 1 28 ? 8.316 -29.270 -15.477 1.00 23.65 3029 VAL C O 1
ATOM 1718 N N . GLY C 1 29 ? 9.760 -28.977 -17.184 1.00 21.63 3030 GLY C N 1
ATOM 1719 C CA . GLY C 1 29 ? 10.480 -30.213 -16.942 1.00 21.40 3030 GLY C CA 1
ATOM 1720 C C . GLY C 1 29 ? 10.011 -31.377 -17.784 1.00 22.72 3030 GLY C C 1
ATOM 1721 O O . GLY C 1 29 ? 10.556 -32.472 -17.705 1.00 25.57 3030 GLY C O 1
ATOM 1722 N N . THR C 1 30 ? 9.007 -31.135 -18.619 1.00 21.79 3031 THR C N 1
ATOM 1723 C CA . THR C 1 30 ? 8.395 -32.190 -19.413 1.00 19.95 3031 THR C CA 1
ATOM 1724 C C . THR C 1 30 ? 9.150 -32.485 -20.698 1.00 23.04 3031 THR C C 1
ATOM 1725 O O . THR C 1 30 ? 9.598 -31.573 -21.394 1.00 21.05 3031 THR C O 1
ATOM 1729 N N . THR C 1 31 ? 9.273 -33.767 -21.013 1.00 22.60 3032 THR C N 1
ATOM 1730 C CA . THR C 1 31 ? 9.798 -34.184 -22.302 1.00 21.65 3032 THR C CA 1
ATOM 1731 C C . THR C 1 31 ? 8.694 -34.217 -23.348 1.00 22.79 3032 THR C C 1
ATOM 1732 O O . THR C 1 31 ? 7.694 -34.916 -23.186 1.00 25.20 3032 THR C O 1
ATOM 1736 N N . VAL C 1 32 ? 8.884 -33.453 -24.420 1.00 22.01 3033 VAL C N 1
ATOM 1737 C CA . VAL C 1 32 ? 7.919 -33.410 -25.509 1.00 21.62 3033 VAL C CA 1
ATOM 1738 C C . VAL C 1 32 ? 8.388 -34.281 -26.656 1.00 22.17 3033 VAL C C 1
ATOM 1739 O O . VAL C 1 32 ? 9.559 -34.251 -27.026 1.00 20.56 3033 VAL C O 1
ATOM 1743 N N . THR C 1 33 ? 7.473 -35.063 -27.220 1.00 21.05 3034 THR C N 1
ATOM 1744 C CA . THR C 1 33 ? 7.803 -35.887 -28.370 1.00 21.95 3034 THR C CA 1
ATOM 1745 C C . THR C 1 33 ? 6.945 -35.508 -29.567 1.00 22.38 3034 THR C C 1
ATOM 1746 O O . THR C 1 33 ? 5.717 -35.571 -29.497 1.00 23.61 3034 THR C O 1
ATOM 1750 N N . TRP C 1 34 ? 7.601 -35.103 -30.649 1.00 21.87 3035 TRP C N 1
ATOM 1751 C CA . TRP C 1 34 ? 6.956 -34.962 -31.951 1.00 21.63 3035 TRP C CA 1
ATOM 1752 C C . TRP C 1 34 ? 7.042 -36.268 -32.732 1.00 24.58 3035 TRP C C 1
ATOM 1753 O O . TRP C 1 34 ? 8.116 -36.869 -32.822 1.00 22.66 3035 TRP C O 1
ATOM 1764 N N . THR C 1 35 ? 5.930 -36.683 -33.333 1.00 20.16 3036 THR C N 1
ATOM 1765 C CA . THR C 1 35 ? 5.928 -37.850 -34.201 1.00 20.85 3036 THR C CA 1
ATOM 1766 C C . THR C 1 35 ? 5.439 -37.466 -35.584 1.00 22.41 3036 THR C C 1
ATOM 1767 O O . THR C 1 35 ? 4.389 -36.833 -35.710 1.00 21.69 3036 THR C O 1
ATOM 1771 N N . ASN C 1 36 ? 6.191 -37.844 -36.615 1.00 23.28 3037 ASN C N 1
ATOM 1772 C CA . ASN C 1 36 ? 5.752 -37.593 -37.981 1.00 20.78 3037 ASN C CA 1
ATOM 1773 C C . ASN C 1 36 ? 4.858 -38.724 -38.466 1.00 22.71 3037 ASN C C 1
ATOM 1774 O O . ASN C 1 36 ? 5.344 -39.810 -38.808 1.00 25.59 3037 ASN C O 1
ATOM 1779 N N . ASP C 1 37 ? 3.554 -38.472 -38.497 1.00 22.23 3038 ASP C N 1
ATOM 1780 C CA . ASP C 1 37 ? 2.604 -39.447 -39.030 1.00 24.29 3038 ASP C CA 1
ATOM 1781 C C . ASP C 1 37 ? 2.193 -39.152 -40.474 1.00 23.70 3038 ASP C C 1
ATOM 1782 O O . ASP C 1 37 ? 1.343 -39.841 -41.031 1.00 25.67 3038 ASP C O 1
ATOM 1787 N N . ASP C 1 38 ? 2.816 -38.140 -41.072 1.00 22.59 3039 ASP C N 1
ATOM 1788 C CA . ASP C 1 38 ? 2.536 -37.730 -42.450 1.00 21.45 3039 ASP C CA 1
ATOM 1789 C C . ASP C 1 38 ? 3.304 -38.596 -43.458 1.00 25.55 3039 ASP C C 1
ATOM 1790 O O . ASP C 1 38 ? 4.199 -39.360 -43.088 1.00 25.22 3039 ASP C O 1
ATOM 1795 N N . SER C 1 39 ? 2.967 -38.457 -44.735 1.00 23.94 3040 SER C N 1
ATOM 1796 C CA . SER C 1 39 ? 3.543 -39.291 -45.787 1.00 25.11 3040 SER C CA 1
ATOM 1797 C C . SER C 1 39 ? 4.804 -38.703 -46.423 1.00 24.57 3040 SER C C 1
ATOM 1798 O O . SER C 1 39 ? 5.367 -39.280 -47.357 1.00 27.91 3040 SER C O 1
ATOM 1801 N N . VAL C 1 40 ? 5.238 -37.547 -45.929 1.00 22.27 3041 VAL C N 1
ATOM 1802 C CA . VAL C 1 40 ? 6.427 -36.871 -46.438 1.00 21.22 3041 VAL C CA 1
ATOM 1803 C C . VAL C 1 40 ? 7.303 -36.463 -45.265 1.00 19.65 3041 VAL C C 1
ATOM 1804 O O . VAL C 1 40 ? 6.827 -36.408 -44.133 1.00 21.48 3041 VAL C O 1
ATOM 1808 N N . PRO C 1 41 ? 8.586 -36.169 -45.528 1.00 19.97 3042 PRO C N 1
ATOM 1809 C CA . PRO C 1 41 ? 9.470 -35.705 -44.449 1.00 22.59 3042 PRO C CA 1
ATOM 1810 C C . PRO C 1 41 ? 9.071 -34.351 -43.855 1.00 19.76 3042 PRO C C 1
ATOM 1811 O O . PRO C 1 41 ? 8.563 -33.473 -44.553 1.00 21.68 3042 PRO C O 1
ATOM 1815 N N . HIS C 1 42 ? 9.318 -34.202 -42.562 1.00 21.23 3043 HIS C N 1
ATOM 1816 C CA . HIS C 1 42 ? 9.119 -32.947 -41.862 1.00 20.20 3043 HIS C CA 1
ATOM 1817 C C . HIS C 1 42 ? 10.311 -32.698 -40.951 1.00 20.81 3043 HIS C C 1
ATOM 1818 O O . HIS C 1 42 ? 11.114 -33.598 -40.717 1.00 21.07 3043 HIS C O 1
ATOM 1825 N N . ASN C 1 43 ? 10.431 -31.479 -40.439 1.00 19.45 3044 ASN C N 1
ATOM 1826 C CA . ASN C 1 43 ? 11.355 -31.228 -39.341 1.00 18.49 3044 ASN C CA 1
ATOM 1827 C C . ASN C 1 43 ? 10.755 -30.226 -38.365 1.00 19.45 3044 ASN C C 1
ATOM 1828 O O . ASN C 1 43 ? 9.704 -29.639 -38.631 1.00 17.42 3044 ASN C O 1
ATOM 1833 N N . ILE C 1 44 ? 11.417 -30.065 -37.227 1.00 17.75 3045 ILE C N 1
ATOM 1834 C CA . ILE C 1 44 ? 10.973 -29.180 -36.167 1.00 18.08 3045 ILE C CA 1
ATOM 1835 C C . ILE C 1 44 ? 12.095 -28.216 -35.819 1.00 21.27 3045 ILE C C 1
ATOM 1836 O O . ILE C 1 44 ? 13.168 -28.636 -35.383 1.00 21.29 3045 ILE C O 1
ATOM 1841 N N . GLN C 1 45 ? 11.850 -26.925 -36.024 1.00 17.54 3046 GLN C N 1
ATOM 1842 C CA . GLN C 1 45 ? 12.834 -25.886 -35.723 1.00 18.57 3046 GLN C CA 1
ATOM 1843 C C . GLN C 1 45 ? 12.240 -24.806 -34.839 1.00 17.64 3046 GLN C C 1
ATOM 1844 O O . GLN C 1 45 ? 11.251 -24.182 -35.203 1.00 16.06 3046 GLN C O 1
ATOM 1850 N N . SER C 1 46 ? 12.838 -24.577 -33.677 1.00 17.53 3047 SER C N 1
ATOM 1851 C CA . SER C 1 46 ? 12.422 -23.465 -32.833 1.00 17.04 3047 SER C CA 1
ATOM 1852 C C . SER C 1 46 ? 12.604 -22.130 -33.562 1.00 18.12 3047 SER C C 1
ATOM 1853 O O . SER C 1 46 ? 13.622 -21.907 -34.230 1.00 16.96 3047 SER C O 1
ATOM 1856 N N . ILE C 1 47 ? 11.600 -21.264 -33.450 1.00 15.57 3048 ILE C N 1
ATOM 1857 C CA . ILE C 1 47 ? 11.668 -19.906 -34.007 1.00 16.26 3048 ILE C CA 1
ATOM 1858 C C . ILE C 1 47 ? 11.287 -18.864 -32.939 1.00 18.89 3048 ILE C C 1
ATOM 1859 O O . ILE C 1 47 ? 10.644 -19.199 -31.940 1.00 19.50 3048 ILE C O 1
ATOM 1864 N N . ASP C 1 48 ? 11.690 -17.607 -33.122 1.00 21.11 3049 ASP C N 1
ATOM 1865 C CA . ASP C 1 48 ? 11.335 -16.588 -32.126 1.00 22.23 3049 ASP C CA 1
ATOM 1866 C C . ASP C 1 48 ? 9.986 -15.935 -32.446 1.00 25.23 3049 ASP C C 1
ATOM 1867 O O . ASP C 1 48 ? 9.285 -16.368 -33.360 1.00 24.93 3049 ASP C O 1
ATOM 1872 N N . VAL C 1 49 ? 9.618 -14.890 -31.704 1.00 28.74 3050 VAL C N 1
ATOM 1873 C CA . VAL C 1 49 ? 8.292 -14.295 -31.876 1.00 31.23 3050 VAL C CA 1
ATOM 1874 C C . VAL C 1 49 ? 8.091 -13.652 -33.247 1.00 31.49 3050 VAL C C 1
ATOM 1875 O O . VAL C 1 49 ? 6.961 -13.369 -33.645 1.00 36.09 3050 VAL C O 1
ATOM 1879 N N . ASN C 1 50 ? 9.182 -13.433 -33.975 1.00 25.09 3051 ASN C N 1
ATOM 1880 C CA . ASN C 1 50 ? 9.099 -12.850 -35.305 1.00 26.28 3051 ASN C CA 1
ATOM 1881 C C . ASN C 1 50 ? 9.214 -13.901 -36.401 1.00 24.96 3051 ASN C C 1
ATOM 1882 O O . ASN C 1 50 ? 9.135 -13.582 -37.580 1.00 29.10 3051 ASN C O 1
ATOM 1887 N N . GLY C 1 51 ? 9.418 -15.153 -36.006 1.00 23.95 3052 GLY C N 1
ATOM 1888 C CA . GLY C 1 51 ? 9.515 -16.231 -36.975 1.00 25.22 3052 GLY C CA 1
ATOM 1889 C C . GLY C 1 51 ? 10.928 -16.531 -37.442 1.00 25.45 3052 GLY C C 1
ATOM 1890 O O . GLY C 1 51 ? 11.122 -17.276 -38.404 1.00 23.93 3052 GLY C O 1
ATOM 1891 N N . LYS C 1 52 ? 11.921 -15.957 -36.768 1.00 23.17 3053 LYS C N 1
ATOM 1892 C CA . LYS C 1 52 ? 13.313 -16.215 -37.131 1.00 21.85 3053 LYS C CA 1
ATOM 1893 C C . LYS C 1 52 ? 13.792 -17.505 -36.463 1.00 22.11 3053 LYS C C 1
ATOM 1894 O O . LYS C 1 52 ? 13.564 -17.695 -35.278 1.00 21.95 3053 LYS C O 1
ATOM 1900 N N . VAL C 1 53 ? 14.457 -18.381 -37.215 1.00 19.57 3054 VAL C N 1
ATOM 1901 C CA . VAL C 1 53 ? 14.969 -19.633 -36.641 1.00 21.91 3054 VAL C CA 1
ATOM 1902 C C . VAL C 1 53 ? 16.000 -19.369 -35.540 1.00 22.96 3054 VAL C C 1
ATOM 1903 O O . VAL C 1 53 ? 16.932 -18.579 -35.720 1.00 24.20 3054 VAL C O 1
ATOM 1907 N N . ILE C 1 54 ? 15.829 -20.034 -34.401 1.00 18.20 3055 ILE C N 1
ATOM 1908 C CA . ILE C 1 54 ? 16.788 -19.939 -33.300 1.00 19.56 3055 ILE C CA 1
ATOM 1909 C C . ILE C 1 54 ? 17.224 -21.343 -32.878 1.00 20.92 3055 ILE C C 1
ATOM 1910 O O . ILE C 1 54 ? 16.649 -22.335 -33.309 1.00 19.77 3055 ILE C O 1
ATOM 1915 N N . GLN C 1 55 ? 18.256 -21.436 -32.047 1.00 19.56 3056 GLN C N 1
ATOM 1916 C CA . GLN C 1 55 ? 18.845 -22.738 -31.771 1.00 21.47 3056 GLN C CA 1
ATOM 1917 C C . GLN C 1 55 ? 18.434 -23.323 -30.424 1.00 23.01 3056 GLN C C 1
ATOM 1918 O O . GLN C 1 55 ? 19.275 -23.837 -29.692 1.00 23.73 3056 GLN C O 1
ATOM 1924 N N . LEU C 1 56 ? 17.144 -23.266 -30.102 1.00 20.06 3057 LEU C N 1
ATOM 1925 C CA . LEU C 1 56 ? 16.664 -23.845 -28.844 1.00 18.97 3057 LEU C CA 1
ATOM 1926 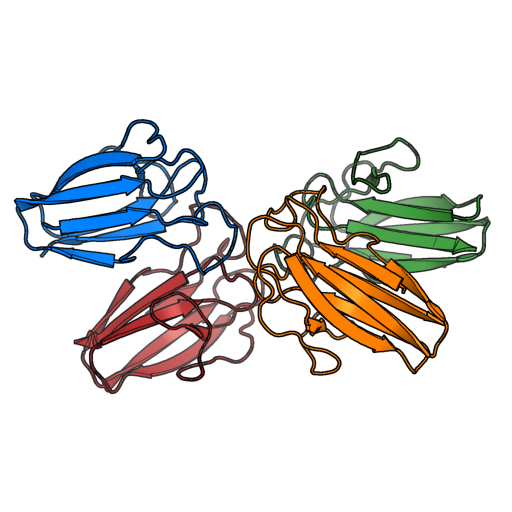C C . LEU C 1 56 ? 16.377 -25.337 -28.986 1.00 19.52 3057 LEU C C 1
ATOM 1927 O O . LEU C 1 56 ? 16.713 -26.129 -28.101 1.00 21.79 3057 LEU C O 1
ATOM 1932 N N . PHE C 1 57 ? 15.729 -25.725 -30.080 1.00 17.78 3058 PHE C N 1
ATOM 1933 C CA . PHE C 1 57 ? 15.546 -27.136 -30.398 1.00 17.22 3058 PHE C CA 1
ATOM 1934 C C . PHE C 1 57 ? 15.371 -27.258 -31.903 1.00 21.50 3058 PHE C C 1
ATOM 1935 O O . PHE C 1 57 ? 14.634 -26.491 -32.518 1.00 18.46 3058 PHE C O 1
ATOM 1943 N N . ASN C 1 58 ? 16.104 -28.194 -32.494 1.00 19.40 3059 ASN C N 1
ATOM 1944 C CA . ASN C 1 58 ? 16.225 -28.288 -33.942 1.00 21.79 3059 ASN C CA 1
ATOM 1945 C C . ASN C 1 58 ? 16.420 -29.740 -34.350 1.00 22.18 3059 ASN C C 1
ATOM 1946 O O . ASN C 1 58 ? 17.444 -30.355 -34.029 1.00 23.76 3059 ASN C O 1
ATOM 1951 N N . SER C 1 59 ? 15.434 -30.285 -35.047 1.00 20.90 3060 SER C N 1
ATOM 1952 C CA . SER C 1 59 ? 15.427 -31.699 -35.400 1.00 21.69 3060 SER C CA 1
ATOM 1953 C C . SER C 1 59 ? 16.119 -31.949 -36.730 1.00 22.95 3060 SER C C 1
ATOM 1954 O O . SER C 1 59 ? 16.221 -31.048 -37.563 1.00 22.80 3060 SER C O 1
ATOM 1957 N N . PRO C 1 60 ? 16.587 -33.189 -36.939 1.00 23.17 3061 PRO C N 1
ATOM 1958 C CA . PRO C 1 60 ? 16.969 -33.642 -38.277 1.00 24.47 3061 PRO C CA 1
ATOM 1959 C C . PRO C 1 60 ? 15.706 -33.840 -39.105 1.00 24.65 3061 PRO C C 1
ATOM 1960 O O . PRO C 1 60 ? 14.615 -33.729 -38.541 1.00 21.92 3061 PRO C O 1
ATOM 1964 N N . PRO C 1 61 ? 15.835 -34.114 -40.412 1.00 25.57 3062 PRO C N 1
ATOM 1965 C CA . PRO C 1 61 ? 14.628 -34.496 -41.151 1.00 23.51 3062 PRO C CA 1
ATOM 1966 C C . PRO C 1 61 ? 13.981 -35.730 -40.531 1.00 26.50 3062 PRO C C 1
ATOM 1967 O O . PRO C 1 61 ? 14.681 -36.684 -40.178 1.00 28.18 3062 PRO C O 1
ATOM 1971 N N . LEU C 1 62 ? 12.666 -35.679 -40.359 1.00 22.10 3063 LEU C N 1
ATOM 1972 C CA . LEU C 1 62 ? 11.902 -36.801 -39.830 1.00 23.53 3063 LEU C CA 1
ATOM 1973 C C . LEU C 1 62 ? 11.117 -37.484 -40.943 1.00 25.75 3063 LEU C C 1
ATOM 1974 O O . LEU C 1 62 ? 10.210 -36.891 -41.541 1.00 23.23 3063 LEU C O 1
ATOM 1979 N N . ASN C 1 63 ? 11.462 -38.733 -41.231 1.00 24.97 3064 ASN C N 1
ATOM 1980 C CA . ASN C 1 63 ? 10.645 -39.525 -42.140 1.00 25.36 3064 ASN C CA 1
ATOM 1981 C C . ASN C 1 63 ? 9.388 -40.017 -41.437 1.00 25.21 3064 ASN C C 1
ATOM 1982 O O . ASN C 1 63 ? 9.240 -39.846 -40.227 1.00 23.64 3064 ASN C O 1
ATOM 1987 N N . THR C 1 64 ? 8.471 -40.593 -42.205 1.00 24.99 3065 THR C N 1
ATOM 1988 C CA . THR C 1 64 ? 7.257 -41.183 -41.659 1.00 26.24 3065 THR C CA 1
ATOM 1989 C C . THR C 1 64 ? 7.607 -42.154 -40.538 1.00 27.08 3065 THR C C 1
ATOM 1990 O O . THR C 1 64 ? 8.441 -43.037 -40.723 1.00 31.56 3065 THR C O 1
ATOM 1994 N N . GLY C 1 65 ? 6.989 -41.969 -39.375 1.00 25.18 3066 GLY C N 1
ATOM 1995 C CA . GLY C 1 65 ? 7.254 -42.818 -38.227 1.00 26.80 3066 GLY C CA 1
ATOM 1996 C C . GLY C 1 65 ? 8.340 -42.312 -37.295 1.00 28.19 3066 GLY C C 1
ATOM 1997 O O . GLY C 1 65 ? 8.474 -42.799 -36.170 1.00 27.34 3066 GLY C O 1
ATOM 1998 N N . ASP C 1 66 ? 9.123 -41.336 -37.747 1.00 25.78 3067 ASP C N 1
ATOM 1999 C CA . ASP C 1 66 ? 10.230 -40.840 -36.937 1.00 26.55 3067 ASP C CA 1
ATOM 2000 C C . ASP C 1 66 ? 9.757 -39.917 -35.813 1.00 26.96 3067 ASP C C 1
ATOM 2001 O O . ASP C 1 66 ? 8.664 -39.325 -35.878 1.00 25.51 3067 ASP C O 1
ATOM 2006 N N . ARG C 1 67 ? 10.585 -39.816 -34.776 1.00 24.50 3068 ARG C N 1
ATOM 2007 C CA . ARG C 1 67 ? 10.272 -39.021 -33.599 1.00 25.41 3068 ARG C CA 1
ATOM 2008 C C . ARG C 1 67 ? 11.412 -38.071 -33.240 1.00 24.55 3068 ARG C C 1
ATOM 2009 O O . ARG C 1 67 ? 12.589 -38.364 -33.504 1.00 24.37 3068 ARG C O 1
ATOM 2017 N N . PHE C 1 68 ? 11.054 -36.932 -32.652 1.00 22.37 3069 PHE C N 1
ATOM 2018 C CA . PHE C 1 68 ? 12.030 -35.966 -32.167 1.00 23.14 3069 PHE C CA 1
ATOM 2019 C C . PHE C 1 68 ? 11.605 -35.572 -30.770 1.00 22.79 3069 PHE C C 1
ATOM 2020 O O . PHE C 1 68 ? 10.417 -35.352 -30.528 1.00 22.61 3069 PHE C O 1
ATOM 2028 N N . GLU C 1 69 ? 12.552 -35.484 -29.843 1.00 23.22 3070 GLU C N 1
ATOM 2029 C CA . GLU C 1 69 ? 12.191 -35.088 -28.494 1.00 22.45 3070 GLU C CA 1
ATOM 2030 C C . GLU C 1 69 ? 12.979 -33.885 -27.994 1.00 22.25 3070 GLU C C 1
ATOM 2031 O O . GLU C 1 69 ? 14.127 -33.664 -28.376 1.00 23.55 3070 GLU C O 1
ATOM 2037 N N . HIS C 1 70 ? 12.332 -33.101 -27.143 1.00 20.17 3071 HIS C N 1
ATOM 2038 C CA . HIS C 1 70 ? 12.985 -31.998 -26.461 1.00 21.58 3071 HIS C CA 1
ATOM 2039 C C . HIS C 1 70 ? 12.445 -31.863 -25.050 1.00 20.89 3071 HIS C C 1
ATOM 2040 O O . HIS C 1 70 ? 11.244 -31.905 -24.835 1.00 20.30 3071 HIS C O 1
ATOM 2047 N N . VAL C 1 71 ? 13.332 -31.714 -24.078 1.00 18.01 3072 VAL C N 1
ATOM 2048 C CA . VAL C 1 71 ? 12.886 -31.467 -22.715 1.00 20.83 3072 VAL C CA 1
ATOM 2049 C C . VAL C 1 71 ? 12.812 -29.967 -22.513 1.00 17.70 3072 VAL C C 1
ATOM 2050 O O . VAL C 1 71 ? 13.779 -29.256 -22.772 1.00 19.34 3072 VAL C O 1
ATOM 2054 N N . PHE C 1 72 ? 11.652 -29.482 -22.077 1.00 17.92 3073 PHE C N 1
ATOM 2055 C CA . PHE C 1 72 ? 11.463 -28.063 -21.818 1.00 18.20 3073 PHE C CA 1
ATOM 2056 C C . PHE C 1 72 ? 11.662 -27.780 -20.342 1.00 20.44 3073 PHE C C 1
ATOM 2057 O O . PHE C 1 72 ? 10.777 -28.034 -19.531 1.00 20.58 3073 PHE C O 1
ATOM 2065 N N . GLU C 1 73 ? 12.831 -27.252 -19.999 1.00 21.73 3074 GLU C N 1
ATOM 2066 C CA . GLU C 1 73 ? 13.203 -27.060 -18.599 1.00 22.39 3074 GLU C CA 1
ATOM 2067 C C . GLU C 1 73 ? 12.841 -25.687 -18.049 1.00 24.10 3074 GLU C C 1
ATOM 2068 O O . GLU C 1 73 ? 12.949 -25.445 -16.846 1.00 22.62 3074 GLU C O 1
ATOM 2074 N N . GLU C 1 74 ? 12.415 -24.779 -18.921 1.00 19.01 3075 GLU C N 1
ATOM 2075 C CA . GLU C 1 74 ? 12.170 -23.408 -18.512 1.00 18.91 3075 GLU C CA 1
ATOM 2076 C C . GLU C 1 74 ? 10.761 -22.976 -18.866 1.00 18.98 3075 GLU C C 1
ATOM 2077 O O . GLU C 1 74 ? 10.213 -23.447 -19.869 1.00 19.61 3075 GLU C O 1
ATOM 2083 N N . GLU C 1 75 ? 10.194 -22.089 -18.052 1.00 22.18 3076 GLU C N 1
ATOM 2084 C CA . GLU C 1 75 ? 8.896 -21.478 -18.345 1.00 21.82 3076 GLU C CA 1
ATOM 2085 C C . GLU C 1 75 ? 8.983 -20.594 -19.582 1.00 20.69 3076 GLU C C 1
ATOM 2086 O O . GLU C 1 75 ? 9.954 -19.862 -19.758 1.00 21.41 3076 GLU C O 1
ATOM 2092 N N . GLY C 1 76 ? 7.964 -20.640 -20.439 1.00 19.05 3077 GLY C N 1
ATOM 2093 C CA . GLY C 1 76 ? 7.946 -19.751 -21.583 1.00 19.43 3077 GLY C CA 1
ATOM 2094 C C . GLY C 1 76 ? 7.028 -20.208 -22.692 1.00 18.77 3077 GLY C C 1
ATOM 2095 O O . GLY C 1 76 ? 6.423 -21.276 -22.609 1.00 18.01 3077 GLY C O 1
ATOM 2096 N N . VAL C 1 77 ? 6.936 -19.382 -23.733 1.00 18.97 3078 VAL C N 1
ATOM 2097 C CA . VAL C 1 77 ? 6.196 -19.708 -24.943 1.00 16.68 3078 VAL C CA 1
ATOM 2098 C C . VAL C 1 77 ? 7.191 -19.947 -26.073 1.00 17.66 3078 VAL C C 1
ATOM 2099 O O . VAL C 1 77 ? 8.005 -19.078 -26.377 1.00 19.08 3078 VAL C O 1
ATOM 2103 N N . TYR C 1 78 ? 7.115 -21.121 -26.685 1.00 15.77 3079 TYR C N 1
ATOM 2104 C CA . TYR C 1 78 ? 8.078 -21.551 -27.698 1.00 16.97 3079 TYR C CA 1
ATOM 2105 C C . TYR C 1 78 ? 7.424 -21.870 -29.027 1.00 17.80 3079 TYR C C 1
ATOM 2106 O O . TYR C 1 78 ? 6.729 -22.871 -29.160 1.00 19.92 3079 TYR C O 1
ATOM 2115 N N . LYS C 1 79 ? 7.664 -21.021 -30.017 1.00 16.92 3080 LYS C N 1
ATOM 2116 C CA . LYS C 1 79 ? 7.148 -21.270 -31.351 1.00 16.43 3080 LYS C CA 1
ATOM 2117 C C . LYS C 1 79 ? 8.107 -22.167 -32.118 1.00 16.84 3080 LYS C C 1
ATOM 2118 O O . LYS C 1 79 ? 9.321 -22.183 -31.861 1.00 16.11 3080 LYS C O 1
ATOM 2124 N N . TYR C 1 80 ? 7.562 -22.932 -33.048 1.00 16.09 3081 TYR C N 1
ATOM 2125 C CA . TYR C 1 80 ? 8.389 -23.758 -33.909 1.00 15.00 3081 TYR C CA 1
ATOM 2126 C C . TYR C 1 80 ? 7.734 -23.915 -35.264 1.00 17.27 3081 TYR C C 1
ATOM 2127 O O . TYR C 1 80 ? 6.512 -23.774 -35.390 1.00 15.77 3081 TYR C O 1
ATOM 2136 N N . TYR C 1 81 ? 8.540 -24.229 -36.270 1.00 15.52 3082 TYR C N 1
ATOM 2137 C CA . TYR C 1 81 ? 7.989 -24.474 -37.593 1.00 16.28 3082 TYR C CA 1
ATOM 2138 C C . TYR C 1 81 ? 8.754 -25.600 -38.270 1.00 18.61 3082 TYR C C 1
ATOM 2139 O O . TYR C 1 81 ? 9.645 -26.210 -37.665 1.00 17.95 3082 TYR C O 1
ATOM 2148 N N . CYS C 1 82 ? 8.388 -25.894 -39.508 1.00 15.91 3083 CYS C N 1
ATOM 2149 C CA . CYS C 1 82 ? 9.092 -26.886 -40.311 1.00 17.24 3083 CYS C CA 1
ATOM 2150 C C . CYS C 1 82 ? 9.730 -26.158 -41.493 1.00 16.90 3083 CYS C C 1
ATOM 2151 O O . CYS C 1 82 ? 9.050 -25.416 -42.191 1.00 17.55 3083 CYS C O 1
ATOM 2154 N N . SER C 1 83 ? 11.028 -26.339 -41.728 1.00 18.24 3084 SER C N 1
ATOM 2155 C CA . SER C 1 83 ? 11.652 -25.567 -42.805 1.00 18.15 3084 SER C CA 1
ATOM 2156 C C . SER C 1 83 ? 11.190 -26.028 -44.191 1.00 19.38 3084 SER C C 1
ATOM 2157 O O . SER C 1 83 ? 11.303 -25.279 -45.154 1.00 22.46 3084 SER C O 1
ATOM 2160 N N . PHE C 1 84 ? 10.666 -27.249 -44.292 1.00 18.14 3085 PHE C N 1
ATOM 2161 C CA . PHE C 1 84 ? 10.115 -27.746 -45.561 1.00 20.30 3085 PHE C CA 1
ATOM 2162 C C . PHE C 1 84 ? 8.745 -27.137 -45.862 1.00 18.98 3085 PHE C C 1
ATOM 2163 O O . PHE C 1 84 ? 8.386 -26.927 -47.028 1.00 20.55 3085 PHE C O 1
ATOM 2171 N N . HIS C 1 85 ? 7.977 -26.893 -44.802 1.00 18.27 3086 HIS C N 1
ATOM 2172 C CA . HIS C 1 85 ? 6.637 -26.310 -44.917 1.00 17.70 3086 HIS C CA 1
ATOM 2173 C C . HIS C 1 85 ? 6.498 -25.182 -43.904 1.00 18.85 3086 HIS C C 1
ATOM 2174 O O . HIS C 1 85 ? 5.853 -25.345 -42.868 1.00 17.96 3086 HIS C O 1
ATOM 2181 N N . PRO C 1 86 ? 7.113 -24.032 -44.198 1.00 17.54 3087 PRO C N 1
ATOM 2182 C CA . PRO C 1 86 ? 7.251 -22.935 -43.232 1.00 18.18 3087 PRO C CA 1
ATOM 2183 C C . PRO C 1 86 ? 5.925 -22.357 -42.756 1.00 16.35 3087 PRO C C 1
ATOM 2184 O O . PRO C 1 86 ? 5.902 -21.715 -41.704 1.00 15.95 3087 PRO C O 1
ATOM 2188 N N . TRP C 1 87 ? 4.854 -22.568 -43.517 1.00 16.92 3088 TRP C N 1
ATOM 2189 C CA . TRP C 1 87 ? 3.535 -22.088 -43.109 1.00 17.74 3088 TRP C CA 1
ATOM 2190 C C . TRP C 1 87 ? 2.969 -22.916 -41.955 1.00 16.86 3088 TRP C C 1
ATOM 2191 O O . TRP C 1 87 ? 1.981 -22.539 -41.335 1.00 18.20 3088 TRP C O 1
ATOM 2202 N N . ARG C 1 88 ? 3.603 -24.045 -41.665 1.00 14.59 3089 ARG C N 1
ATOM 2203 C CA . ARG C 1 88 ? 3.172 -24.882 -40.548 1.00 15.95 3089 ARG C CA 1
ATOM 2204 C C . ARG C 1 88 ? 3.935 -24.512 -39.289 1.00 15.77 3089 ARG C C 1
ATOM 2205 O O . ARG C 1 88 ? 5.095 -24.908 -39.092 1.00 17.01 3089 ARG C O 1
ATOM 2213 N N . VAL C 1 89 ? 3.272 -23.737 -38.442 1.00 15.21 3090 VAL C N 1
ATOM 2214 C CA . VAL C 1 89 ? 3.877 -23.189 -37.238 1.00 14.37 3090 VAL C CA 1
ATOM 2215 C C . VAL C 1 89 ? 3.015 -23.570 -36.031 1.00 16.56 3090 VAL C C 1
ATOM 2216 O O . VAL C 1 89 ? 1.787 -23.452 -36.065 1.00 18.77 3090 VAL C O 1
ATOM 2220 N N . GLY C 1 90 ? 3.653 -24.072 -34.978 1.00 15.18 3091 GLY C N 1
ATOM 2221 C CA . GLY C 1 90 ? 2.939 -24.372 -33.742 1.00 16.78 3091 GLY C CA 1
ATOM 2222 C C . GLY C 1 90 ? 3.639 -23.800 -32.520 1.00 15.67 3091 GLY C C 1
ATOM 2223 O O . GLY C 1 90 ? 4.635 -23.080 -32.651 1.00 14.51 3091 GLY C O 1
ATOM 2224 N N . LEU C 1 91 ? 3.106 -24.101 -31.333 1.00 16.44 3092 LEU C N 1
ATOM 2225 C CA . LEU C 1 91 ? 3.684 -23.609 -30.089 1.00 17.55 3092 LEU C CA 1
ATOM 2226 C C . LEU C 1 91 ? 3.743 -24.685 -29.026 1.00 15.88 3092 LEU C C 1
ATOM 2227 O O . LEU C 1 91 ? 2.943 -25.611 -29.013 1.00 15.79 3092 LEU C O 1
ATOM 2232 N N . VAL C 1 92 ? 4.686 -24.505 -28.115 1.00 14.54 3093 VAL C N 1
ATOM 2233 C CA . VAL C 1 92 ? 4.721 -25.255 -26.869 1.00 15.00 3093 VAL C CA 1
ATOM 2234 C C . VAL C 1 92 ? 4.711 -24.226 -25.769 1.00 15.43 3093 VAL C C 1
ATOM 2235 O O . VAL C 1 92 ? 5.558 -23.323 -25.740 1.00 16.64 3093 VAL C O 1
ATOM 2239 N N . THR C 1 93 ? 3.736 -24.322 -24.870 1.00 15.60 3094 THR C N 1
ATOM 2240 C CA . THR C 1 93 ? 3.613 -23.344 -23.804 1.00 14.72 3094 THR C CA 1
ATOM 2241 C C . THR C 1 93 ? 3.901 -24.025 -22.494 1.00 17.99 3094 THR C C 1
ATOM 2242 O O . THR C 1 93 ? 3.210 -24.973 -22.118 1.00 19.31 3094 THR C O 1
ATOM 2246 N N . VAL C 1 94 ? 4.943 -23.546 -21.823 1.00 16.80 3095 VAL C N 1
ATOM 2247 C CA . VAL C 1 94 ? 5.491 -24.202 -20.639 1.00 18.71 3095 VAL C CA 1
ATOM 2248 C C . VAL C 1 94 ? 5.251 -23.349 -19.399 1.00 18.74 3095 VAL C C 1
ATOM 2249 O O . VAL C 1 94 ? 5.665 -22.194 -19.344 1.00 20.81 3095 VAL C O 1
ATOM 2253 N N . SER C 1 95 ? 4.577 -23.892 -18.391 1.00 20.94 3096 SER C N 1
ATOM 2254 C CA . SER C 1 95 ? 4.309 -23.075 -17.211 1.00 25.14 3096 SER C CA 1
ATOM 2255 C C . SER C 1 95 ? 4.590 -23.804 -15.902 1.00 31.10 3096 SER C C 1
ATOM 2256 O O . SER C 1 95 ? 4.815 -25.017 -15.877 1.00 28.33 3096 SER C O 1
ATOM 2260 N N . ASP D 1 1 ? -16.560 -35.292 -72.516 1.00 56.65 4002 ASP D N 1
ATOM 2261 C CA . ASP D 1 1 ? -17.850 -34.719 -72.140 1.00 56.55 4002 ASP D CA 1
ATOM 2262 C C . ASP D 1 1 ? -17.682 -33.457 -71.279 1.00 54.73 4002 ASP D C 1
ATOM 2263 O O . ASP D 1 1 ? -16.979 -32.523 -71.674 1.00 58.26 4002 ASP D O 1
ATOM 2268 N N . ALA D 1 2 ? -18.331 -33.422 -70.118 1.00 47.23 4003 ALA D N 1
ATOM 2269 C CA . ALA D 1 2 ? -18.283 -32.249 -69.248 1.00 34.87 4003 ALA D CA 1
ATOM 2270 C C . ALA D 1 2 ? -17.614 -32.543 -67.902 1.00 30.28 4003 ALA D C 1
ATOM 2271 O O . ALA D 1 2 ? -18.237 -32.417 -66.843 1.00 26.73 4003 ALA D O 1
ATOM 2273 N N . GLN D 1 3 ? -16.344 -32.924 -67.953 1.00 26.05 4004 GLN D N 1
ATOM 2274 C CA . GLN D 1 3 ? -15.599 -33.272 -66.750 1.00 23.37 4004 GLN D CA 1
ATOM 2275 C C . GLN D 1 3 ? -14.485 -32.279 -66.466 1.00 23.95 4004 GLN D C 1
ATOM 2276 O O . GLN D 1 3 ? -13.780 -31.840 -67.374 1.00 23.69 4004 GLN D O 1
ATOM 2282 N N . ILE D 1 4 ? -14.321 -31.948 -65.192 1.00 21.69 4005 ILE D N 1
ATOM 2283 C CA . ILE D 1 4 ? -13.163 -31.181 -64.748 1.00 20.96 4005 ILE D CA 1
ATOM 2284 C C . ILE D 1 4 ? -12.414 -32.036 -63.744 1.00 19.78 4005 ILE D C 1
ATOM 2285 O O . ILE D 1 4 ? -13.019 -32.626 -62.855 1.00 20.77 4005 ILE D O 1
ATOM 2290 N N . ILE D 1 5 ? -11.100 -32.129 -63.901 1.00 20.47 4006 ILE D N 1
ATOM 2291 C CA . ILE D 1 5 ? -10.284 -32.867 -62.950 1.00 20.06 4006 ILE D CA 1
ATOM 2292 C C . ILE D 1 5 ? -9.515 -31.912 -62.043 1.00 19.57 4006 ILE D C 1
ATOM 2293 O O . ILE D 1 5 ? -8.928 -30.929 -62.512 1.00 19.71 4006 ILE D O 1
ATOM 2298 N N . ILE D 1 6 ? -9.545 -32.193 -60.745 1.00 17.55 4007 ILE D N 1
ATOM 2299 C CA . ILE D 1 6 ? -8.673 -31.517 -59.793 1.00 17.17 4007 ILE D CA 1
ATOM 2300 C C . ILE D 1 6 ? -7.444 -32.402 -59.643 1.00 20.00 4007 ILE D C 1
ATOM 2301 O O . ILE D 1 6 ? -7.517 -33.452 -59.024 1.00 20.02 4007 ILE D O 1
ATOM 2306 N N . PRO D 1 7 ? -6.316 -32.002 -60.236 1.00 18.34 4008 PRO D N 1
ATOM 2307 C CA . PRO D 1 7 ? -5.212 -32.959 -60.341 1.00 19.44 4008 PRO D CA 1
ATOM 2308 C C . PRO D 1 7 ? -4.305 -33.064 -59.116 1.00 19.59 4008 PRO D C 1
ATOM 2309 O O . PRO D 1 7 ? -4.363 -32.245 -58.190 1.00 17.84 4008 PRO D O 1
ATOM 2313 N N . ASN D 1 8 ? -3.473 -34.101 -59.116 1.00 21.87 4009 ASN D N 1
ATOM 2314 C CA . ASN D 1 8 ? -2.441 -34.229 -58.102 1.00 20.75 4009 ASN D CA 1
ATOM 2315 C C . ASN D 1 8 ? -1.575 -32.979 -58.084 1.00 20.02 4009 ASN D C 1
ATOM 2316 O O . ASN D 1 8 ? -1.136 -32.504 -59.132 1.00 22.75 4009 ASN D O 1
ATOM 2321 N N . GLY D 1 9 ? -1.360 -32.431 -56.896 1.00 17.35 4010 GLY D N 1
ATOM 2322 C CA . GLY D 1 9 ? -0.553 -31.236 -56.756 1.00 17.94 4010 GLY D CA 1
ATOM 2323 C C . GLY D 1 9 ? -1.363 -29.956 -56.761 1.00 18.56 4010 GLY D C 1
ATOM 2324 O O . GLY D 1 9 ? -0.807 -28.870 -56.594 1.00 18.33 4010 GLY D O 1
ATOM 2325 N N . ASN D 1 10 ? -2.672 -30.064 -56.961 1.00 17.54 4011 ASN D N 1
ATOM 2326 C CA . ASN D 1 10 ? -3.523 -28.871 -56.954 1.00 17.23 4011 ASN D CA 1
ATOM 2327 C C . ASN D 1 10 ? -3.457 -28.126 -55.605 1.00 17.88 4011 ASN D C 1
ATOM 2328 O O . ASN D 1 10 ? -3.654 -26.910 -55.544 1.00 15.30 4011 ASN D O 1
ATOM 2333 N N . TYR D 1 11 ? -3.157 -28.850 -54.529 1.00 16.24 4012 TYR D N 1
ATOM 2334 C CA . TYR D 1 11 ? -3.048 -28.254 -53.196 1.00 18.80 4012 TYR D CA 1
ATOM 2335 C C . TYR D 1 11 ? -1.883 -27.265 -53.054 1.00 15.86 4012 TYR D C 1
ATOM 2336 O O . TYR D 1 11 ? -1.815 -26.525 -52.073 1.00 17.67 4012 TYR D O 1
ATOM 2345 N N . ASP D 1 12 ? -0.943 -27.285 -53.998 1.00 17.36 4013 ASP D N 1
ATOM 2346 C CA . ASP D 1 12 ? 0.287 -26.499 -53.865 1.00 18.78 4013 ASP D CA 1
ATOM 2347 C C . ASP D 1 12 ? 0.161 -25.133 -54.546 1.00 18.75 4013 ASP D C 1
ATOM 2348 O O . ASP D 1 12 ? -0.749 -24.919 -55.337 1.00 18.66 4013 ASP D O 1
ATOM 2353 N N . VAL D 1 13 ? 1.076 -24.215 -54.235 1.00 19.80 4014 VAL D N 1
ATOM 2354 C CA . VAL D 1 13 ? 1.028 -22.884 -54.828 1.00 19.23 4014 VAL D CA 1
ATOM 2355 C C . VAL D 1 13 ? 1.927 -22.771 -56.065 1.00 20.24 4014 VAL D C 1
ATOM 2356 O O . VAL D 1 13 ? 2.538 -21.733 -56.326 1.00 25.54 4014 VAL D O 1
ATOM 2360 N N . THR D 1 14 ? 1.940 -23.835 -56.853 1.00 19.39 4015 THR D N 1
ATOM 2361 C CA . THR D 1 14 ? 2.792 -23.961 -58.028 1.00 21.53 4015 THR D CA 1
ATOM 2362 C C . THR D 1 14 ? 2.057 -23.591 -59.304 1.00 19.87 4015 THR D C 1
ATOM 2363 O O . THR D 1 14 ? 0.830 -23.493 -59.318 1.00 19.39 4015 THR D O 1
ATOM 2367 N N . GLY D 1 15 ? 2.809 -23.422 -60.387 1.00 19.03 4016 GLY D N 1
ATOM 2368 C CA . GLY D 1 15 ? 2.201 -23.224 -61.686 1.00 18.47 4016 GLY D CA 1
ATOM 2369 C C . GLY D 1 15 ? 1.415 -24.458 -62.088 1.00 22.31 4016 GLY D C 1
ATOM 2370 O O . GLY D 1 15 ? 0.238 -24.380 -62.426 1.00 24.91 4016 GLY D O 1
ATOM 2371 N N . ALA D 1 16 ? 2.079 -25.606 -62.018 1.00 21.59 4017 ALA D N 1
ATOM 2372 C CA . ALA D 1 16 ? 1.451 -26.895 -62.275 1.00 20.73 4017 ALA D CA 1
ATOM 2373 C C . ALA D 1 16 ? 0.317 -27.171 -61.293 1.00 19.16 4017 ALA D C 1
ATOM 2374 O O . ALA D 1 16 ? 0.351 -26.703 -60.158 1.00 21.45 4017 ALA D O 1
ATOM 2376 N N . GLY D 1 17 ? -0.667 -27.948 -61.733 1.00 18.97 4018 GLY D N 1
ATOM 2377 C CA . GLY D 1 17 ? -1.696 -28.441 -60.831 1.00 17.53 4018 GLY D CA 1
ATOM 2378 C C . GLY D 1 17 ? -3.027 -27.713 -60.905 1.00 17.90 4018 GLY D C 1
ATOM 2379 O O . GLY D 1 17 ? -3.915 -27.967 -60.090 1.00 17.13 4018 GLY D O 1
ATOM 2380 N N . PHE D 1 18 ? -3.182 -26.818 -61.877 1.00 18.92 4019 PHE D N 1
ATOM 2381 C CA . PHE D 1 18 ? -4.445 -26.104 -62.040 1.00 18.09 4019 PHE D CA 1
ATOM 2382 C C . PHE D 1 18 ? -5.554 -27.053 -62.529 1.00 19.05 4019 PHE D C 1
ATOM 2383 O O . PHE D 1 18 ? -5.271 -28.129 -63.057 1.00 19.48 4019 PHE D O 1
ATOM 2391 N N . TYR D 1 19 ? -6.809 -26.658 -62.326 1.00 17.79 4020 TYR D N 1
ATOM 2392 C CA . TYR D 1 19 ? -7.962 -27.447 -62.769 1.00 16.93 4020 TYR D CA 1
ATOM 2393 C C . TYR D 1 19 ? -7.856 -27.751 -64.256 1.00 18.10 4020 TYR D C 1
ATOM 2394 O O . TYR D 1 19 ? -7.416 -26.911 -65.043 1.00 20.26 4020 TYR D O 1
ATOM 2403 N N . SER D 1 20 ? -8.264 -28.955 -64.636 1.00 18.93 4021 SER D N 1
ATOM 2404 C CA . SER D 1 20 ? -8.125 -29.399 -66.015 1.00 20.20 4021 SER D CA 1
ATOM 2405 C C . SER D 1 20 ? -9.467 -29.840 -66.605 1.00 20.88 4021 SER D C 1
ATOM 2406 O O . SER D 1 20 ? -10.042 -30.837 -66.175 1.00 20.88 4021 SER D O 1
ATOM 2409 N N . PRO D 1 21 ? -9.987 -29.085 -67.580 1.00 19.23 4022 PRO D N 1
ATOM 2410 C CA . PRO D 1 21 ? -9.445 -27.850 -68.148 1.00 19.81 4022 PRO D CA 1
ATOM 2411 C C . PRO D 1 21 ? -9.692 -26.646 -67.249 1.00 18.32 4022 PRO D C 1
ATOM 2412 O O . PRO D 1 21 ? -10.613 -26.673 -66.431 1.00 19.13 4022 PRO D O 1
ATOM 2416 N N . LEU D 1 22 ? -8.881 -25.609 -67.414 1.00 18.72 4023 LEU D N 1
ATOM 2417 C CA . LEU D 1 22 ? -8.990 -24.399 -66.607 1.00 18.56 4023 LEU D CA 1
ATOM 2418 C C . LEU D 1 22 ? -10.276 -23.655 -66.924 1.00 19.02 4023 LEU D C 1
ATOM 2419 O O . LEU D 1 22 ? -10.897 -23.053 -66.047 1.00 19.38 4023 LEU D O 1
ATOM 2424 N N . ASN D 1 23 ? -10.676 -23.705 -68.191 1.00 17.40 4024 ASN D N 1
ATOM 2425 C CA . ASN D 1 23 ? -11.975 -23.207 -68.616 1.00 18.52 4024 ASN D CA 1
ATOM 2426 C C . ASN D 1 23 ? -12.717 -24.311 -69.341 1.00 19.64 4024 ASN D C 1
ATOM 2427 O O . ASN D 1 23 ? -12.267 -24.767 -70.395 1.00 21.78 4024 ASN D O 1
ATOM 2432 N N . LEU D 1 24 ? -13.841 -24.744 -68.777 1.00 19.44 4025 LEU D N 1
ATOM 2433 C CA . LEU D 1 24 ? -14.667 -25.762 -69.420 1.00 20.94 4025 LEU D CA 1
ATOM 2434 C C . LEU D 1 24 ? -15.762 -25.094 -70.240 1.00 20.78 4025 LEU D C 1
ATOM 2435 O O . LEU D 1 24 ? -16.584 -24.362 -69.693 1.00 21.14 4025 LEU D O 1
ATOM 2440 N N . GLU D 1 25 ? -15.753 -25.328 -71.553 1.00 21.97 4026 GLU D N 1
ATOM 2441 C CA . GLU D 1 25 ? -16.786 -24.788 -72.439 1.00 24.97 4026 GLU D CA 1
ATOM 2442 C C . GLU D 1 25 ? -17.897 -25.808 -72.674 1.00 24.52 4026 GLU D C 1
ATOM 2443 O O . GLU D 1 25 ? -17.639 -26.917 -73.143 1.00 28.20 4026 GLU D O 1
ATOM 2449 N N . ILE D 1 26 ? -19.127 -25.426 -72.341 1.00 23.16 4027 ILE D N 1
ATOM 2450 C CA . ILE D 1 26 ? -20.284 -26.312 -72.447 1.00 26.58 4027 ILE D CA 1
ATOM 2451 C C . ILE D 1 26 ? -21.518 -25.558 -72.925 1.00 27.31 4027 ILE D C 1
ATOM 2452 O O . ILE D 1 26 ? -21.610 -24.340 -72.757 1.00 27.71 4027 ILE D O 1
ATOM 2457 N N . PRO D 1 27 ? -22.482 -26.282 -73.518 1.00 27.78 4028 PRO D N 1
ATOM 2458 C CA . PRO D 1 27 ? -23.771 -25.667 -73.851 1.00 29.48 4028 PRO D CA 1
ATOM 2459 C C . PRO D 1 27 ? -24.697 -25.639 -72.641 1.00 31.04 4028 PRO D C 1
ATOM 2460 O O . PRO D 1 27 ? -24.459 -26.375 -71.674 1.00 27.38 4028 PRO D O 1
ATOM 2464 N N . VAL D 1 28 ? -25.732 -24.803 -72.687 1.00 29.06 4029 VAL D N 1
ATOM 2465 C CA . VAL D 1 28 ? -26.685 -24.718 -71.586 1.00 26.32 4029 VAL D CA 1
ATOM 2466 C C . VAL D 1 28 ? -27.339 -26.075 -71.326 1.00 27.78 4029 VAL D C 1
ATOM 2467 O O . VAL D 1 28 ? -27.539 -26.871 -72.251 1.00 29.41 4029 VAL D O 1
ATOM 2471 N N . GLY D 1 29 ? -27.646 -26.332 -70.059 1.00 28.79 4030 GLY D N 1
ATOM 2472 C CA . GLY D 1 29 ? -28.330 -27.545 -69.649 1.00 31.59 4030 GLY D CA 1
ATOM 2473 C C . GLY D 1 29 ? -27.404 -28.709 -69.353 1.00 28.61 4030 GLY D C 1
ATOM 2474 O O . GLY D 1 29 ? -27.859 -29.799 -69.010 1.00 28.88 4030 GLY D O 1
ATOM 2475 N N . THR D 1 30 ? -26.101 -28.475 -69.470 1.00 26.43 4031 THR D N 1
ATOM 2476 C CA . THR D 1 30 ? -25.113 -29.532 -69.295 1.00 26.68 4031 THR D CA 1
ATOM 2477 C C . THR D 1 30 ? -24.822 -29.786 -67.824 1.00 25.39 4031 THR D C 1
ATOM 2478 O O . THR D 1 30 ? -24.707 -28.847 -67.042 1.00 24.09 4031 THR D O 1
ATOM 2482 N N . THR D 1 31 ? -24.735 -31.061 -67.451 1.00 23.44 4032 THR D N 1
ATOM 2483 C CA . THR D 1 31 ? -24.248 -31.444 -66.133 1.00 22.60 4032 THR D CA 1
ATOM 2484 C C . THR D 1 31 ? -22.723 -31.476 -66.131 1.00 21.24 4032 THR D C 1
ATOM 2485 O O . THR D 1 31 ? -22.105 -32.213 -66.899 1.00 22.82 4032 THR D O 1
ATOM 2489 N N . VAL D 1 32 ? -22.121 -30.670 -65.263 1.00 21.17 4033 VAL D N 1
ATOM 2490 C CA . VAL D 1 32 ? -20.669 -30.641 -65.135 1.00 22.01 4033 VAL D CA 1
ATOM 2491 C C . VAL D 1 32 ? -20.245 -31.463 -63.921 1.00 19.54 4033 VAL D C 1
ATOM 2492 O O . VAL D 1 32 ? -20.840 -31.344 -62.855 1.00 22.32 4033 VAL D O 1
ATOM 2496 N N . THR D 1 33 ? -19.225 -32.298 -64.087 1.00 19.86 4034 THR D N 1
ATOM 2497 C CA . THR D 1 33 ? -18.731 -33.112 -62.982 1.00 21.91 4034 THR D CA 1
ATOM 2498 C C . THR D 1 33 ? -17.271 -32.779 -62.663 1.00 23.05 4034 THR D C 1
ATOM 2499 O O . THR D 1 33 ? -16.417 -32.816 -63.544 1.00 23.44 4034 THR D O 1
ATOM 2503 N N . TRP D 1 34 ? -17.003 -32.458 -61.399 1.00 21.72 4035 TRP D N 1
ATOM 2504 C CA . TRP D 1 34 ? -15.637 -32.308 -60.902 1.00 21.09 4035 TRP D CA 1
ATOM 2505 C C . TRP D 1 34 ? -15.216 -33.577 -60.174 1.00 23.09 4035 TRP D C 1
ATOM 2506 O O . TRP D 1 34 ? -15.974 -34.103 -59.364 1.00 22.84 4035 TRP D O 1
ATOM 2517 N N . THR D 1 35 ? -13.998 -34.040 -60.420 1.00 19.65 4036 THR D N 1
ATOM 2518 C CA . THR D 1 35 ? -13.466 -35.179 -59.676 1.00 21.16 4036 THR D CA 1
ATOM 2519 C C . THR D 1 35 ? -12.156 -34.810 -58.984 1.00 18.72 4036 THR D C 1
ATOM 2520 O O . THR D 1 35 ? -11.280 -34.199 -59.604 1.00 20.15 4036 THR D O 1
ATOM 2524 N N . ASN D 1 36 ? -12.028 -35.162 -57.706 1.00 19.05 4037 ASN D N 1
ATOM 2525 C CA . ASN D 1 36 ? -10.786 -34.923 -56.978 1.00 19.05 4037 ASN D CA 1
ATOM 2526 C C . ASN D 1 36 ? -9.777 -36.054 -57.173 1.00 20.80 4037 ASN D C 1
ATOM 2527 O O . ASN D 1 36 ? -9.942 -37.138 -56.599 1.00 21.68 4037 ASN D O 1
ATOM 2532 N N . ASP D 1 37 ? -8.734 -35.790 -57.956 1.00 18.92 4038 ASP D N 1
ATOM 2533 C CA . ASP D 1 37 ? -7.652 -36.748 -58.182 1.00 21.14 4038 ASP D CA 1
ATOM 2534 C C . ASP D 1 37 ? -6.422 -36.440 -57.324 1.00 22.31 4038 ASP D C 1
ATOM 2535 O O . ASP D 1 37 ? -5.385 -37.077 -57.476 1.00 22.89 4038 ASP D O 1
ATOM 2540 N N . ASP D 1 38 ? -6.546 -35.465 -56.427 1.00 19.09 4039 ASP D N 1
ATOM 2541 C CA . ASP D 1 38 ? -5.430 -35.030 -55.583 1.00 18.62 4039 ASP D CA 1
ATOM 2542 C C . ASP D 1 38 ? -5.367 -35.857 -54.300 1.00 21.63 4039 ASP D C 1
ATOM 2543 O O . ASP D 1 38 ? -6.278 -36.634 -54.012 1.00 21.36 4039 ASP D O 1
ATOM 2548 N N . SER D 1 39 ? -4.301 -35.670 -53.529 1.00 19.51 4040 SER D N 1
ATOM 2549 C CA . SER D 1 39 ? -4.042 -36.473 -52.341 1.00 18.05 4040 SER D CA 1
ATOM 2550 C C . SER D 1 39 ? -4.622 -35.855 -51.073 1.00 20.11 4040 SER D C 1
ATOM 2551 O O . SER D 1 39 ? -4.442 -36.384 -49.974 1.00 22.12 4040 SER D O 1
ATOM 2554 N N . VAL D 1 40 ? -5.288 -34.716 -51.221 1.00 18.02 4041 VAL D N 1
ATOM 2555 C CA . VAL D 1 40 ? -5.883 -34.000 -50.093 1.00 17.22 4041 VAL D CA 1
ATOM 2556 C C . VAL D 1 40 ? -7.309 -33.605 -50.456 1.00 16.33 4041 VAL D C 1
ATOM 2557 O O . VAL D 1 40 ? -7.679 -33.658 -51.625 1.00 17.21 4041 VAL D O 1
ATOM 2561 N N . PRO D 1 41 ? -8.115 -33.197 -49.462 1.00 17.61 4042 PRO D N 1
ATOM 2562 C CA . PRO D 1 41 ? -9.484 -32.759 -49.770 1.00 18.58 4042 PRO D CA 1
ATOM 2563 C C . PRO D 1 41 ? -9.549 -31.449 -50.569 1.00 15.61 4042 PRO D C 1
ATOM 2564 O O . PRO D 1 41 ? -8.694 -30.572 -50.432 1.00 18.47 4042 PRO D O 1
ATOM 2568 N N . HIS D 1 42 ? -10.572 -31.339 -51.410 1.00 18.34 4043 HIS D N 1
ATOM 2569 C CA . HIS D 1 42 ? -10.859 -30.102 -52.132 1.00 13.96 4043 HIS D CA 1
ATOM 2570 C C . HIS D 1 42 ? -12.359 -29.860 -52.100 1.00 18.81 4043 HIS D C 1
ATOM 2571 O O . HIS D 1 42 ? -13.128 -30.729 -51.703 1.00 18.83 4043 HIS D O 1
ATOM 2578 N N . ASN D 1 43 ? -12.778 -28.682 -52.533 1.00 16.67 4044 ASN D N 1
ATOM 2579 C CA . ASN D 1 43 ? -14.195 -28.435 -52.733 1.00 17.20 4044 ASN D CA 1
ATOM 2580 C C . ASN D 1 43 ? -14.339 -27.430 -53.859 1.00 17.34 4044 ASN D C 1
ATOM 2581 O O . ASN D 1 43 ? -13.341 -26.893 -54.343 1.00 16.64 4044 ASN D O 1
ATOM 2586 N N . ILE D 1 44 ? -15.575 -27.205 -54.292 1.00 17.29 4045 ILE D N 1
ATOM 2587 C CA . ILE D 1 44 ? -15.858 -26.323 -55.416 1.00 16.75 4045 ILE D CA 1
ATOM 2588 C C . ILE D 1 44 ? -16.872 -25.276 -54.984 1.00 17.50 4045 ILE D C 1
ATOM 2589 O O . ILE D 1 44 ? -17.990 -25.610 -54.594 1.00 18.27 4045 ILE D O 1
ATOM 2594 N N . GLN D 1 45 ? -16.474 -24.009 -55.020 1.00 17.21 4046 GLN D N 1
ATOM 2595 C CA . GLN D 1 45 ? -17.372 -22.922 -54.638 1.00 17.28 4046 GLN D CA 1
ATOM 2596 C C . GLN D 1 45 ? -17.437 -21.886 -55.744 1.00 17.25 4046 GLN D C 1
ATOM 2597 O O . GLN D 1 45 ? -16.412 -21.337 -56.153 1.00 17.30 4046 GLN D O 1
ATOM 2603 N N . SER D 1 46 ? -18.641 -21.614 -56.225 1.00 17.35 4047 SER D N 1
ATOM 2604 C CA . SER D 1 46 ? -18.861 -20.522 -57.158 1.00 17.58 4047 SER D CA 1
ATOM 2605 C C . SER D 1 46 ? -18.377 -19.206 -56.566 1.00 16.32 4047 SER D C 1
ATOM 2606 O O . SER D 1 46 ? -18.617 -18.933 -55.391 1.00 18.40 4047 SER D O 1
ATOM 2609 N N . ILE D 1 47 ? -17.675 -18.398 -57.362 1.00 14.84 4048 ILE D N 1
ATOM 2610 C CA . ILE D 1 47 ? -17.286 -17.047 -56.942 1.00 14.83 4048 ILE D CA 1
ATOM 2611 C C . ILE D 1 47 ? -17.729 -16.038 -57.996 1.00 15.82 4048 ILE D C 1
ATOM 2612 O O . ILE D 1 47 ? -17.976 -16.418 -59.138 1.00 16.92 4048 ILE D O 1
ATOM 2617 N N . ASP D 1 48 ? -17.856 -14.764 -57.622 1.00 16.65 4049 ASP D N 1
ATOM 2618 C CA . ASP D 1 48 ? -18.374 -13.775 -58.570 1.00 18.09 4049 ASP D CA 1
ATOM 2619 C C . ASP D 1 48 ? -17.258 -13.301 -59.487 1.00 20.10 4049 ASP D C 1
ATOM 2620 O O . ASP D 1 48 ? -16.140 -13.822 -59.431 1.00 17.69 4049 ASP D O 1
ATOM 2625 N N . VAL D 1 49 ? -17.554 -12.330 -60.344 1.00 21.98 4050 VAL D N 1
ATOM 2626 C CA . VAL D 1 49 ? -16.597 -11.938 -61.370 1.00 21.37 4050 VAL D CA 1
ATOM 2627 C C . VAL D 1 49 ? -15.272 -11.456 -60.767 1.00 25.15 4050 VAL D C 1
ATOM 2628 O O . VAL D 1 49 ? -14.215 -11.607 -61.387 1.00 21.50 4050 VAL D O 1
ATOM 2632 N N . ASN D 1 50 ? -15.326 -10.927 -59.547 1.00 35.90 4051 ASN D N 1
ATOM 2633 C CA . ASN D 1 50 ? -14.140 -10.403 -58.875 1.00 29.57 4051 ASN D CA 1
ATOM 2634 C C . ASN D 1 50 ? -13.476 -11.406 -57.930 1.00 27.42 4051 ASN D C 1
ATOM 2635 O O . ASN D 1 50 ? -12.419 -11.128 -57.365 1.00 57.99 4051 ASN D O 1
ATOM 2640 N N . GLY D 1 51 ? -14.105 -12.566 -57.753 1.00 20.84 4052 GLY D N 1
ATOM 2641 C CA . GLY D 1 51 ? -13.493 -13.635 -56.972 1.00 16.74 4052 GLY D CA 1
ATOM 2642 C C . GLY D 1 51 ? -13.971 -13.761 -55.534 1.00 19.79 4052 GLY D C 1
ATOM 2643 O O . GLY D 1 51 ? -13.327 -14.411 -54.711 1.00 47.60 4052 GLY D O 1
ATOM 2644 N N . LYS D 1 52 ? -15.11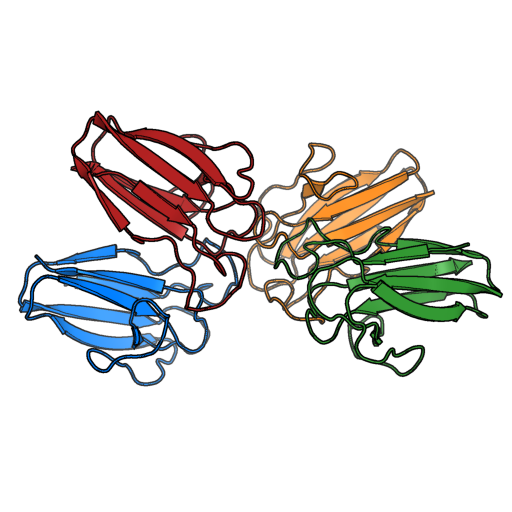0 -13.140 -55.240 1.00 19.67 4053 LYS D N 1
ATOM 2645 C CA . LYS D 1 52 ? -15.735 -13.277 -53.931 1.00 18.85 4053 LYS D CA 1
ATOM 2646 C C . LYS D 1 52 ? -16.705 -14.452 -53.939 1.00 19.05 4053 LYS D C 1
ATOM 2647 O O . LYS D 1 52 ? -17.506 -14.592 -54.859 1.00 15.94 4053 LYS D O 1
ATOM 2653 N N . VAL D 1 53 ? -16.629 -15.311 -52.929 1.00 16.94 4054 VAL D N 1
ATOM 2654 C CA . VAL D 1 53 ? -17.447 -16.517 -52.942 1.00 16.20 4054 VAL D CA 1
ATOM 2655 C C . VAL D 1 53 ? -18.933 -16.143 -52.844 1.00 19.78 4054 VAL D C 1
ATOM 2656 O O . VAL D 1 53 ? -19.316 -15.224 -52.111 1.00 21.22 4054 VAL D O 1
ATOM 2660 N N . ILE D 1 54 ? -19.741 -16.829 -53.648 1.00 19.95 4055 ILE D N 1
ATOM 2661 C CA . ILE D 1 54 ? -21.186 -16.641 -53.676 1.00 20.14 4055 ILE D CA 1
ATOM 2662 C C . ILE D 1 54 ? -21.907 -17.972 -53.558 1.00 22.58 4055 ILE D C 1
ATOM 2663 O O . ILE D 1 54 ? -21.324 -19.027 -53.789 1.00 22.01 4055 ILE D O 1
ATOM 2668 N N . GLN D 1 55 ? -23.189 -17.921 -53.212 1.00 22.50 4056 GLN D N 1
ATOM 2669 C CA . GLN D 1 55 ? -24.000 -19.129 -53.219 1.00 23.25 4056 GLN D CA 1
ATOM 2670 C C . GLN D 1 55 ? -24.620 -19.292 -54.603 1.00 24.25 4056 GLN D C 1
ATOM 2671 O O . GLN D 1 55 ? -25.454 -18.486 -55.018 1.00 26.95 4056 GLN D O 1
ATOM 2677 N N . LEU D 1 56 ? -24.169 -20.305 -55.336 1.00 23.40 4057 LEU D N 1
ATOM 2678 C CA . LEU D 1 56 ? -24.694 -20.597 -56.667 1.00 23.41 4057 LEU D CA 1
ATOM 2679 C C . LEU D 1 56 ? -24.471 -22.074 -56.963 1.00 24.22 4057 LEU D C 1
ATOM 2680 O O . LEU D 1 56 ? -25.416 -22.805 -57.255 1.00 24.08 4057 LEU D O 1
ATOM 2685 N N . PHE D 1 57 ? -23.216 -22.512 -56.890 1.00 21.06 4058 PHE D N 1
ATOM 2686 C CA . PHE D 1 57 ? -22.925 -23.941 -56.815 1.00 20.92 4058 PHE D CA 1
ATOM 2687 C C . PHE D 1 57 ? -21.799 -24.151 -55.819 1.00 20.13 4058 PHE D C 1
ATOM 2688 O O . PHE D 1 57 ? -20.751 -23.516 -55.901 1.00 19.29 4058 PHE D O 1
ATOM 2696 N N . ASN D 1 58 ? -22.048 -25.015 -54.843 1.00 20.87 4059 ASN D N 1
ATOM 2697 C CA . ASN D 1 58 ? -21.180 -25.127 -53.683 1.00 19.70 4059 ASN D CA 1
ATOM 2698 C C . ASN D 1 58 ? -21.132 -26.561 -53.187 1.00 20.37 4059 ASN D C 1
ATOM 2699 O O . ASN D 1 58 ? -22.124 -27.089 -52.671 1.00 22.98 4059 ASN D O 1
ATOM 2704 N N . SER D 1 59 ? -19.976 -27.188 -53.349 1.00 17.96 4060 SER D N 1
ATOM 2705 C CA . SER D 1 59 ? -19.829 -28.597 -53.031 1.00 19.36 4060 SER D CA 1
ATOM 2706 C C . SER D 1 59 ? -19.560 -28.833 -51.553 1.00 20.69 4060 SER D C 1
ATOM 2707 O O . SER D 1 59 ? -19.079 -27.946 -50.845 1.00 20.13 4060 SER D O 1
ATOM 2710 N N . PRO D 1 60 ? -19.873 -30.045 -51.081 1.00 21.50 4061 PRO D N 1
ATOM 2711 C CA . PRO D 1 60 ? -19.323 -30.510 -49.808 1.00 22.86 4061 PRO D CA 1
ATOM 2712 C C . PRO D 1 60 ? -17.835 -30.818 -49.983 1.00 22.99 4061 PRO D C 1
ATOM 2713 O O . PRO D 1 60 ? -17.340 -30.761 -51.111 1.00 21.10 4061 PRO D O 1
ATOM 2717 N N . PRO D 1 61 ? -17.122 -31.136 -48.890 1.00 22.26 4062 PRO D N 1
ATOM 2718 C CA . PRO D 1 61 ? -15.727 -31.553 -49.073 1.00 21.65 4062 PRO D CA 1
ATOM 2719 C C . PRO D 1 61 ? -15.605 -32.777 -49.978 1.00 22.54 4062 PRO D C 1
ATOM 2720 O O . PRO D 1 61 ? -16.407 -33.706 -49.861 1.00 25.14 4062 PRO D O 1
ATOM 2724 N N . LEU D 1 62 ? -14.609 -32.778 -50.858 1.00 19.47 4063 LEU D N 1
ATOM 2725 C CA . LEU D 1 62 ? -14.354 -33.898 -51.744 1.00 20.91 4063 LEU D CA 1
ATOM 2726 C C . LEU D 1 62 ? -13.050 -34.560 -51.339 1.00 20.93 4063 LEU D C 1
ATOM 2727 O O . LEU D 1 62 ? -11.982 -33.956 -51.421 1.00 20.50 4063 LEU D O 1
ATOM 2732 N N . ASN D 1 63 ? -13.136 -35.795 -50.863 1.00 20.46 4064 ASN D N 1
ATOM 2733 C CA . ASN D 1 63 ? -11.935 -36.571 -50.623 1.00 23.14 4064 ASN D CA 1
ATOM 2734 C C . ASN D 1 63 ? -11.423 -37.119 -51.938 1.00 22.39 4064 ASN D C 1
ATOM 2735 O O . ASN D 1 63 ? -12.091 -36.998 -52.961 1.00 22.16 4064 ASN D O 1
ATOM 2740 N N . THR D 1 64 ? -10.227 -37.692 -51.925 1.00 22.22 4065 THR D N 1
ATOM 2741 C CA . THR D 1 64 ? -9.678 -38.304 -53.125 1.00 22.02 4065 THR D CA 1
ATOM 2742 C C . THR D 1 64 ? -10.696 -39.242 -53.759 1.00 23.78 4065 THR D C 1
ATOM 2743 O O . THR D 1 64 ? -11.228 -40.129 -53.088 1.00 25.80 4065 THR D O 1
ATOM 2747 N N . GLY D 1 65 ? -10.988 -39.016 -55.036 1.00 22.61 4066 GLY D N 1
ATOM 2748 C CA . GLY D 1 65 ? -11.917 -39.857 -55.771 1.00 24.62 4066 GLY D CA 1
ATOM 2749 C C . GLY D 1 65 ? -13.366 -39.410 -55.737 1.00 25.11 4066 GLY D C 1
ATOM 2750 O O . GLY D 1 65 ? -14.179 -39.909 -56.517 1.00 28.57 4066 GLY D O 1
ATOM 2751 N N . ASP D 1 66 ? -13.697 -38.475 -54.847 1.00 23.79 4067 ASP D N 1
ATOM 2752 C CA . ASP D 1 66 ? -15.057 -37.948 -54.768 1.00 24.43 4067 ASP D CA 1
ATOM 2753 C C . ASP D 1 66 ? -15.411 -37.051 -55.958 1.00 25.77 4067 ASP D C 1
ATOM 2754 O O . ASP D 1 66 ? -14.525 -36.481 -56.617 1.00 22.75 4067 ASP D O 1
ATOM 2759 N N . ARG D 1 67 ? -16.715 -36.929 -56.212 1.00 24.58 4068 ARG D N 1
ATOM 2760 C CA . ARG D 1 67 ? -17.243 -36.152 -57.330 1.00 23.27 4068 ARG D CA 1
ATOM 2761 C C . ARG D 1 67 ? -18.250 -35.116 -56.862 1.00 22.33 4068 ARG D C 1
ATOM 2762 O O . ARG D 1 67 ? -18.937 -35.316 -55.866 1.00 23.86 4068 ARG D O 1
ATOM 2770 N N . PHE D 1 68 ? -18.336 -34.011 -57.594 1.00 22.11 4069 PHE D N 1
ATOM 2771 C CA . PHE D 1 68 ? -19.381 -33.020 -57.380 1.00 22.85 4069 PHE D CA 1
ATOM 2772 C C . PHE D 1 68 ? -19.963 -32.659 -58.723 1.00 22.93 4069 PHE D C 1
ATOM 2773 O O . PHE D 1 68 ? -19.222 -32.505 -59.686 1.00 20.83 4069 PHE D O 1
ATOM 2781 N N . GLU D 1 69 ? -21.280 -32.498 -58.786 1.00 22.88 4070 GLU D N 1
ATOM 2782 C CA . GLU D 1 69 ? -21.912 -32.155 -60.046 1.00 25.23 4070 GLU D CA 1
ATOM 2783 C C . GLU D 1 69 ? -22.812 -30.952 -59.924 1.00 23.73 4070 GLU D C 1
ATOM 2784 O O . GLU D 1 69 ? -23.442 -30.741 -58.891 1.00 22.84 4070 GLU D O 1
ATOM 2790 N N . HIS D 1 70 ? -22.923 -30.204 -61.012 1.00 23.19 4071 HIS D N 1
ATOM 2791 C CA . HIS D 1 70 ? -23.858 -29.096 -61.065 1.00 24.03 4071 HIS D CA 1
ATOM 2792 C C . HIS D 1 70 ? -24.399 -28.971 -62.479 1.00 21.17 4071 HIS D C 1
ATOM 2793 O O . HIS D 1 70 ? -23.653 -29.100 -63.444 1.00 22.84 4071 HIS D O 1
ATOM 2800 N N . VAL D 1 71 ? -25.703 -28.739 -62.598 1.00 23.07 4072 VAL D N 1
ATOM 2801 C CA . VAL D 1 71 ? -26.310 -28.486 -63.898 1.00 23.84 4072 VAL D CA 1
ATOM 2802 C C . VAL D 1 71 ? -26.316 -26.989 -64.187 1.00 25.25 4072 VAL D C 1
ATOM 2803 O O . VAL D 1 71 ? -26.887 -26.203 -63.432 1.00 24.66 4072 VAL D O 1
ATOM 2807 N N . PHE D 1 72 ? -25.665 -26.597 -65.277 1.00 23.58 4073 PHE D N 1
ATOM 2808 C CA . PHE D 1 72 ? -25.626 -25.195 -65.674 1.00 25.58 4073 PHE D CA 1
ATOM 2809 C C . PHE D 1 72 ? -26.743 -24.902 -66.664 1.00 27.05 4073 PHE D C 1
ATOM 2810 O O . PHE D 1 72 ? -26.654 -25.278 -67.829 1.00 29.90 4073 PHE D O 1
ATOM 2818 N N . GLU D 1 73 ? -27.781 -24.217 -66.194 1.00 29.43 4074 GLU D N 1
ATOM 2819 C CA . GLU D 1 73 ? -28.973 -23.978 -67.003 1.00 34.21 4074 GLU D CA 1
ATOM 2820 C C . GLU D 1 73 ? -28.962 -22.625 -67.718 1.00 35.38 4074 GLU D C 1
ATOM 2821 O O . GLU D 1 73 ? -29.774 -22.387 -68.614 1.00 34.64 4074 GLU D O 1
ATOM 2827 N N . GLU D 1 74 ? -28.042 -21.745 -67.329 1.00 33.38 4075 GLU D N 1
ATOM 2828 C CA . GLU D 1 74 ? -28.003 -20.386 -67.863 1.00 33.00 4075 GLU D CA 1
ATOM 2829 C C . GLU D 1 74 ? -26.670 -20.063 -68.534 1.00 33.17 4075 GLU D C 1
ATOM 2830 O O . GLU D 1 74 ? -25.604 -20.407 -68.022 1.00 30.48 4075 GLU D O 1
ATOM 2836 N N . GLU D 1 75 ? -26.738 -19.385 -69.677 1.00 31.64 4076 GLU D N 1
ATOM 2837 C CA . GLU D 1 75 ? -25.547 -18.936 -70.386 1.00 30.32 4076 GLU D CA 1
ATOM 2838 C C . GLU D 1 75 ? -24.736 -17.974 -69.513 1.00 29.70 4076 GLU D C 1
ATOM 2839 O O . GLU D 1 75 ? -25.296 -17.258 -68.681 1.00 30.90 4076 GLU D O 1
ATOM 2845 N N . GLY D 1 76 ? -23.418 -17.978 -69.683 1.00 25.39 4077 GLY D N 1
ATOM 2846 C CA . GLY D 1 76 ? -22.570 -17.037 -68.979 1.00 25.27 4077 GLY D CA 1
ATOM 2847 C C . GLY D 1 76 ? -21.204 -17.600 -68.640 1.00 28.19 4077 GLY D C 1
ATOM 2848 O O . GLY D 1 76 ? -20.876 -18.725 -69.016 1.00 25.12 4077 GLY D O 1
ATOM 2849 N N . VAL D 1 77 ? -20.410 -16.801 -67.932 1.00 23.80 4078 VAL D N 1
ATOM 2850 C CA . VAL D 1 77 ? -19.086 -17.216 -67.481 1.00 20.61 4078 VAL D CA 1
ATOM 2851 C C . VAL D 1 77 ? -19.123 -17.338 -65.964 1.00 20.80 4078 VAL D C 1
ATOM 2852 O O . VAL D 1 77 ? -19.435 -16.378 -65.269 1.00 22.29 4078 VAL D O 1
ATOM 2856 N N . TYR D 1 78 ? -18.833 -18.530 -65.457 1.00 18.15 4079 TYR D N 1
ATOM 2857 C CA . TYR D 1 78 ? -18.920 -18.787 -64.027 1.00 19.00 4079 TYR D CA 1
ATOM 2858 C C . TYR D 1 78 ? -17.580 -19.205 -63.437 1.00 17.82 4079 TYR D C 1
ATOM 2859 O O . TYR D 1 78 ? -17.069 -20.284 -63.722 1.00 19.74 4079 TYR D O 1
ATOM 2868 N N . LYS D 1 79 ? -17.010 -18.334 -62.617 1.00 15.81 4080 LYS D N 1
ATOM 2869 C CA . LYS D 1 79 ? -15.755 -18.659 -61.950 1.00 16.99 4080 LYS D CA 1
ATOM 2870 C C . LYS D 1 79 ? -16.031 -19.469 -60.688 1.00 18.05 4080 LYS D C 1
ATOM 2871 O O . LYS D 1 79 ? -17.137 -19.460 -60.141 1.00 18.03 4080 LYS D O 1
ATOM 2877 N N . TYR D 1 80 ? -15.017 -20.188 -60.235 1.00 17.15 4081 TYR D N 1
ATOM 2878 C CA . TYR D 1 80 ? -15.139 -20.935 -58.996 1.00 13.59 4081 TYR D CA 1
ATOM 2879 C C . TYR D 1 80 ? -13.756 -21.095 -58.402 1.00 14.76 4081 TYR D C 1
ATOM 2880 O O . TYR D 1 80 ? -12.748 -20.961 -59.099 1.00 15.58 4081 TYR D O 1
ATOM 2889 N N . TYR D 1 81 ? -13.712 -21.314 -57.094 1.00 15.87 4082 TYR D N 1
ATOM 2890 C CA . TYR D 1 81 ? -12.466 -21.721 -56.466 1.00 15.52 4082 TYR D CA 1
ATOM 2891 C C . TYR D 1 81 ? -12.706 -22.831 -55.457 1.00 15.94 4082 TYR D C 1
ATOM 2892 O O . TYR D 1 81 ? -13.734 -23.498 -55.475 1.00 15.82 4082 TYR D O 1
ATOM 2901 N N . CYS D 1 82 ? -11.705 -23.053 -54.618 1.00 13.89 4083 CYS D N 1
ATOM 2902 C CA . CYS D 1 82 ? -11.776 -24.031 -53.548 1.00 15.39 4083 CYS D CA 1
ATOM 2903 C C . CYS D 1 82 ? -11.569 -23.298 -52.235 1.00 15.94 4083 CYS D C 1
ATOM 2904 O O . CYS D 1 82 ? -10.621 -22.522 -52.104 1.00 15.50 4083 CYS D O 1
ATOM 2907 N N . SER D 1 83 ? -12.445 -23.511 -51.254 1.00 14.96 4084 SER D N 1
ATOM 2908 C CA . SER D 1 83 ? -12.309 -22.756 -50.015 1.00 14.02 4084 SER D CA 1
ATOM 2909 C C . SER D 1 83 ? -11.046 -23.154 -49.253 1.00 14.61 4084 SER D C 1
ATOM 2910 O O . SER D 1 83 ? -10.535 -22.377 -48.438 1.00 15.54 4084 SER D O 1
ATOM 2913 N N . PHE D 1 84 ? -10.516 -24.345 -49.532 1.00 15.51 4085 PHE D N 1
ATOM 2914 C CA . PHE D 1 84 ? -9.280 -24.766 -48.868 1.00 15.50 4085 PHE D CA 1
ATOM 2915 C C . PHE D 1 84 ? -8.055 -24.150 -49.545 1.00 14.54 4085 PHE D C 1
ATOM 2916 O O . PHE D 1 84 ? -7.024 -23.939 -48.904 1.00 16.31 4085 PHE D O 1
ATOM 2924 N N . HIS D 1 85 ? -8.171 -23.897 -50.848 1.00 14.25 4086 HIS D N 1
ATOM 2925 C CA . HIS D 1 85 ? -7.071 -23.350 -51.659 1.00 14.61 4086 HIS D CA 1
ATOM 2926 C C . HIS D 1 85 ? -7.589 -22.245 -52.579 1.00 14.32 4086 HIS D C 1
ATOM 2927 O O . HIS D 1 85 ? -7.761 -22.463 -53.787 1.00 15.00 4086 HIS D O 1
ATOM 2934 N N . PRO D 1 86 ? -7.858 -21.060 -52.015 1.00 13.78 4087 PRO D N 1
ATOM 2935 C CA . PRO D 1 86 ? -8.569 -20.024 -52.771 1.00 14.89 4087 PRO D CA 1
ATOM 2936 C C . PRO D 1 86 ? -7.840 -19.531 -54.016 1.00 12.75 4087 PRO D C 1
ATOM 2937 O O . PRO D 1 86 ? -8.513 -19.030 -54.920 1.00 14.69 4087 PRO D O 1
ATOM 2941 N N . TRP D 1 87 ? -6.520 -19.695 -54.086 1.00 14.48 4088 TRP D N 1
ATOM 2942 C CA . TRP D 1 87 ? -5.779 -19.253 -55.269 1.00 14.87 4088 TRP D CA 1
ATOM 2943 C C . TRP D 1 87 ? -6.057 -20.139 -56.481 1.00 16.71 4088 TRP D C 1
ATOM 2944 O O . TRP D 1 87 ? -5.752 -19.759 -57.618 1.00 16.29 4088 TRP D O 1
ATOM 2955 N N . ARG D 1 88 ? -6.628 -21.321 -56.252 1.00 14.10 4089 ARG D N 1
ATOM 2956 C CA . ARG D 1 88 ? -6.965 -22.200 -57.367 1.00 14.68 4089 ARG D CA 1
ATOM 2957 C C . ARG D 1 88 ? -8.339 -21.838 -57.911 1.00 15.77 4089 ARG D C 1
ATOM 2958 O O . ARG D 1 88 ? -9.373 -22.220 -57.344 1.00 15.72 4089 ARG D O 1
ATOM 2966 N N . VAL D 1 89 ? -8.326 -21.090 -59.011 1.00 13.67 4090 VAL D N 1
ATOM 2967 C CA . VAL D 1 89 ? -9.525 -20.535 -59.633 1.00 16.00 4090 VAL D CA 1
ATOM 2968 C C . VAL D 1 89 ? -9.721 -21.115 -61.029 1.00 16.45 4090 VAL D C 1
ATOM 2969 O O . VAL D 1 89 ? -8.784 -21.140 -61.828 1.00 20.17 4090 VAL D O 1
ATOM 2973 N N . GLY D 1 90 ? -10.935 -21.574 -61.316 1.00 14.48 4091 GLY D N 1
ATOM 2974 C CA . GLY D 1 90 ? -11.264 -22.066 -62.643 1.00 14.71 4091 GLY D CA 1
ATOM 2975 C C . GLY D 1 90 ? -12.504 -21.387 -63.194 1.00 15.94 4091 GLY D C 1
ATOM 2976 O O . GLY D 1 90 ? -13.144 -20.570 -62.514 1.00 15.06 4091 GLY D O 1
ATOM 2977 N N . LEU D 1 91 ? -12.856 -21.726 -64.433 1.00 16.48 4092 LEU D N 1
ATOM 2978 C CA . LEU D 1 91 ? -14.054 -21.180 -65.062 1.00 17.63 4092 LEU D CA 1
ATOM 2979 C C . LEU D 1 91 ? -14.871 -22.248 -65.756 1.00 17.36 4092 LEU D C 1
ATOM 2980 O O . LEU D 1 91 ? -14.338 -23.234 -66.253 1.00 17.49 4092 LEU D O 1
ATOM 2985 N N . VAL D 1 92 ? -16.177 -22.027 -65.779 1.00 17.55 4093 VAL D N 1
ATOM 2986 C CA . VAL D 1 92 ? -17.079 -22.772 -66.642 1.00 19.22 4093 VAL D CA 1
ATOM 2987 C C . VAL D 1 92 ? -17.758 -21.747 -67.535 1.00 19.26 4093 VAL D C 1
ATOM 2988 O O . VAL D 1 92 ? -18.373 -20.795 -67.045 1.00 19.26 4093 VAL D O 1
ATOM 2992 N N . THR D 1 93 ? -17.620 -21.923 -68.845 1.00 20.20 4094 THR D N 1
ATOM 2993 C CA . THR D 1 93 ? -18.203 -20.984 -69.799 1.00 21.64 4094 THR D CA 1
ATOM 2994 C C . THR D 1 93 ? -19.366 -21.650 -70.519 1.00 20.82 4094 THR D C 1
ATOM 2995 O O . THR D 1 93 ? -19.178 -22.629 -71.230 1.00 23.17 4094 THR D O 1
ATOM 2999 N N . VAL D 1 94 ? -20.566 -21.121 -70.299 1.00 22.05 4095 VAL D N 1
ATOM 3000 C CA . VAL D 1 94 ? -21.790 -21.726 -70.812 1.00 26.15 4095 VAL D CA 1
ATOM 3001 C C . VAL D 1 94 ? -22.342 -20.933 -72.000 1.00 30.40 4095 VAL D C 1
ATOM 3002 O O . VAL D 1 94 ? -22.581 -19.730 -71.892 1.00 28.83 4095 VAL D O 1
ATOM 3006 N N . SER D 1 95 ? -22.544 -21.614 -73.126 1.00 29.51 4096 SER D N 1
ATOM 3007 C CA . SER D 1 95 ? -23.030 -20.963 -74.343 1.00 35.76 4096 SER D CA 1
ATOM 3008 C C . SER D 1 95 ? -24.395 -21.484 -74.777 1.00 40.62 4096 SER D C 1
ATOM 3009 O O . SER D 1 95 ? -24.718 -22.660 -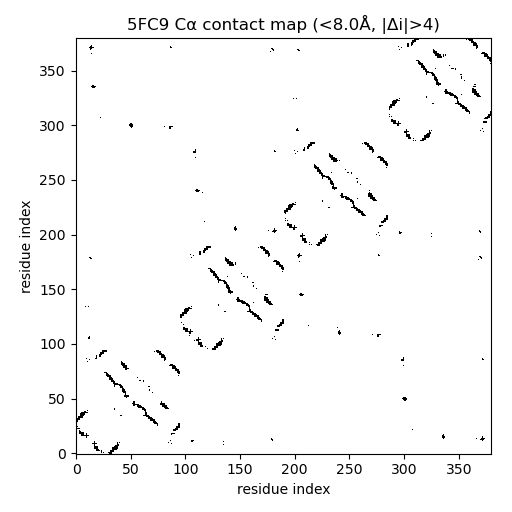74.609 1.00 37.36 4096 SER D O 1
#

Foldseek 3Di:
DFEKEQAACCLPPDDPRAIVVQEGEDEAFDKYKYAYQYQAKWWKFWADPVLHGDPDATGDTAHHGRMGIDTGHDADKIKIATPSRRVRIGIYGYD/DAEKEQAAPCLDPDPPRAIVPQEAEEEAFDKYKYAYQYQAKWWKFWADPVQHGDHPATGDIHHHGRMDIDHGHDADKIKIATPSRSVRIGIYGYD/DAEKEQAACCLPPDDPRAIVPQEGEEEAFDKYKYAYQYQAKWWKFWADPVLHTDVPDTGDIAHHGGMDIDHHHDADKIKIATPSRSVRIGIYGYD/DAEKEQAAPCLDPDPPRAIVPLEAEEEAFDKHKYAYQYQAKWWKFWADPVQHTDPDATGDIHHHGRMDIDHGHDADKIKIATPSRSVRIGIYGYD

B-factor: mean 23.02, std 8.47, range [11.47, 59.03]

Radius of gyration: 22.22 Å; Cα contacts (8 Å, |Δi|>4): 1050; chains: 4; bounding box: 48×44×69 Å

Organism: Nitrosopumilus maritimus (strain SCM1) (NCBI:txid436308)

Solvent-accessible surface area: 15984 Å² total; per-residue (Å²): 146,10,93,0,65,0,32,102,12,0,22,8,1,6,0,49,18,15,1,58,55,1,17,18,104,8,92,67,44,26,40,0,12,0,8,0,73,0,75,47,69,0,8,0,22,2,5,45,101,93,11,134,58,70,148,82,4,48,10,84,91,4,91,88,44,52,158,30,102,42,65,5,111,101,106,30,86,39,45,0,22,0,52,97,21,30,27,4,7,0,2,0,15,5,103,174,15,106,0,56,0,30,106,18,0,42,43,28,59,8,53,12,9,1,51,50,0,15,20,96,11,86,72,54,28,43,0,5,0,24,0,86,1,58,5,58,0,6,0,22,0,6,36,105,107,6,128,58,47,148,99,7,49,12,83,87,4,89,82,50,57,167,30,97,49,64,3,129,121,125,30,88,43,19,0,11,0,38,52,0,0,6,4,13,0,1,0,13,4,102,127,25,83,0,72,0,32,101,11,0,21,6,1,6,0,47,19,16,1,57,53,3,16,15,106,10,89,60,40,25,40,0,22,0,28,0,71,0,72,47,62,0,6,0,27,1,5,36,106,111,11,136,62,44,146,95,7,49,10,84,88,4,88,86,45,56,176,31,110,48,53,4,111,110,111,27,83,38,15,0,27,0,56,94,23,32,30,5,16,0,1,0,17,5,107,158,6,79,0,72,0,31,110,18,0,42,42,26,54,7,39,11,14,1,56,58,6,17,12,103,11,87,76,37,30,60,0,12,0,20,0,72,1,58,5,55,1,6,0,20,1,5,40,110,107,5,132,69,54,156,93,5,45,12,83,83,3,87,88,42,56,160,28,99,47,69,6,110,117,124,23,85,45,15,0,12,0,38,52,0,0,2,5,8,0,1,0,13,3,97

Sequence (380 aa):
DAQIIIPNGNYDVTGAGFYSPLNLEIPVGTTVTWTNDDSVPHNIQSIDVNGKVIQLFNSPPLNTGDRFEHVFEEEGVYKYYCSFHPWRVGLVTVSDAQIIIPNGNYDVTGAGFYSPLNLEIPVGTTVTWTNDDSVPHNIQSIDVNGKVIQLFNSPPLNTGDRFEHVFEEEGVYKYYCSFHPWRVGLVTVSDAQIIIPNGNYDVTGAGFYSPLNLEIPVGTTVTWTNDDSVPHNIQSIDVNGKVIQLFNSPPLNTGDRFEHVFEEEGVYKYYCSFHPWRVGLVTVSDAQIIIPNGNYDVTGAGFYSPLNLEIPVGTTVTWTNDDSVPHNIQSIDVNGKVIQLFNSPPLNTGDRFEHVFEEEGVYKYYCSFHPWRVGLVTVS

CATH classification: 2.60.40.420

InterPro domains:
  IPR000923 Blue (type 1) copper domain [PF00127] (98-173)
  IPR008972 Cupredoxin [G3DSA:2.60.40.420] (80-173)
  IPR008972 Cupredoxin [SSF49503] (96-173)
  IPR052721 Electron Transfer Amicyanin [PTHR36507] (1-174)

Nearest PDB structures (foldseek):
  5fc9-assembly1_D  TM=9.854E-01  e=2.199E-19  Nitrosopumilus maritimus SCM1
  2ids-assembly1_A  TM=8.687E-01  e=4.666E-08  Paracoccus denitrificans
  2gba-assembly1_A  TM=8.127E-01  e=2.193E-08  Paracoccus denitrificans
  4p5s-assembly1_A  TM=8.109E-01  e=4.666E-08  Paracoccus denitrificans
  2qdw-assembly1_A  TM=8.124E-01  e=5.886E-08  Paracoccus denitrificans

Secondary structure (DSSP, 8-state):
--EEEE-TTTTSSSSTT--BSSEEEE-TTEEEEEEE-SSS-B--EEE-TTS-EEEEEEPPPB-TT-EEEEEE-S-EEEEEE-SSSTT-EEEEEE-/-EEEEE-TTTTSSSSTT--BSSEEEE-TTEEEEEEE-SSS-B--EEE-TTS-EEEEEE---B-TT-EEEEEE-S-EEEEEE-SSSTT--EEEEE-/--EEEE-TTTTSSSSTT--BSSEEEE-TTEEEEEEE-SSS-B--EEE-TTS-EEEEEEPPPB-TT-EEEEEE-S-EEEEEE-SSSTT-EEEEEE-/--EEEE-TTTTSSSSTT--BSSEEEE-TTEEEEEEE-SSS-B--EEE-TTS-EEEEEEPPPB-TT-EEEEEE-S-EEEEEE-SSSTT--EEEEE-